Protein AF-0000000065914671 (afdb_homodimer)

Organism: Methanocella arvoryzae (strain DSM 22066 / NBRC 105507 / MRE50) (NCBI:txid351160)

Structure (mmCIF, N/CA/C/O backbone):
data_AF-0000000065914671-model_v1
#
loop_
_entity.id
_entity.type
_entity.pdbx_description
1 polymer 'Glucose 1-dehydrogenase'
#
loop_
_atom_site.group_PDB
_atom_site.id
_atom_site.type_symbol
_atom_site.label_atom_id
_atom_site.label_alt_id
_atom_site.label_comp_id
_atom_site.label_asym_id
_atom_site.label_entity_id
_atom_site.label_seq_id
_atom_site.pdbx_PDB_ins_code
_atom_site.Cartn_x
_atom_site.Cartn_y
_atom_site.Cartn_z
_atom_site.occupancy
_atom_site.B_iso_or_equiv
_atom_site.auth_seq_id
_atom_site.auth_comp_id
_atom_site.auth_asym_id
_atom_site.auth_atom_id
_atom_site.pdbx_PDB_model_num
ATOM 1 N N . MET A 1 1 ? -9.383 -41.375 -19.797 1 96.44 1 MET A N 1
ATOM 2 C CA . MET A 1 1 ? -8.07 -40.75 -19.641 1 96.44 1 MET A CA 1
ATOM 3 C C . MET A 1 1 ? -7.676 -40.688 -18.172 1 96.44 1 MET A C 1
ATOM 5 O O . MET A 1 1 ? -8.539 -40.719 -17.281 1 96.44 1 MET A O 1
ATOM 9 N N . LYS A 1 2 ? -6.445 -40.656 -17.938 1 97.75 2 LYS A N 1
ATOM 10 C CA . LYS A 1 2 ? -5.953 -40.594 -16.562 1 97.75 2 LYS A CA 1
ATOM 11 C C . LYS A 1 2 ? -5.965 -39.125 -16.062 1 97.75 2 LYS A C 1
ATOM 13 O O . LYS A 1 2 ? -5.68 -38.219 -16.812 1 97.75 2 LYS A O 1
ATOM 18 N N . ALA A 1 3 ? -6.328 -38.969 -14.789 1 98.5 3 ALA A N 1
ATOM 19 C CA . ALA A 1 3 ? -6.328 -37.656 -14.148 1 98.5 3 ALA A CA 1
ATOM 20 C C . ALA A 1 3 ? -6.023 -37.781 -12.664 1 98.5 3 ALA A C 1
ATOM 22 O O . ALA A 1 3 ? -6.391 -38.781 -12.016 1 98.5 3 ALA A O 1
ATOM 23 N N . ALA A 1 4 ? -5.289 -36.844 -12.117 1 98.69 4 ALA A N 1
ATOM 24 C CA . ALA A 1 4 ? -5.062 -36.781 -10.68 1 98.69 4 ALA A CA 1
ATOM 25 C C . ALA A 1 4 ? -6.215 -36.062 -9.984 1 98.69 4 ALA A C 1
ATOM 27 O O . ALA A 1 4 ? -6.5 -34.906 -10.289 1 98.69 4 ALA A O 1
ATOM 28 N N . ALA A 1 5 ? -6.871 -36.688 -9.047 1 98.69 5 ALA A N 1
ATOM 29 C CA . ALA A 1 5 ? -8.078 -36.125 -8.445 1 98.69 5 ALA A CA 1
ATOM 30 C C . ALA A 1 5 ? -8.047 -36.25 -6.926 1 98.69 5 ALA A C 1
ATOM 32 O O . ALA A 1 5 ? -7.426 -37.188 -6.391 1 98.69 5 ALA A O 1
ATOM 33 N N . ILE A 1 6 ? -8.672 -35.312 -6.238 1 98.62 6 ILE A N 1
ATOM 34 C CA . ILE A 1 6 ? -8.883 -35.406 -4.797 1 98.62 6 ILE A CA 1
ATOM 35 C C . ILE A 1 6 ? -10.383 -35.344 -4.496 1 98.62 6 ILE A C 1
ATOM 37 O O . ILE A 1 6 ? -11.18 -35 -5.371 1 98.62 6 ILE A O 1
ATOM 41 N N . THR A 1 7 ? -10.719 -35.781 -3.33 1 98.44 7 THR A N 1
ATOM 42 C CA . THR A 1 7 ? -12.031 -35.5 -2.746 1 98.44 7 THR A CA 1
ATOM 43 C C . THR A 1 7 ? -11.969 -34.312 -1.824 1 98.44 7 THR A C 1
ATOM 45 O O . THR A 1 7 ? -11.375 -34.375 -0.746 1 98.44 7 THR A O 1
ATOM 48 N N . PRO A 1 8 ? -12.617 -33.219 -2.252 1 97.81 8 PRO A N 1
ATOM 49 C CA . PRO A 1 8 ? -12.516 -32 -1.431 1 97.81 8 PRO A CA 1
ATOM 50 C C . PRO A 1 8 ? -12.875 -32.25 0.031 1 97.81 8 PRO A C 1
ATOM 52 O O . PRO A 1 8 ? -13.844 -32.969 0.319 1 97.81 8 PRO A O 1
ATOM 55 N N . GLY A 1 9 ? -12.016 -31.672 0.963 1 97.06 9 GLY A N 1
ATOM 56 C CA . GLY A 1 9 ? -12.25 -31.797 2.393 1 97.06 9 GLY A CA 1
ATOM 57 C C . GLY A 1 9 ? -11.688 -33.094 2.984 1 97.06 9 GLY A C 1
ATOM 58 O O . GLY A 1 9 ? -11.633 -33.219 4.207 1 97.06 9 GLY A O 1
ATOM 59 N N . LYS A 1 10 ? -11.328 -34.031 2.141 1 97.69 10 LYS A N 1
ATOM 60 C CA . LYS A 1 10 ? -10.805 -35.281 2.633 1 97.69 10 LYS A CA 1
ATOM 61 C C . LYS A 1 10 ? -9.281 -35.312 2.561 1 97.69 10 LYS A C 1
ATOM 63 O O . LYS A 1 10 ? -8.703 -35.188 1.482 1 97.69 10 LYS A O 1
ATOM 68 N N . LYS A 1 11 ? -8.664 -35.5 3.711 1 97.31 11 LYS A N 1
ATOM 69 C CA . LYS A 1 11 ? -7.207 -35.531 3.812 1 97.31 11 LYS A CA 1
ATOM 70 C C . LYS A 1 11 ? -6.629 -36.75 3.076 1 97.31 11 LYS A C 1
ATOM 72 O O . LYS A 1 11 ? -7.16 -37.844 3.172 1 97.31 11 LYS A O 1
ATOM 77 N N . ASP A 1 12 ? -5.559 -36.5 2.318 1 97.06 12 ASP A N 1
ATOM 78 C CA . ASP A 1 12 ? -4.766 -37.531 1.641 1 97.06 12 ASP A CA 1
ATOM 79 C C . ASP A 1 12 ? -5.633 -38.344 0.681 1 97.06 12 ASP A C 1
ATOM 81 O O . ASP A 1 12 ? -5.586 -39.562 0.689 1 97.06 12 ASP A O 1
ATOM 85 N N . SER A 1 13 ? -6.465 -37.688 -0.039 1 97.69 13 SER A N 1
ATOM 86 C CA . SER A 1 13 ? -7.418 -38.344 -0.919 1 97.69 13 SER A CA 1
ATOM 87 C C . SER A 1 13 ? -6.918 -38.375 -2.359 1 97.69 13 SER A C 1
ATOM 89 O O . SER A 1 13 ? -7.59 -38.906 -3.246 1 97.69 13 SER A O 1
ATOM 91 N N . LEU A 1 14 ? -5.758 -37.812 -2.623 1 98.25 14 LEU A N 1
ATOM 92 C CA . LEU A 1 14 ? -5.23 -37.719 -3.98 1 98.25 14 LEU A CA 1
ATOM 93 C C . LEU A 1 14 ? -5.074 -39.125 -4.574 1 98.25 14 LEU A C 1
ATOM 95 O O . LEU A 1 14 ? -4.523 -40.031 -3.932 1 98.25 14 LEU A O 1
ATOM 99 N N . ARG A 1 15 ? -5.559 -39.281 -5.695 1 97.88 15 ARG A N 1
ATOM 100 C CA . ARG A 1 15 ? -5.473 -40.531 -6.441 1 97.88 15 ARG A CA 1
ATOM 101 C C . ARG A 1 15 ? -5.551 -40.281 -7.941 1 97.88 15 ARG A C 1
ATOM 103 O O . ARG A 1 15 ? -6.066 -39.25 -8.375 1 97.88 15 ARG A O 1
ATOM 110 N N . VAL A 1 16 ? -4.965 -41.219 -8.711 1 98.12 16 VAL A N 1
ATOM 111 C CA . VAL A 1 16 ? -5.129 -41.188 -10.164 1 98.12 16 VAL A CA 1
ATOM 112 C C . VAL A 1 16 ? -6.352 -42 -10.562 1 98.12 16 VAL A C 1
ATOM 114 O O . VAL A 1 16 ? -6.477 -43.156 -10.18 1 98.12 16 VAL A O 1
ATOM 117 N N . ILE A 1 17 ? -7.211 -41.375 -11.297 1 98.19 17 ILE A N 1
ATOM 118 C CA . ILE A 1 17 ? -8.445 -42.031 -11.672 1 98.19 17 ILE A CA 1
ATOM 119 C C . ILE A 1 17 ? -8.586 -42.062 -13.195 1 98.19 17 ILE A C 1
ATOM 121 O O . ILE A 1 17 ? -7.875 -41.312 -13.891 1 98.19 17 ILE A O 1
ATOM 125 N N . ASP A 1 18 ? -9.477 -42.906 -13.648 1 97.94 18 ASP A N 1
ATOM 126 C CA . ASP A 1 18 ? -9.891 -42.906 -15.055 1 97.94 18 ASP A CA 1
ATOM 127 C C . ASP A 1 18 ? -11.172 -42.094 -15.242 1 97.94 18 ASP A C 1
ATOM 129 O O . ASP A 1 18 ? -12.172 -42.344 -14.562 1 97.94 18 ASP A O 1
ATOM 133 N N . VAL A 1 19 ? -11.078 -41.125 -16.094 1 97.31 19 VAL A N 1
ATOM 134 C CA . VAL A 1 19 ? -12.258 -40.344 -16.422 1 97.31 19 VAL A CA 1
ATOM 135 C C . VAL A 1 19 ? -12.43 -40.281 -17.938 1 97.31 19 VAL A C 1
ATOM 137 O O . VAL A 1 19 ? -11.531 -40.656 -18.688 1 97.31 19 VAL A O 1
ATOM 140 N N . ASP A 1 20 ? -13.562 -39.812 -18.375 1 96.62 20 ASP A N 1
ATOM 141 C CA . ASP A 1 20 ? -13.812 -39.688 -19.812 1 96.62 20 ASP A CA 1
ATOM 142 C C . ASP A 1 20 ? -12.938 -38.625 -20.438 1 96.62 20 ASP A C 1
ATOM 144 O O . ASP A 1 20 ? -12.734 -37.562 -19.828 1 96.62 20 ASP A O 1
ATOM 148 N N . ARG A 1 21 ? -12.367 -38.906 -21.531 1 96.62 21 ARG A N 1
ATOM 149 C CA . ARG A 1 21 ? -11.688 -37.875 -22.297 1 96.62 21 ARG A CA 1
ATOM 150 C C . ARG A 1 21 ? -12.664 -36.781 -22.734 1 96.62 21 ARG A C 1
ATOM 152 O O . ARG A 1 21 ? -13.695 -37.094 -23.344 1 96.62 21 ARG A O 1
ATOM 159 N N . PRO A 1 22 ? -12.352 -35.562 -22.469 1 95.69 22 PRO A N 1
ATOM 160 C CA . PRO A 1 22 ? -13.289 -34.531 -22.875 1 95.69 22 PRO A CA 1
ATOM 161 C C . PRO A 1 22 ? -13.297 -34.312 -24.391 1 95.69 22 PRO A C 1
ATOM 163 O O . PRO A 1 22 ? -12.297 -34.562 -25.062 1 95.69 22 PRO A O 1
ATOM 166 N N . ARG A 1 23 ? -14.391 -33.906 -24.875 1 93 23 ARG A N 1
ATOM 167 C CA . ARG A 1 23 ? -14.562 -33.5 -26.266 1 93 23 ARG A CA 1
ATOM 168 C C . ARG A 1 23 ? -14.805 -32 -26.359 1 93 23 ARG A C 1
ATOM 170 O O . ARG A 1 23 ? -15.609 -31.438 -25.609 1 93 23 ARG A O 1
ATOM 177 N N . PRO A 1 24 ? -14.039 -31.406 -27.266 1 92.44 24 PRO A N 1
ATOM 178 C CA . PRO A 1 24 ? -14.25 -29.969 -27.359 1 92.44 24 PRO A CA 1
ATOM 179 C C . PRO A 1 24 ? -15.609 -29.609 -27.953 1 92.44 24 PRO A C 1
ATOM 181 O O . PRO A 1 24 ? -16.031 -30.172 -28.969 1 92.44 24 PRO A O 1
ATOM 184 N N . GLY A 1 25 ? -16.359 -28.781 -27.203 1 88.56 25 GLY A N 1
ATOM 185 C CA . GLY A 1 25 ? -17.562 -28.219 -27.797 1 88.56 25 GLY A CA 1
ATOM 186 C C . GLY A 1 25 ? -17.281 -27.109 -28.797 1 88.56 25 GLY A C 1
ATOM 187 O O . GLY A 1 25 ? -16.125 -26.875 -29.156 1 88.56 25 GLY A O 1
ATOM 188 N N . ALA A 1 26 ? -18.422 -26.484 -29.219 1 89.44 26 ALA A N 1
ATOM 189 C CA . ALA A 1 26 ? -18.281 -25.328 -30.109 1 89.44 26 ALA A CA 1
ATOM 190 C C . ALA A 1 26 ? -17.516 -24.203 -29.422 1 89.44 26 ALA A C 1
ATOM 192 O O . ALA A 1 26 ? -17.812 -23.859 -28.281 1 89.44 26 ALA A O 1
ATOM 193 N N . GLY A 1 27 ? -16.406 -23.75 -30.062 1 93.25 27 GLY A N 1
ATOM 194 C CA . GLY A 1 27 ? -15.633 -22.641 -29.531 1 93.25 27 GLY A CA 1
ATOM 195 C C . GLY A 1 27 ? -14.594 -23.078 -28.516 1 93.25 27 GLY A C 1
ATOM 196 O O . GLY A 1 27 ? -14.031 -22.234 -27.812 1 93.25 27 GLY A O 1
ATOM 197 N N . GLU A 1 28 ? -14.414 -24.375 -28.375 1 96.19 28 GLU A N 1
ATOM 198 C CA . GLU A 1 28 ? -13.438 -24.875 -27.422 1 96.19 28 GLU A CA 1
ATOM 199 C C . GLU A 1 28 ? -12.266 -25.547 -28.125 1 96.19 28 GLU A C 1
ATOM 201 O O . GLU A 1 28 ? -12.359 -25.922 -29.297 1 96.19 28 GLU A O 1
ATOM 206 N N . VAL A 1 29 ? -11.242 -25.672 -27.453 1 97.75 29 VAL A N 1
ATOM 207 C CA . VAL A 1 29 ? -10.016 -26.312 -27.906 1 97.75 29 VAL A CA 1
ATOM 208 C C . VAL A 1 29 ? -9.672 -27.484 -27 1 97.75 29 VAL A C 1
ATOM 210 O O . VAL A 1 29 ? -9.727 -27.359 -25.766 1 97.75 29 VAL A O 1
ATOM 213 N N . LEU A 1 30 ? -9.445 -28.625 -27.594 1 98 30 LEU A N 1
ATOM 214 C CA . LEU A 1 30 ? -8.906 -29.75 -26.828 1 98 30 LEU A CA 1
ATOM 215 C C . LEU A 1 30 ? -7.387 -29.672 -26.734 1 98 30 LEU A C 1
ATOM 217 O O . LEU A 1 30 ? -6.707 -29.547 -27.766 1 98 30 LEU A O 1
ATOM 221 N N . VAL A 1 31 ? -6.895 -29.719 -25.578 1 98.62 31 VAL A N 1
ATOM 222 C CA . VAL A 1 31 ? -5.461 -29.594 -25.344 1 98.62 31 VAL A CA 1
ATOM 223 C C . VAL A 1 31 ? -4.93 -30.906 -24.75 1 98.62 31 VAL A C 1
ATOM 225 O O . VAL A 1 31 ? -5.508 -31.453 -23.797 1 98.62 31 VAL A O 1
ATOM 228 N N . ARG A 1 32 ? -3.924 -31.453 -25.328 1 98.69 32 ARG A N 1
ATOM 229 C CA . ARG A 1 32 ? -3.184 -32.562 -24.75 1 98.69 32 ARG A CA 1
ATOM 230 C C . ARG A 1 32 ? -2.104 -32.062 -23.797 1 98.69 32 ARG A C 1
ATOM 232 O O . ARG A 1 32 ? -1.225 -31.297 -24.188 1 98.69 32 ARG A O 1
ATOM 239 N N . MET A 1 33 ? -2.15 -32.562 -22.609 1 98.75 33 MET A N 1
ATOM 240 C CA . MET A 1 33 ? -1.232 -32.094 -21.562 1 98.75 33 MET A CA 1
ATOM 241 C C . MET A 1 33 ? 0.16 -32.688 -21.766 1 98.75 33 MET A C 1
ATOM 243 O O . MET A 1 33 ? 0.297 -33.844 -22.109 1 98.75 33 MET A O 1
ATOM 247 N N . LEU A 1 34 ? 1.139 -31.859 -21.594 1 98.44 34 LEU A N 1
ATOM 248 C CA . LEU A 1 34 ? 2.527 -32.312 -21.625 1 98.44 34 LEU A CA 1
ATOM 249 C C . LEU A 1 34 ? 3.096 -32.406 -20.203 1 98.44 34 LEU A C 1
ATOM 251 O O . LEU A 1 34 ? 3.59 -33.469 -19.812 1 98.44 34 LEU A O 1
ATOM 255 N N . GLU A 1 35 ? 3.014 -31.406 -19.438 1 98.06 35 GLU A N 1
ATOM 256 C CA . GLU A 1 35 ? 3.527 -31.375 -18.062 1 98.06 35 GLU A CA 1
ATOM 257 C C . GLU A 1 35 ? 2.762 -30.375 -17.203 1 98.06 35 GLU A C 1
ATOM 259 O O . GLU A 1 35 ? 2.156 -29.438 -17.719 1 98.06 35 GLU A O 1
ATOM 264 N N . ALA A 1 36 ? 2.723 -30.578 -15.969 1 98.5 36 ALA A N 1
ATOM 265 C CA . ALA A 1 36 ? 2.166 -29.703 -14.945 1 98.5 36 ALA A CA 1
ATOM 266 C C . ALA A 1 36 ? 3.193 -29.422 -13.852 1 98.5 36 ALA A C 1
ATOM 268 O O . ALA A 1 36 ? 4.047 -30.266 -13.562 1 98.5 36 ALA A O 1
ATOM 269 N N . GLY A 1 37 ? 3.156 -28.219 -13.344 1 98.19 37 GLY A N 1
ATOM 270 C CA . GLY A 1 37 ? 3.953 -27.922 -12.164 1 98.19 37 GLY A CA 1
ATOM 271 C C . GLY A 1 37 ? 3.207 -28.172 -10.867 1 98.19 37 GLY A C 1
ATOM 272 O O . GLY A 1 37 ? 1.999 -27.938 -10.789 1 98.19 37 GLY A O 1
ATOM 273 N N . VAL A 1 38 ? 3.98 -28.609 -9.875 1 97.56 38 VAL A N 1
ATOM 274 C CA . VAL A 1 38 ? 3.404 -28.797 -8.547 1 97.56 38 VAL A CA 1
ATOM 275 C C . VAL A 1 38 ? 3.535 -27.5 -7.742 1 97.56 38 VAL A C 1
ATOM 277 O O . VAL A 1 38 ? 4.586 -26.859 -7.758 1 97.56 38 VAL A O 1
ATOM 280 N N . CYS A 1 39 ? 2.52 -27.094 -7.07 1 95.69 39 CYS A N 1
ATOM 281 C CA . CYS A 1 39 ? 2.479 -25.891 -6.238 1 95.69 39 CYS A CA 1
ATOM 282 C C . CYS A 1 39 ? 2.094 -26.234 -4.805 1 95.69 39 CYS A C 1
ATOM 284 O O . CYS A 1 39 ? 1.486 -27.281 -4.555 1 95.69 39 CYS A O 1
ATOM 286 N N . GLY A 1 40 ? 2.52 -25.375 -3.848 1 92.38 40 GLY A N 1
ATOM 287 C CA . GLY A 1 40 ? 2.09 -25.562 -2.471 1 92.38 40 GLY A CA 1
ATOM 288 C C . GLY A 1 40 ? 0.586 -25.703 -2.328 1 92.38 40 GLY A C 1
ATOM 289 O O . GLY A 1 40 ? 0.104 -26.438 -1.455 1 92.38 40 GLY A O 1
ATOM 290 N N . THR A 1 41 ? -0.164 -25.094 -3.16 1 94.12 41 THR A N 1
ATOM 291 C CA . THR A 1 41 ? -1.621 -25.156 -3.164 1 94.12 41 THR A CA 1
ATOM 292 C C . THR A 1 41 ? -2.094 -26.594 -3.408 1 94.12 41 THR A C 1
ATOM 294 O O . THR A 1 41 ? -3.113 -27.016 -2.863 1 94.12 41 THR A O 1
ATOM 297 N N . ASP A 1 42 ? -1.375 -27.344 -4.176 1 96.5 42 ASP A N 1
ATOM 298 C CA . ASP A 1 42 ? -1.739 -28.734 -4.441 1 96.5 42 ASP A CA 1
ATOM 299 C C . ASP A 1 42 ? -1.651 -29.578 -3.17 1 96.5 42 ASP A C 1
ATOM 301 O O . ASP A 1 42 ? -2.477 -30.469 -2.949 1 96.5 42 ASP A O 1
ATOM 305 N N . GLU A 1 43 ? -0.618 -29.297 -2.414 1 93.31 43 GLU A N 1
ATOM 306 C CA . GLU A 1 43 ? -0.5 -30 -1.136 1 93.31 43 GLU A CA 1
ATOM 307 C C . GLU A 1 43 ? -1.658 -29.641 -0.207 1 93.31 43 GLU A C 1
ATOM 309 O O . GLU A 1 43 ? -2.191 -30.516 0.488 1 93.31 43 GLU A O 1
ATOM 314 N N . GLU A 1 44 ? -1.998 -28.359 -0.164 1 93.44 44 GLU A N 1
ATOM 315 C CA . GLU A 1 44 ? -3.115 -27.922 0.665 1 93.44 44 GLU A CA 1
ATOM 316 C C . GLU A 1 44 ? -4.418 -28.578 0.24 1 93.44 44 GLU A C 1
ATOM 318 O O . GLU A 1 44 ? -5.266 -28.891 1.08 1 93.44 44 GLU A O 1
ATOM 323 N N . LEU A 1 45 ? -4.574 -28.734 -1.033 1 96.69 45 LEU A N 1
ATOM 324 C CA . LEU A 1 45 ? -5.723 -29.453 -1.569 1 96.69 45 LEU A CA 1
ATOM 325 C C . LEU A 1 45 ? -5.738 -30.891 -1.077 1 96.69 45 LEU A C 1
ATOM 327 O O . LEU A 1 45 ? -6.77 -31.375 -0.604 1 96.69 45 LEU A O 1
ATOM 331 N N . ASN A 1 46 ? -4.605 -31.531 -1.149 1 96.81 46 ASN A N 1
ATOM 332 C CA . ASN A 1 46 ? -4.504 -32.906 -0.737 1 96.81 46 ASN A CA 1
ATOM 333 C C . ASN A 1 46 ? -4.699 -33.062 0.768 1 96.81 46 ASN A C 1
ATOM 335 O O . ASN A 1 46 ? -5.117 -34.125 1.238 1 96.81 46 ASN A O 1
ATOM 339 N N . LEU A 1 47 ? -4.434 -32.031 1.515 1 94.5 47 LEU A N 1
ATOM 340 C CA . LEU A 1 47 ? -4.617 -32.062 2.961 1 94.5 47 LEU A CA 1
ATOM 341 C C . LEU A 1 47 ? -6.062 -31.734 3.328 1 94.5 47 LEU A C 1
ATOM 343 O O . LEU A 1 47 ? -6.434 -31.781 4.504 1 94.5 47 LEU A O 1
ATOM 347 N N . GLY A 1 48 ? -6.883 -31.438 2.352 1 94.75 48 GLY A N 1
ATOM 348 C CA . GLY A 1 48 ? -8.297 -31.188 2.566 1 94.75 48 GLY A CA 1
ATOM 349 C C . GLY A 1 48 ? -8.586 -29.812 3.145 1 94.75 48 GLY A C 1
ATOM 350 O O . GLY A 1 48 ? -9.664 -29.578 3.688 1 94.75 48 GLY A O 1
ATOM 351 N N . ILE A 1 49 ? -7.598 -28.938 3.086 1 91.31 49 ILE A N 1
ATOM 352 C CA . ILE A 1 49 ? -7.711 -27.609 3.691 1 91.31 49 ILE A CA 1
ATOM 353 C C . ILE A 1 49 ? -8.539 -26.703 2.789 1 91.31 49 ILE A C 1
ATOM 355 O O . ILE A 1 49 ? -9.328 -25.891 3.275 1 91.31 49 ILE A O 1
ATOM 359 N N . ILE A 1 50 ? -8.305 -26.828 1.516 1 92.81 50 ILE A N 1
ATOM 360 C CA . ILE A 1 50 ? -9.031 -26.047 0.522 1 92.81 50 ILE A CA 1
ATOM 361 C C . ILE A 1 50 ? -9.531 -26.953 -0.593 1 92.81 50 ILE A C 1
ATOM 363 O O . ILE A 1 50 ? -9.344 -28.172 -0.537 1 92.81 50 ILE A O 1
ATOM 367 N N . GLY A 1 51 ? -10.25 -26.328 -1.547 1 96.06 51 GLY A N 1
ATOM 368 C CA . GLY A 1 51 ? -10.68 -27.078 -2.715 1 96.06 51 GLY A CA 1
ATOM 369 C C . GLY A 1 51 ? -12.188 -27.188 -2.83 1 96.06 51 GLY A C 1
ATOM 370 O O . GLY A 1 51 ? -12.883 -27.359 -1.825 1 96.06 51 GLY A O 1
ATOM 371 N N . GLU A 1 52 ? -12.648 -27.016 -3.971 1 97.62 52 GLU A N 1
ATOM 372 C CA . GLU A 1 52 ? -14.062 -27.156 -4.305 1 97.62 52 GLU A CA 1
ATOM 373 C C . GLU A 1 52 ? -14.242 -27.844 -5.656 1 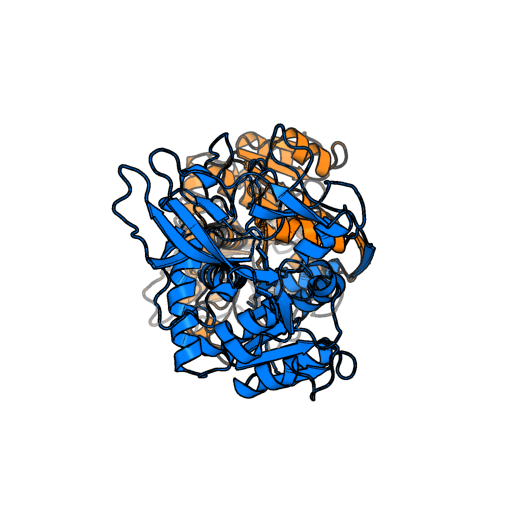97.62 52 GLU A C 1
ATOM 375 O O . GLU A 1 52 ? -13.68 -27.406 -6.66 1 97.62 52 GLU A O 1
ATOM 380 N N . ALA A 1 53 ? -14.938 -28.938 -5.68 1 98.19 53 ALA A N 1
ATOM 381 C CA . ALA A 1 53 ? -15.211 -29.641 -6.934 1 98.19 53 ALA A CA 1
ATOM 382 C C . ALA A 1 53 ? -16.234 -28.875 -7.77 1 98.19 53 ALA A C 1
ATOM 384 O O . ALA A 1 53 ? -17.016 -28.078 -7.234 1 98.19 53 ALA A O 1
ATOM 385 N N . PRO A 1 54 ? -16.156 -29.094 -9.109 1 97.69 54 PRO A N 1
ATOM 386 C CA . PRO A 1 54 ? -17.25 -28.531 -9.914 1 97.69 54 PRO A CA 1
ATOM 387 C C . PRO A 1 54 ? -18.625 -29.047 -9.492 1 97.69 54 PRO A C 1
ATOM 389 O O . PRO A 1 54 ? -18.734 -30.141 -8.93 1 97.69 54 PRO A O 1
ATOM 392 N N . ALA A 1 55 ? -19.641 -28.188 -9.789 1 95.69 55 ALA A N 1
ATOM 393 C CA . ALA A 1 55 ? -21.016 -28.609 -9.477 1 95.69 55 ALA A CA 1
ATOM 394 C C . ALA A 1 55 ? -21.328 -29.953 -10.109 1 95.69 55 ALA A C 1
ATOM 396 O O . ALA A 1 55 ? -21.078 -30.172 -11.297 1 95.69 55 ALA A O 1
ATOM 397 N N . GLY A 1 56 ? -21.859 -30.906 -9.32 1 96.06 56 GLY A N 1
ATOM 398 C CA . GLY A 1 56 ? -22.266 -32.219 -9.82 1 96.06 56 GLY A CA 1
ATOM 399 C C . GLY A 1 56 ? -21.156 -33.25 -9.766 1 96.06 56 GLY A C 1
ATOM 400 O O . GLY A 1 56 ? -21.359 -34.406 -10.094 1 96.06 56 GLY A O 1
ATOM 401 N N . SER A 1 57 ? -19.969 -32.844 -9.406 1 97.44 57 SER A N 1
ATOM 402 C CA . SER A 1 57 ? -18.844 -33.75 -9.305 1 97.44 57 SER A CA 1
ATOM 403 C C . SER A 1 57 ? -18.469 -34.031 -7.852 1 97.44 57 SER A C 1
ATOM 405 O O . SER A 1 57 ? -18.5 -33.125 -7.016 1 97.44 57 SER A O 1
ATOM 407 N N . ASP A 1 58 ? -18.047 -35.219 -7.531 1 97.06 58 ASP A N 1
ATOM 408 C CA . ASP A 1 58 ? -17.625 -35.562 -6.176 1 97.06 58 ASP A CA 1
ATOM 409 C C . ASP A 1 58 ? -16.109 -35.531 -6.039 1 97.06 58 ASP A C 1
ATOM 411 O O . ASP A 1 58 ? -15.555 -35.812 -4.977 1 97.06 58 ASP A O 1
ATOM 415 N N . TYR A 1 59 ? -15.461 -35.188 -7.125 1 98.44 59 TYR A N 1
ATOM 416 C CA . TYR A 1 59 ? -14 -35.062 -7.094 1 98.44 59 TYR A CA 1
ATOM 417 C C . TYR A 1 59 ? -13.539 -33.812 -7.816 1 98.44 59 TYR A C 1
ATOM 419 O O . TYR A 1 59 ? -14.305 -33.188 -8.562 1 98.44 59 TYR A O 1
ATOM 427 N N . LEU A 1 60 ? -12.367 -33.375 -7.527 1 98.81 60 LEU A N 1
ATOM 428 C CA . LEU A 1 60 ? -11.68 -32.25 -8.18 1 98.81 60 LEU A CA 1
ATOM 429 C C . LEU A 1 60 ? -10.375 -32.719 -8.812 1 98.81 60 LEU A C 1
ATOM 431 O O . LEU A 1 60 ? -9.5 -33.25 -8.133 1 98.81 60 LEU A O 1
ATOM 435 N N . ILE A 1 61 ? -10.312 -32.656 -10.164 1 98.81 61 ILE A N 1
ATOM 436 C CA . ILE A 1 61 ? -9 -32.812 -10.781 1 98.81 61 ILE A CA 1
ATOM 437 C C . ILE A 1 61 ? -8.125 -31.625 -10.414 1 98.81 61 ILE A C 1
ATOM 439 O O . ILE A 1 61 ? -8.516 -30.469 -10.609 1 98.81 61 ILE A O 1
ATOM 443 N N . ILE A 1 62 ? -6.922 -31.859 -9.852 1 98.56 62 ILE A N 1
ATOM 444 C CA . ILE A 1 62 ? -6.094 -30.781 -9.336 1 98.56 62 ILE A CA 1
ATOM 445 C C . ILE A 1 62 ? -5.125 -30.312 -10.422 1 98.56 62 ILE A C 1
ATOM 447 O O . ILE A 1 62 ? -5.199 -30.766 -11.562 1 98.56 62 ILE A O 1
ATOM 451 N N . GLY A 1 63 ? -4.258 -29.359 -10.07 1 98.31 63 GLY A N 1
ATOM 452 C CA . GLY A 1 63 ? -3.248 -28.812 -10.969 1 98.31 63 GLY A CA 1
ATOM 453 C C . GLY A 1 63 ? -3.672 -27.516 -11.633 1 98.31 63 GLY A C 1
ATOM 454 O O . GLY A 1 63 ? -4.684 -27.469 -12.336 1 98.31 63 GLY A O 1
ATOM 455 N N . HIS A 1 64 ? -2.887 -26.469 -11.406 1 98.5 64 HIS A N 1
ATOM 456 C CA . HIS A 1 64 ? -3.211 -25.188 -12.039 1 98.5 64 HIS A CA 1
ATOM 457 C C . HIS A 1 64 ? -2.014 -24.625 -12.797 1 98.5 64 HIS A C 1
ATOM 459 O O . HIS A 1 64 ? -2.133 -23.625 -13.5 1 98.5 64 HIS A O 1
ATOM 465 N N . GLU A 1 65 ? -0.835 -25.203 -12.68 1 98.75 65 GLU A N 1
ATOM 466 C CA . GLU A 1 65 ? 0.316 -24.938 -13.539 1 98.75 65 GLU A CA 1
ATOM 467 C C . GLU A 1 65 ? 0.401 -25.938 -14.688 1 98.75 65 GLU A C 1
ATOM 469 O O . GLU A 1 65 ? 0.461 -27.141 -14.453 1 98.75 65 GLU A O 1
ATOM 474 N N . ASN A 1 66 ? 0.447 -25.406 -15.938 1 98.69 66 ASN A N 1
ATOM 475 C CA . ASN A 1 66 ? 0.238 -26.359 -17.031 1 98.69 66 ASN A CA 1
ATOM 476 C C . ASN A 1 66 ? 1.005 -25.953 -18.281 1 98.69 66 ASN A C 1
ATOM 478 O O . ASN A 1 66 ? 1.306 -24.781 -18.469 1 98.69 66 ASN A O 1
ATOM 482 N N . LEU A 1 67 ? 1.345 -26.859 -19.094 1 98.81 67 LEU A N 1
ATOM 483 C CA . LEU A 1 67 ? 1.804 -26.734 -20.484 1 98.81 67 LEU A CA 1
ATOM 484 C C . LEU A 1 67 ? 1.237 -27.859 -21.344 1 98.81 67 LEU A C 1
ATOM 486 O O . LEU A 1 67 ? 1.354 -29.031 -20.984 1 98.81 67 LEU A O 1
ATOM 490 N N . GLY A 1 68 ? 0.587 -27.5 -22.375 1 98.69 68 GLY A N 1
ATOM 491 C CA . GLY A 1 68 ? 0.018 -28.5 -23.266 1 98.69 68 GLY A CA 1
ATOM 492 C C . GLY A 1 68 ? 0.148 -28.141 -24.734 1 98.69 68 GLY A C 1
ATOM 493 O O . GLY A 1 68 ? 0.765 -27.125 -25.078 1 98.69 68 GLY A O 1
ATOM 494 N N . VAL A 1 69 ? -0.355 -29.016 -25.547 1 98.38 69 VAL A N 1
ATOM 495 C CA . VAL A 1 69 ? -0.39 -28.844 -26.984 1 98.38 69 VAL A CA 1
ATOM 496 C C . VAL A 1 69 ? -1.823 -28.984 -27.5 1 98.38 69 VAL A C 1
ATOM 498 O O . VAL A 1 69 ? -2.559 -29.875 -27.047 1 98.38 69 VAL A O 1
ATOM 501 N N . VAL A 1 70 ? -2.164 -28.094 -28.406 1 98.31 70 VAL A N 1
ATOM 502 C CA . VAL A 1 70 ? -3.496 -28.188 -29 1 98.31 70 VAL A CA 1
ATOM 503 C C . VAL A 1 70 ? -3.625 -29.516 -29.766 1 98.31 70 VAL A C 1
ATOM 505 O O . VAL A 1 70 ? -2.818 -29.812 -30.641 1 98.31 70 VAL A O 1
ATOM 508 N N . GLU A 1 71 ? -4.543 -30.266 -29.359 1 97.56 71 GLU A N 1
ATOM 509 C CA . GLU A 1 71 ? -4.828 -31.531 -30.016 1 97.56 71 GLU A CA 1
ATOM 510 C C . GLU A 1 71 ? -5.887 -31.375 -31.109 1 97.56 71 GLU A C 1
ATOM 512 O O . GLU A 1 71 ? -5.793 -32 -32.156 1 97.56 71 GLU A O 1
ATOM 517 N N . GLU A 1 72 ? -6.91 -30.625 -30.781 1 95.5 72 GLU A N 1
ATOM 518 C CA . GLU A 1 72 ? -8.039 -30.375 -31.672 1 95.5 72 GLU A CA 1
ATOM 519 C C . GLU A 1 72 ? -8.672 -29.016 -31.406 1 95.5 72 GLU A C 1
ATOM 521 O O . GLU A 1 72 ? -8.938 -28.672 -30.25 1 95.5 72 GLU A O 1
ATOM 526 N N . ALA A 1 73 ? -8.883 -28.266 -32.5 1 92.69 73 ALA A N 1
ATOM 527 C CA . ALA A 1 73 ? -9.625 -27.016 -32.375 1 92.69 73 ALA A CA 1
ATOM 528 C C . ALA A 1 73 ? -11.078 -27.203 -32.844 1 92.69 73 ALA A C 1
ATOM 530 O O . ALA A 1 73 ? -11.328 -27.734 -33.906 1 92.69 73 ALA A O 1
ATOM 531 N N . GLY A 1 74 ? -11.938 -26.859 -31.875 1 88 74 GLY A N 1
ATOM 532 C CA . GLY A 1 74 ? -13.336 -26.969 -32.219 1 88 74 GLY A CA 1
ATOM 533 C C . GLY A 1 74 ? -13.727 -26.094 -33.406 1 88 74 GLY A C 1
ATOM 534 O O . GLY A 1 74 ? -12.922 -25.297 -33.875 1 88 74 GLY A O 1
ATOM 535 N N . LYS A 1 75 ? -15.047 -26.266 -33.719 1 85.88 75 LYS A N 1
ATOM 536 C CA . LYS A 1 75 ? -15.57 -25.5 -34.844 1 85.88 75 LYS A CA 1
ATOM 537 C C . LYS A 1 75 ? -15.539 -24 -34.531 1 85.88 75 LYS A C 1
ATOM 539 O O . LYS A 1 75 ? -15.727 -23.594 -33.375 1 85.88 75 LYS A O 1
ATOM 544 N N . ASP A 1 76 ? -15.07 -23.156 -35.312 1 87 76 ASP A N 1
ATOM 545 C CA . ASP A 1 76 ? -15.148 -21.703 -35.25 1 87 76 ASP A CA 1
ATOM 546 C C . ASP A 1 76 ? -13.922 -21.125 -34.531 1 87 76 ASP A C 1
ATOM 548 O O . ASP A 1 76 ? -13.867 -19.922 -34.25 1 87 76 ASP A O 1
ATOM 552 N N . VAL A 1 77 ? -13.086 -22.109 -34.031 1 92.12 77 VAL A N 1
ATOM 553 C CA . VAL A 1 77 ? -11.852 -21.594 -33.438 1 92.12 77 VAL A CA 1
ATOM 554 C C . VAL A 1 77 ? -10.805 -21.375 -34.531 1 92.12 77 VAL A C 1
ATOM 556 O O . VAL A 1 77 ? -10.406 -22.312 -35.219 1 92.12 77 VAL A O 1
ATOM 559 N N . ARG A 1 78 ? -10.398 -20.141 -34.719 1 89.19 78 ARG A N 1
ATOM 560 C CA . ARG A 1 78 ? -9.43 -19.812 -35.781 1 89.19 78 ARG A CA 1
ATOM 561 C C . ARG A 1 78 ? -8.078 -19.438 -35.188 1 89.19 78 ARG A C 1
ATOM 563 O O . ARG A 1 78 ? -7.047 -19.516 -35.844 1 89.19 78 ARG A O 1
ATOM 570 N N . ALA A 1 79 ? -8.008 -19.125 -33.938 1 93.75 79 ALA A N 1
ATOM 571 C CA . ALA A 1 79 ? -6.816 -18.562 -33.281 1 93.75 79 ALA A CA 1
ATOM 572 C C . ALA A 1 79 ? -5.801 -19.656 -32.969 1 93.75 79 ALA A C 1
ATOM 574 O O . ALA A 1 79 ? -4.629 -19.375 -32.719 1 93.75 79 ALA A O 1
ATOM 575 N N . PHE A 1 80 ? -6.207 -20.953 -32.938 1 97.12 80 PHE A N 1
ATOM 576 C CA . PHE A 1 80 ? -5.344 -22.062 -32.531 1 97.12 80 PHE A CA 1
ATOM 577 C C . PHE A 1 80 ? -5.461 -23.203 -33.531 1 97.12 80 PHE A C 1
ATOM 579 O O . PHE A 1 80 ? -6.516 -23.406 -34.156 1 97.12 80 PHE A O 1
ATOM 586 N N . ARG A 1 81 ? -4.402 -23.938 -33.688 1 96.06 81 ARG A N 1
ATOM 587 C CA . ARG A 1 81 ? -4.379 -25.141 -34.531 1 96.06 81 ARG A CA 1
ATOM 588 C C . ARG A 1 81 ? -3.633 -26.281 -33.844 1 96.06 81 ARG A C 1
ATOM 590 O O . ARG A 1 81 ? -2.867 -26.047 -32.906 1 96.06 81 ARG A O 1
ATOM 597 N N . LYS A 1 82 ? -3.906 -27.453 -34.375 1 96.81 82 LYS A N 1
ATOM 598 C CA . LYS A 1 82 ? -3.225 -28.625 -33.844 1 96.81 82 LYS A CA 1
ATOM 599 C C . LYS A 1 82 ? -1.712 -28.422 -33.812 1 96.81 82 LYS A C 1
ATOM 601 O O . LYS A 1 82 ? -1.128 -27.953 -34.812 1 96.81 82 LYS A O 1
ATOM 606 N N . GLY A 1 83 ? -1.079 -28.672 -32.625 1 97.5 83 GLY A N 1
ATOM 607 C CA . GLY A 1 83 ? 0.367 -28.562 -32.531 1 97.5 83 GLY A CA 1
ATOM 608 C C . GLY A 1 83 ? 0.822 -27.312 -31.797 1 97.5 83 GLY A C 1
ATOM 609 O O . GLY A 1 83 ? 1.97 -27.234 -31.344 1 97.5 83 GLY A O 1
ATOM 610 N N . ASP A 1 84 ? -0.045 -26.312 -31.703 1 98.12 84 ASP A N 1
ATOM 611 C CA . ASP A 1 84 ? 0.307 -25.078 -30.984 1 98.12 84 ASP A CA 1
ATOM 612 C C . ASP A 1 84 ? 0.582 -25.375 -29.516 1 98.12 84 ASP A C 1
ATOM 614 O O . ASP A 1 84 ? -0.168 -26.109 -28.875 1 98.12 84 ASP A O 1
ATOM 618 N N . LEU A 1 85 ? 1.722 -24.859 -28.953 1 98.62 85 LEU A N 1
ATOM 619 C CA . LEU A 1 85 ? 2.004 -24.906 -27.516 1 98.62 85 LEU A CA 1
ATOM 620 C C . LEU A 1 85 ? 1.183 -23.859 -26.766 1 98.62 85 LEU A C 1
ATOM 622 O O . LEU A 1 85 ? 1.111 -22.703 -27.188 1 98.62 85 LEU A O 1
ATOM 626 N N . VAL A 1 86 ? 0.529 -24.266 -25.672 1 98.81 86 VAL A N 1
ATOM 627 C CA . VAL A 1 86 ? -0.351 -23.328 -24.984 1 98.81 86 VAL A CA 1
ATOM 628 C C . VAL A 1 86 ? -0.244 -23.516 -23.484 1 98.81 86 VAL A C 1
ATOM 630 O O . VAL A 1 86 ? 0.072 -24.609 -23 1 98.81 86 VAL A O 1
ATOM 633 N N . VAL A 1 87 ? -0.404 -22.516 -22.75 1 98.88 87 VAL A N 1
ATOM 634 C CA . VAL A 1 87 ? -0.65 -22.484 -21.312 1 98.88 87 VAL A CA 1
ATOM 635 C C . VAL A 1 87 ? -2.018 -21.875 -21.031 1 98.88 87 VAL A C 1
ATOM 637 O O . VAL A 1 87 ? -2.389 -20.859 -21.641 1 98.88 87 VAL A O 1
ATOM 640 N N . ALA A 1 88 ? -2.805 -22.5 -20.219 1 98.81 88 ALA A N 1
ATOM 641 C CA . ALA A 1 88 ? -4.125 -21.969 -19.891 1 98.81 88 ALA A CA 1
ATOM 642 C C . ALA A 1 88 ? -4.07 -21.125 -18.609 1 98.81 88 ALA A C 1
ATOM 644 O O . ALA A 1 88 ? -3.359 -21.453 -17.672 1 98.81 88 ALA A O 1
ATOM 645 N N . THR A 1 89 ? -4.844 -20 -18.578 1 98.69 89 THR A N 1
ATOM 646 C CA . THR A 1 89 ? -4.992 -19.203 -17.375 1 98.69 89 THR A CA 1
ATOM 647 C C . THR A 1 89 ? -5.797 -19.969 -16.328 1 98.69 89 THR A C 1
ATOM 649 O O . THR A 1 89 ? -6.406 -21 -16.625 1 98.69 89 THR A O 1
ATOM 652 N N . VAL A 1 90 ? -5.844 -19.484 -15.117 1 98.38 90 VAL A N 1
ATOM 653 C CA . VAL A 1 90 ? -6.348 -20.281 -14.008 1 98.38 90 VAL A CA 1
ATOM 654 C C . VAL A 1 90 ? -7.691 -19.734 -13.539 1 98.38 90 VAL A C 1
ATOM 656 O O . VAL A 1 90 ? -8.656 -20.484 -13.391 1 98.38 90 VAL A O 1
ATOM 659 N N . ARG A 1 91 ? -7.75 -18.438 -13.281 1 97.31 91 ARG A N 1
ATOM 660 C CA . ARG A 1 91 ? -8.938 -17.812 -12.711 1 97.31 91 ARG A CA 1
ATOM 661 C C . ARG A 1 91 ? -9.977 -17.516 -13.781 1 97.31 91 ARG A C 1
ATOM 663 O O . ARG A 1 91 ? -9.633 -17.125 -14.898 1 97.31 91 ARG A O 1
ATOM 670 N N . ARG A 1 92 ? -11.219 -17.828 -13.43 1 97.12 92 ARG A N 1
ATOM 671 C CA . ARG A 1 92 ? -12.352 -17.484 -14.281 1 97.12 92 ARG A CA 1
ATOM 672 C C . ARG A 1 92 ? -13.234 -16.438 -13.609 1 97.12 92 ARG A C 1
ATOM 674 O O . ARG A 1 92 ? -13.336 -16.391 -12.383 1 97.12 92 ARG A O 1
ATOM 681 N N . SER A 1 93 ? -13.852 -15.641 -14.445 1 96.75 93 SER A N 1
ATOM 682 C CA . SER A 1 93 ? -14.734 -14.594 -13.953 1 96.75 93 SER A CA 1
ATOM 683 C C . SER A 1 93 ? -15.875 -15.172 -13.117 1 96.75 93 SER A C 1
ATOM 685 O O . SER A 1 93 ? -16.281 -16.312 -13.328 1 96.75 93 SER A O 1
ATOM 687 N N . CYS A 1 94 ? -16.328 -14.406 -12.195 1 96.75 94 CYS A N 1
ATOM 688 C CA . CYS A 1 94 ? -17.484 -14.82 -11.406 1 96.75 94 CYS A CA 1
ATOM 689 C C . CYS A 1 94 ? -18.75 -14.828 -12.25 1 96.75 94 CYS A C 1
ATOM 691 O O . CYS A 1 94 ? -18.844 -14.109 -13.25 1 96.75 94 CYS A O 1
ATOM 693 N N . PRO A 1 95 ? -19.703 -15.688 -11.883 1 94.06 95 PRO A N 1
ATOM 694 C CA . PRO A 1 95 ? -20.938 -15.75 -12.664 1 94.06 95 PRO A CA 1
ATOM 695 C C . PRO A 1 95 ? -21.672 -14.414 -12.727 1 94.06 95 PRO A C 1
ATOM 697 O O . PRO A 1 95 ? -22.312 -14.102 -13.734 1 94.06 95 PRO A O 1
ATOM 700 N N . GLY A 1 96 ? -21.562 -13.641 -11.695 1 95.31 96 GLY A N 1
ATOM 701 C CA . GLY 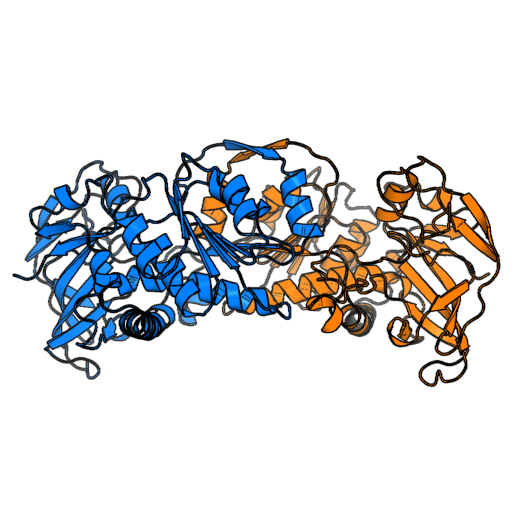A 1 96 ? -22.234 -12.359 -11.633 1 95.31 96 GLY A CA 1
ATOM 702 C C . GLY A 1 96 ? -21.531 -11.273 -12.43 1 95.31 96 GLY A C 1
ATOM 703 O O . GLY A 1 96 ? -22.047 -10.164 -12.562 1 95.31 96 GLY A O 1
ATOM 704 N N . MET A 1 97 ? -20.391 -11.602 -12.945 1 96.38 97 MET A N 1
ATOM 705 C CA . MET A 1 97 ? -19.609 -10.672 -13.758 1 96.38 97 MET A CA 1
ATOM 706 C C . MET A 1 97 ? -19.484 -9.32 -13.055 1 96.38 97 MET A C 1
ATOM 708 O O . MET A 1 97 ? -19.812 -8.281 -13.633 1 96.38 97 MET A O 1
ATOM 712 N N . CYS A 1 98 ? -18.906 -9.344 -11.898 1 95.69 98 CYS A N 1
ATOM 713 C CA . CYS A 1 98 ? -18.656 -8.109 -11.172 1 95.69 98 CYS A CA 1
ATOM 714 C C . CYS A 1 98 ? -17.844 -7.137 -12.016 1 95.69 98 CYS A C 1
ATOM 716 O O . CYS A 1 98 ? -17.406 -7.477 -13.117 1 95.69 98 CYS A O 1
ATOM 718 N N . PHE A 1 99 ? -17.625 -5.902 -11.562 1 95.69 99 PHE A N 1
ATOM 719 C CA . PHE A 1 99 ? -16.969 -4.848 -12.32 1 95.69 99 PHE A CA 1
ATOM 720 C C . PHE A 1 99 ? -15.586 -5.293 -12.781 1 95.69 99 PHE A C 1
ATOM 722 O O . PHE A 1 99 ? -15.234 -5.129 -13.945 1 95.69 99 PHE A O 1
ATOM 729 N N . ALA A 1 100 ? -14.781 -5.906 -11.906 1 96.06 100 ALA A N 1
ATOM 730 C CA . ALA A 1 100 ? -13.438 -6.379 -12.234 1 96.06 100 ALA A CA 1
ATOM 731 C C . ALA A 1 100 ? -13.477 -7.473 -13.289 1 96.06 100 ALA A C 1
ATOM 733 O O . ALA A 1 100 ? -12.695 -7.449 -14.25 1 96.06 100 ALA A O 1
ATOM 734 N N . CYS A 1 101 ? -14.375 -8.398 -13.172 1 96.38 101 CYS A N 1
ATOM 735 C CA . CYS A 1 101 ? -14.492 -9.516 -14.102 1 96.38 101 CYS A CA 1
ATOM 736 C C . CYS A 1 101 ? -14.922 -9.031 -15.484 1 96.38 101 CYS A C 1
ATOM 738 O O . CYS A 1 101 ? -14.359 -9.461 -16.5 1 96.38 101 CYS A O 1
ATOM 740 N N . ARG A 1 102 ? -15.836 -8.133 -15.477 1 95.38 102 ARG A N 1
ATOM 741 C CA . ARG A 1 102 ? -16.344 -7.691 -16.766 1 95.38 102 ARG A CA 1
ATOM 742 C C . ARG A 1 102 ? -15.336 -6.805 -17.484 1 95.38 102 ARG A C 1
ATOM 744 O O . ARG A 1 102 ? -15.406 -6.625 -18.703 1 95.38 102 ARG A O 1
ATOM 751 N N . THR A 1 103 ? -14.398 -6.215 -16.734 1 94.31 103 THR A N 1
ATOM 752 C CA . THR A 1 103 ? -13.383 -5.363 -17.344 1 94.31 103 THR A CA 1
ATOM 753 C C . THR A 1 103 ? -12.086 -6.141 -17.562 1 94.31 103 THR A C 1
ATOM 755 O O . THR A 1 103 ? -11.016 -5.547 -17.703 1 94.31 103 THR A O 1
ATOM 758 N N . GLY A 1 104 ? -12.141 -7.465 -17.484 1 94.12 104 GLY A N 1
ATOM 759 C CA . GLY A 1 104 ? -11.039 -8.328 -17.875 1 94.12 104 GLY A CA 1
ATOM 760 C C . GLY A 1 104 ? -10.031 -8.555 -16.766 1 94.12 104 GLY A C 1
ATOM 761 O O . GLY A 1 104 ? -8.859 -8.852 -17.016 1 94.12 104 GLY A O 1
ATOM 762 N N . GLN A 1 105 ? -10.461 -8.383 -15.492 1 96.38 105 GLN A N 1
ATOM 763 C CA . GLN A 1 105 ? -9.555 -8.562 -14.359 1 96.38 105 GLN A CA 1
ATOM 764 C C . GLN A 1 105 ? -10.133 -9.531 -13.336 1 96.38 105 GLN A C 1
ATOM 766 O O . GLN A 1 105 ? -10.312 -9.18 -12.172 1 96.38 105 GLN A O 1
ATOM 771 N N . PRO A 1 106 ? -10.297 -10.781 -13.758 1 96.75 106 PRO A N 1
ATOM 772 C CA . PRO A 1 106 ? -10.898 -11.727 -12.812 1 96.75 106 PRO A CA 1
ATOM 773 C C . PRO A 1 106 ? -10.039 -11.953 -11.578 1 96.75 106 PRO A C 1
ATOM 775 O O . PRO A 1 106 ? -10.539 -12.398 -10.539 1 96.75 106 PRO A O 1
ATOM 778 N N . ASP A 1 107 ? -8.672 -11.695 -11.695 1 96.94 107 ASP A N 1
ATOM 779 C CA . ASP A 1 107 ? -7.773 -11.812 -10.547 1 96.94 107 ASP A CA 1
ATOM 780 C C . ASP A 1 107 ? -8.117 -10.781 -9.477 1 96.94 107 ASP A C 1
ATOM 782 O O . ASP A 1 107 ? -7.695 -10.914 -8.32 1 96.94 107 ASP A O 1
ATOM 786 N N . MET A 1 108 ? -8.898 -9.766 -9.805 1 97.5 108 MET A N 1
ATOM 787 C CA . MET A 1 108 ? -9.312 -8.711 -8.891 1 97.5 108 MET A CA 1
ATOM 788 C C . MET A 1 108 ? -10.805 -8.812 -8.578 1 97.5 108 MET A C 1
ATOM 790 O O . MET A 1 108 ? -11.43 -7.828 -8.18 1 97.5 108 MET A O 1
ATOM 794 N N . CYS A 1 109 ? -11.414 -9.977 -8.82 1 97.12 109 CYS A N 1
ATOM 795 C CA . CYS A 1 109 ? -12.836 -10.188 -8.578 1 97.12 109 CYS A CA 1
ATOM 796 C C . CYS A 1 109 ? -13.219 -9.766 -7.16 1 97.12 109 CYS A C 1
ATOM 798 O O . CYS A 1 109 ? -12.516 -10.086 -6.203 1 97.12 109 CYS A O 1
ATOM 800 N N . ASP A 1 110 ? -14.336 -9.094 -6.98 1 93.81 110 ASP A N 1
ATOM 801 C CA . ASP A 1 110 ? -14.727 -8.609 -5.656 1 93.81 110 ASP A CA 1
ATOM 802 C C . ASP A 1 110 ? -15.922 -9.383 -5.117 1 93.81 110 ASP A C 1
ATOM 804 O O . ASP A 1 110 ? -16.375 -9.133 -4 1 93.81 110 ASP A O 1
ATOM 808 N N . SER A 1 111 ? -16.5 -10.344 -5.883 1 93.06 111 SER A N 1
ATOM 809 C CA . SER A 1 111 ? -17.625 -11.156 -5.406 1 93.06 111 SER A CA 1
ATOM 810 C C . SER A 1 111 ? -17.125 -12.398 -4.668 1 93.06 111 SER A C 1
ATOM 812 O O . SER A 1 111 ? -17.891 -13.047 -3.949 1 93.06 111 SER A O 1
ATOM 814 N N . ASP A 1 112 ? -15.906 -12.805 -4.883 1 89.12 112 ASP A N 1
ATOM 815 C CA . ASP A 1 112 ? -15.273 -14 -4.328 1 89.12 112 ASP A CA 1
ATOM 816 C C . ASP A 1 112 ? -15.961 -15.266 -4.828 1 89.12 112 ASP A C 1
ATOM 818 O O . ASP A 1 112 ? -15.734 -16.359 -4.289 1 89.12 112 ASP A O 1
ATOM 822 N N . ASP A 1 113 ? -16.844 -15.117 -5.781 1 94.62 113 ASP A N 1
ATOM 823 C CA . ASP A 1 113 ? -17.516 -16.266 -6.379 1 94.62 113 ASP A CA 1
ATOM 824 C C . ASP A 1 113 ? -16.844 -16.672 -7.695 1 94.62 113 ASP A C 1
ATOM 826 O O . ASP A 1 113 ? -17.516 -17.172 -8.602 1 94.62 113 ASP A O 1
ATOM 830 N N . TYR A 1 114 ? -15.602 -16.359 -7.77 1 95.44 114 TYR A N 1
ATOM 831 C CA . TYR A 1 114 ? -14.836 -16.734 -8.953 1 95.44 114 TYR A CA 1
ATOM 832 C C . TYR A 1 114 ? -14.555 -18.234 -8.977 1 95.44 114 TYR A C 1
ATOM 834 O O . TYR A 1 114 ? -14.805 -18.922 -7.984 1 95.44 114 TYR A O 1
ATOM 842 N N . LEU A 1 115 ? -14.188 -18.75 -10.078 1 96.38 115 LEU A N 1
ATOM 843 C CA . LEU A 1 115 ? -13.742 -20.141 -10.234 1 96.38 115 LEU A CA 1
ATOM 844 C C . LEU A 1 115 ? -12.25 -20.203 -10.516 1 96.38 115 LEU A C 1
ATOM 846 O O . LEU A 1 115 ? -11.68 -19.266 -11.078 1 96.38 115 LEU A O 1
ATOM 850 N N . GLU A 1 116 ? -11.617 -21.219 -10.094 1 97.69 116 GLU A N 1
ATOM 851 C CA . GLU A 1 116 ? -10.203 -21.453 -10.367 1 97.69 116 GLU A CA 1
ATOM 852 C C . GLU A 1 116 ? -9.953 -22.891 -10.805 1 97.69 116 GLU A C 1
ATOM 854 O O . GLU A 1 116 ? -10.32 -23.844 -10.102 1 97.69 116 GLU A O 1
ATOM 859 N N . ARG A 1 117 ? -9.367 -23.031 -11.938 1 98.19 117 ARG A N 1
ATOM 860 C CA . ARG A 1 117 ? -9.023 -24.359 -12.453 1 98.19 117 ARG A CA 1
ATOM 861 C C . ARG A 1 117 ? -8.141 -25.125 -11.477 1 98.19 117 ARG A C 1
ATOM 863 O O . ARG A 1 117 ? -7.055 -24.656 -11.117 1 98.19 117 ARG A O 1
ATOM 870 N N . GLY A 1 118 ? -8.633 -26.266 -11.031 1 98.44 118 GLY A N 1
ATOM 871 C CA . GLY A 1 118 ? -7.832 -27.141 -10.188 1 98.44 118 GLY A CA 1
ATOM 872 C C . GLY A 1 118 ? -7.875 -26.766 -8.719 1 98.44 118 GLY A C 1
ATOM 873 O O . GLY A 1 118 ? -7.203 -27.391 -7.895 1 98.44 118 GLY A O 1
ATOM 874 N N . ILE A 1 119 ? -8.648 -25.734 -8.367 1 98.06 119 ILE A N 1
ATOM 875 C CA . ILE A 1 119 ? -8.648 -25.266 -6.992 1 98.06 119 ILE A CA 1
ATOM 876 C C . ILE A 1 119 ? -10.078 -25.031 -6.52 1 98.06 119 ILE A C 1
ATOM 878 O O . ILE A 1 119 ? -10.508 -25.594 -5.508 1 98.06 119 ILE A O 1
ATOM 882 N N . LYS A 1 120 ? -10.828 -24.266 -7.297 1 97.69 120 LYS A N 1
ATOM 883 C CA . LYS A 1 120 ? -12.148 -23.828 -6.836 1 97.69 120 LYS A CA 1
ATOM 884 C C . LYS A 1 120 ? -13.188 -23.969 -7.941 1 97.69 120 LYS A C 1
ATOM 886 O O . LYS A 1 120 ? -13.305 -23.078 -8.797 1 97.69 120 LYS A O 1
ATOM 891 N N . GLY A 1 121 ? -14.008 -25.031 -7.926 1 97.69 121 GLY A N 1
ATOM 892 C CA . GLY A 1 121 ? -15.227 -25.141 -8.703 1 97.69 121 GLY A CA 1
ATOM 893 C C . GLY A 1 121 ? -14.984 -25.578 -10.141 1 97.69 121 GLY A C 1
ATOM 894 O O . GLY A 1 121 ? -15.922 -25.656 -10.93 1 97.69 121 GLY A O 1
ATOM 895 N N . MET A 1 122 ? -13.766 -25.781 -10.531 1 97.88 122 MET A N 1
ATOM 896 C CA . MET A 1 122 ? -13.445 -26.219 -11.891 1 97.88 122 MET A CA 1
ATOM 897 C C . MET A 1 122 ? -12.281 -27.203 -11.883 1 97.88 122 MET A C 1
ATOM 899 O O . MET A 1 122 ? -11.297 -27 -11.172 1 97.88 122 MET A O 1
ATOM 903 N N . HIS A 1 123 ? -12.391 -28.234 -12.664 1 98.5 123 HIS A N 1
ATOM 904 C CA . HIS A 1 123 ? -11.328 -29.219 -12.75 1 98.5 123 HIS A CA 1
ATOM 905 C C . HIS A 1 123 ? -10.039 -28.609 -13.289 1 98.5 123 HIS A C 1
ATOM 907 O O . HIS A 1 123 ? -10.078 -27.734 -14.164 1 98.5 123 HIS A O 1
ATOM 913 N N . GLY A 1 124 ? -8.93 -29.141 -12.797 1 98.56 124 GLY A N 1
ATOM 914 C CA . GLY A 1 124 ? -7.629 -28.594 -13.141 1 98.56 124 GLY A CA 1
ATOM 915 C C . GLY A 1 124 ? -6.992 -29.297 -14.336 1 98.56 124 GLY A C 1
ATOM 916 O O . GLY A 1 124 ? -7.695 -29.812 -15.203 1 98.56 124 GLY A O 1
ATOM 917 N N . TYR A 1 125 ? -5.691 -29.203 -14.336 1 98.31 125 TYR A N 1
ATOM 918 C CA . TYR A 1 125 ? -5 -29.516 -15.578 1 98.31 125 TYR A CA 1
ATOM 919 C C . TYR A 1 125 ? -4.172 -30.797 -15.422 1 98.31 125 TYR A C 1
ATOM 921 O O . TYR A 1 125 ? -3.572 -31.266 -16.391 1 98.31 125 TYR A O 1
ATOM 929 N N . MET A 1 126 ? -4.059 -31.359 -14.258 1 98.56 126 MET A N 1
ATOM 930 C CA . MET A 1 126 ? -3.293 -32.594 -14.102 1 98.56 126 MET A CA 1
ATOM 931 C C . MET A 1 126 ? -4.086 -33.812 -14.609 1 98.56 126 MET A C 1
ATOM 933 O O . MET A 1 126 ? -4.43 -34.688 -13.828 1 98.56 126 MET A O 1
ATOM 937 N N . ALA A 1 127 ? -4.332 -33.844 -15.828 1 98.5 127 ALA A N 1
ATOM 938 C CA . ALA A 1 127 ? -5.02 -34.844 -16.625 1 98.5 127 ALA A CA 1
ATOM 939 C C . ALA A 1 127 ? -4.414 -34.969 -18.016 1 98.5 127 ALA A C 1
ATOM 941 O O . ALA A 1 127 ? -3.701 -34.062 -18.469 1 98.5 127 ALA A O 1
ATOM 942 N N . GLU A 1 128 ? -4.703 -36 -18.688 1 98.62 128 GLU A N 1
ATOM 943 C CA . GLU A 1 128 ? -4.098 -36.219 -20 1 98.62 128 GLU A CA 1
ATOM 944 C C . GLU A 1 128 ? -4.602 -35.188 -21 1 98.62 128 GLU A C 1
ATOM 946 O O . GLU A 1 128 ? -3.875 -34.781 -21.922 1 98.62 128 GLU A O 1
ATOM 951 N N . TYR A 1 129 ? -5.895 -34.812 -20.859 1 98.38 129 TYR A N 1
ATOM 952 C CA . TYR A 1 129 ? -6.492 -33.812 -21.75 1 98.38 129 TYR A CA 1
ATOM 953 C C . TYR A 1 129 ? -7.387 -32.844 -20.969 1 98.38 129 TYR A C 1
ATOM 955 O O . TYR A 1 129 ? -7.898 -33.219 -19.906 1 98.38 129 TYR A O 1
ATOM 963 N N . TYR A 1 130 ? -7.57 -31.672 -21.484 1 98.12 130 TYR A N 1
ATOM 964 C CA . TYR A 1 130 ? -8.586 -30.734 -21 1 98.12 130 TYR A CA 1
ATOM 965 C C . TYR A 1 130 ? -9.125 -29.891 -22.156 1 98.12 130 TYR A C 1
ATOM 967 O O . TYR A 1 130 ? -8.523 -29.844 -23.234 1 98.12 130 TYR A O 1
ATOM 975 N N . THR A 1 131 ? -10.25 -29.344 -21.984 1 97.56 131 THR A N 1
ATOM 976 C CA . THR A 1 131 ? -10.812 -28.406 -22.938 1 97.56 131 THR A CA 1
ATOM 977 C C . THR A 1 131 ? -10.812 -26.984 -22.375 1 97.56 131 THR A C 1
ATOM 979 O O . THR A 1 131 ? -10.906 -26.812 -21.156 1 97.56 131 THR A O 1
ATOM 982 N N . GLU A 1 132 ? -10.633 -26.062 -23.234 1 97.25 132 GLU A N 1
ATOM 983 C CA . GLU A 1 132 ? -10.625 -24.656 -22.844 1 97.25 132 GLU A CA 1
ATOM 984 C C . GLU A 1 132 ? -11.125 -23.766 -23.969 1 97.25 132 GLU A C 1
ATOM 986 O O . GLU A 1 132 ? -11.031 -24.125 -25.141 1 97.25 132 GLU A O 1
ATOM 991 N N . ARG A 1 133 ? -11.664 -22.625 -23.609 1 96.12 133 ARG A N 1
ATOM 992 C CA . ARG A 1 133 ? -11.977 -21.609 -24.609 1 96.12 133 ARG A CA 1
ATOM 993 C C . ARG A 1 133 ? -10.727 -20.844 -25.016 1 96.12 133 ARG A C 1
ATOM 995 O O . ARG A 1 133 ? -9.836 -20.609 -24.188 1 96.12 133 ARG A O 1
ATOM 1002 N N . PRO A 1 134 ? -10.688 -20.344 -26.25 1 96.81 134 PRO A N 1
ATOM 1003 C CA . PRO A 1 134 ? -9.492 -19.672 -26.781 1 96.81 134 PRO A CA 1
ATOM 1004 C C . PRO A 1 134 ? -9.078 -18.469 -25.922 1 96.81 134 PRO A C 1
ATOM 1006 O O . PRO A 1 134 ? -7.887 -18.203 -25.766 1 96.81 134 PRO A O 1
ATOM 1009 N N . GLU A 1 135 ? -9.977 -17.719 -25.328 1 95.5 135 GLU A N 1
ATOM 1010 C CA . GLU A 1 135 ? -9.664 -16.5 -24.594 1 95.5 135 GLU A CA 1
ATOM 1011 C C . GLU A 1 135 ? -8.875 -16.812 -23.328 1 95.5 135 GLU A C 1
ATOM 1013 O O . GLU A 1 135 ? -8.266 -15.922 -22.734 1 95.5 135 GLU A O 1
ATOM 1018 N N . ASN A 1 136 ? -8.867 -18.078 -22.922 1 97.44 136 ASN A N 1
ATOM 1019 C CA . ASN A 1 136 ? -8.164 -18.484 -21.703 1 97.44 136 ASN A CA 1
ATOM 1020 C C . ASN A 1 136 ? -6.852 -19.188 -22.016 1 97.44 136 ASN A C 1
ATOM 1022 O O . ASN A 1 136 ? -6.16 -19.656 -21.109 1 97.44 136 ASN A O 1
ATOM 1026 N N . LEU A 1 137 ? -6.512 -19.312 -23.281 1 98.38 137 LEU A N 1
ATOM 1027 C CA . LEU A 1 137 ? -5.289 -19.984 -23.719 1 98.38 137 LEU A CA 1
ATOM 1028 C C . LEU A 1 137 ? -4.246 -18.969 -24.156 1 98.38 137 LEU A C 1
ATOM 1030 O O . LEU A 1 137 ? -4.547 -18.062 -24.953 1 98.38 137 LEU A O 1
ATOM 1034 N N . ILE A 1 138 ? -3.045 -19.094 -23.656 1 98.81 138 ILE A N 1
ATOM 1035 C CA . ILE A 1 138 ? -1.905 -18.281 -24.047 1 98.81 138 ILE A CA 1
ATOM 1036 C C . ILE A 1 138 ? -1.008 -19.047 -25.016 1 98.81 138 ILE A C 1
ATOM 1038 O O . ILE A 1 138 ? -0.462 -20.094 -24.656 1 98.81 138 ILE A O 1
ATOM 1042 N N . PRO A 1 139 ? -0.92 -18.594 -26.203 1 98.56 139 PRO A N 1
ATOM 1043 C CA . PRO A 1 139 ? 0.035 -19.25 -27.094 1 98.56 139 PRO A CA 1
ATOM 1044 C C . PRO A 1 139 ? 1.479 -19.109 -26.625 1 98.56 139 PRO A C 1
ATOM 1046 O O . PRO A 1 139 ? 1.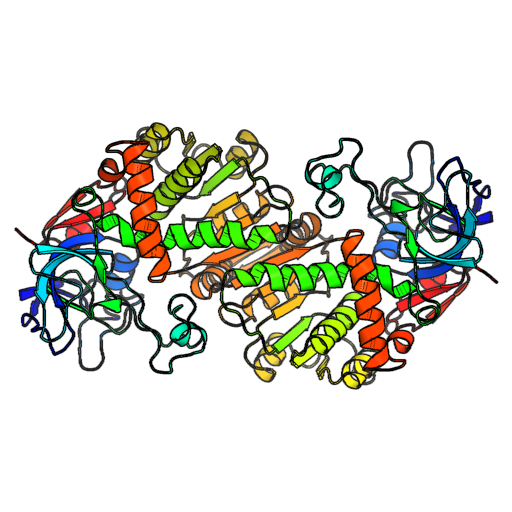89 -18.031 -26.188 1 98.56 139 PRO A O 1
ATOM 1049 N N . VAL A 1 140 ? 2.268 -20.172 -26.703 1 98.62 140 VAL A N 1
ATOM 1050 C CA . VAL A 1 140 ? 3.652 -20.203 -26.234 1 98.62 140 VAL A CA 1
ATOM 1051 C C . VAL A 1 140 ? 4.578 -20.484 -27.422 1 98.62 140 VAL A C 1
ATOM 1053 O O . VAL A 1 140 ? 4.379 -21.453 -28.172 1 98.62 140 VAL A O 1
ATOM 1056 N N . PRO A 1 141 ? 5.586 -19.609 -27.656 1 98.31 141 PRO A N 1
ATOM 1057 C CA . PRO A 1 141 ? 6.566 -19.922 -28.688 1 98.31 141 PRO A CA 1
ATOM 1058 C C . PRO A 1 141 ? 7.332 -21.219 -28.406 1 98.31 141 PRO A C 1
ATOM 1060 O O . PRO A 1 141 ? 7.629 -21.516 -27.25 1 98.31 141 PRO A O 1
ATOM 1063 N N . GLN A 1 142 ? 7.707 -21.875 -29.438 1 97.81 142 GLN A N 1
ATOM 1064 C CA . GLN A 1 142 ? 8.414 -23.156 -29.312 1 97.81 142 GLN A CA 1
ATOM 1065 C C . GLN A 1 142 ? 9.727 -22.984 -28.547 1 97.81 142 GLN A C 1
ATOM 1067 O O . GLN A 1 142 ? 10.148 -23.875 -27.812 1 97.81 142 GLN A O 1
ATOM 1072 N N . SER A 1 143 ? 10.312 -21.781 -28.641 1 98 143 SER A N 1
ATOM 1073 C CA . SER A 1 143 ? 11.594 -21.516 -28 1 98 143 SER A CA 1
ATOM 1074 C C . SER A 1 143 ? 11.469 -21.578 -26.484 1 98 143 SER A C 1
ATOM 1076 O O . SER A 1 143 ? 12.477 -21.703 -25.781 1 98 143 SER A O 1
ATOM 1078 N N . LEU A 1 144 ? 10.234 -21.547 -25.938 1 98.56 144 LEU A N 1
ATOM 1079 C CA . LEU A 1 144 ? 10.031 -21.531 -24.5 1 98.56 144 LEU A CA 1
ATOM 1080 C C . LEU A 1 144 ? 9.492 -22.859 -24 1 98.56 144 LEU A C 1
ATOM 1082 O O . LEU A 1 144 ? 9.125 -23 -22.844 1 98.56 144 LEU A O 1
ATOM 1086 N N . ARG A 1 145 ? 9.461 -23.859 -24.844 1 98.25 145 ARG A N 1
ATOM 1087 C CA . ARG A 1 145 ? 8.859 -25.156 -24.547 1 98.25 145 ARG A CA 1
ATOM 1088 C C . ARG A 1 145 ? 9.414 -25.734 -23.25 1 98.25 145 ARG A C 1
ATOM 1090 O O . ARG A 1 145 ? 8.664 -26.281 -22.438 1 98.25 145 ARG A O 1
ATOM 1097 N N . LYS A 1 146 ? 10.68 -25.562 -23.031 1 98.12 146 LYS A N 1
ATOM 1098 C CA . LYS A 1 146 ? 11.359 -26.234 -21.922 1 98.12 146 LYS A CA 1
ATOM 1099 C C . LYS A 1 146 ? 10.992 -25.594 -20.594 1 98.12 146 LYS A C 1
ATOM 1101 O O . LYS A 1 146 ? 11.195 -26.188 -19.531 1 98.12 146 LYS A O 1
ATOM 1106 N N . VAL A 1 147 ? 10.422 -24.297 -20.594 1 98.75 147 VAL A N 1
ATOM 1107 C CA . VAL A 1 147 ? 10.289 -23.609 -19.328 1 98.75 147 VAL A CA 1
ATOM 1108 C C . VAL A 1 147 ? 8.875 -23.031 -19.188 1 98.75 147 VAL A C 1
ATOM 1110 O O . VAL A 1 147 ? 8.523 -22.484 -18.141 1 98.75 147 VAL A O 1
ATOM 1113 N N . ALA A 1 148 ? 7.992 -23.266 -20.156 1 98.69 148 ALA A N 1
ATOM 1114 C CA . ALA A 1 148 ? 6.715 -22.562 -20.25 1 98.69 148 ALA A CA 1
ATOM 1115 C C . ALA A 1 148 ? 5.773 -22.984 -19.125 1 98.69 148 ALA A C 1
ATOM 1117 O O . ALA A 1 148 ? 4.816 -22.266 -18.812 1 98.69 148 ALA A O 1
ATOM 1118 N N . VAL A 1 149 ? 6.043 -24.141 -18.516 1 98.62 149 VAL A N 1
ATOM 1119 C CA . VAL A 1 149 ? 5.219 -24.594 -17.406 1 98.62 149 VAL A CA 1
ATOM 1120 C C . VAL A 1 149 ? 5.344 -23.609 -16.234 1 98.62 149 VAL A C 1
ATOM 1122 O O . VAL A 1 149 ? 4.477 -23.547 -15.367 1 98.62 149 VAL A O 1
ATOM 1125 N N . LEU A 1 150 ? 6.402 -22.75 -16.203 1 98.81 150 LEU A N 1
ATOM 1126 C CA . LEU A 1 150 ? 6.625 -21.75 -15.164 1 98.81 150 LEU A CA 1
ATOM 1127 C C . LEU A 1 150 ? 5.777 -20.5 -15.414 1 98.81 150 LEU A C 1
ATOM 1129 O O . LEU A 1 150 ? 5.75 -19.594 -14.586 1 98.81 150 LEU A O 1
ATOM 1133 N N . LEU A 1 151 ? 5.043 -20.5 -16.547 1 98.88 151 LEU A N 1
ATOM 1134 C CA . LEU A 1 151 ? 4.344 -19.281 -16.938 1 98.88 151 LEU A CA 1
ATOM 1135 C C . LEU A 1 151 ? 3.279 -18.922 -15.906 1 98.88 151 LEU A C 1
ATOM 1137 O O . LEU A 1 151 ? 3.08 -17.734 -15.602 1 98.88 151 LEU A O 1
ATOM 1141 N N . GLU A 1 152 ? 2.596 -19.891 -15.391 1 98.81 152 GLU A N 1
ATOM 1142 C CA . GLU A 1 152 ? 1.552 -19.594 -14.414 1 98.81 152 GLU A CA 1
ATOM 1143 C C . GLU A 1 152 ? 2.137 -18.953 -13.156 1 98.81 152 GLU A C 1
ATOM 1145 O O . GLU A 1 152 ? 1.764 -17.844 -12.797 1 98.81 152 GLU A O 1
ATOM 1150 N N . PRO A 1 153 ? 3.125 -19.562 -12.43 1 98.62 153 PRO A N 1
ATOM 1151 C CA . PRO A 1 153 ? 3.689 -18.891 -11.258 1 98.62 153 PRO A CA 1
ATOM 1152 C C . PRO A 1 153 ? 4.402 -17.594 -11.617 1 98.62 153 PRO A C 1
ATOM 1154 O O . PRO A 1 153 ? 4.418 -16.656 -10.812 1 98.62 153 PRO A O 1
ATOM 1157 N N . LEU A 1 154 ? 5 -17.531 -12.789 1 98.81 154 LEU A N 1
ATOM 1158 C CA . LEU A 1 154 ? 5.641 -16.281 -13.203 1 98.81 154 LEU A CA 1
ATOM 1159 C C . LEU A 1 154 ? 4.613 -15.172 -13.383 1 98.81 154 LEU A C 1
ATOM 1161 O O . LEU A 1 154 ? 4.887 -14.016 -13.07 1 98.81 154 LEU A O 1
ATOM 1165 N N . SER A 1 155 ? 3.395 -15.547 -13.906 1 98.81 155 SER A N 1
ATOM 1166 C CA . SER A 1 155 ? 2.355 -14.539 -14.094 1 98.81 155 SER A CA 1
ATOM 1167 C C . SER A 1 155 ? 1.944 -13.914 -12.766 1 98.81 155 SER A C 1
ATOM 1169 O O . SER A 1 155 ? 1.632 -12.719 -12.711 1 98.81 155 SER A O 1
ATOM 1171 N N . ILE A 1 156 ? 1.949 -14.656 -11.688 1 98.31 156 ILE A N 1
ATOM 1172 C CA . ILE A 1 156 ? 1.62 -14.172 -10.352 1 98.31 156 ILE A CA 1
ATOM 1173 C C . ILE A 1 156 ? 2.66 -13.148 -9.906 1 98.31 156 ILE A C 1
ATOM 1175 O O . ILE A 1 156 ? 2.309 -12.062 -9.43 1 98.31 156 ILE A O 1
ATOM 1179 N N . VAL A 1 157 ? 3.895 -13.469 -10.102 1 98.56 157 VAL A N 1
ATOM 1180 C CA . VAL A 1 157 ? 5 -12.609 -9.703 1 98.56 157 VAL A CA 1
ATOM 1181 C C . VAL A 1 157 ? 5.02 -11.359 -10.578 1 98.56 157 VAL A C 1
ATOM 1183 O O . VAL A 1 157 ? 5.277 -10.25 -10.094 1 98.56 157 VAL A O 1
ATOM 1186 N N . GLU A 1 158 ? 4.77 -11.586 -11.891 1 98.56 158 GLU A N 1
ATOM 1187 C CA . GLU A 1 158 ? 4.699 -10.461 -12.82 1 98.56 158 GLU A CA 1
ATOM 1188 C C . GLU A 1 158 ? 3.662 -9.438 -12.383 1 98.56 158 GLU A C 1
ATOM 1190 O O . GLU A 1 158 ? 3.92 -8.234 -12.414 1 98.56 158 GLU A O 1
ATOM 1195 N N . LYS A 1 159 ? 2.508 -9.922 -11.977 1 98.69 159 LYS A N 1
ATOM 1196 C CA . LYS A 1 159 ? 1.476 -9.023 -11.461 1 98.69 159 LYS A CA 1
ATOM 1197 C C . LYS A 1 159 ? 1.978 -8.242 -10.258 1 98.69 159 LYS A C 1
ATOM 1199 O O . LYS A 1 159 ? 1.832 -7.023 -10.195 1 98.69 159 LYS A O 1
ATOM 1204 N N . GLY A 1 160 ? 2.545 -8.953 -9.266 1 98.81 160 GLY A N 1
ATOM 1205 C CA . GLY A 1 160 ? 3.023 -8.312 -8.055 1 98.81 160 GLY A CA 1
ATOM 1206 C C . GLY A 1 160 ? 4.043 -7.219 -8.312 1 98.81 160 GLY A C 1
ATOM 1207 O O . GLY A 1 160 ? 3.926 -6.113 -7.777 1 98.81 160 GLY A O 1
ATOM 1208 N N . ILE A 1 161 ? 5.012 -7.527 -9.148 1 98.75 161 ILE A N 1
ATOM 1209 C CA . ILE A 1 161 ? 6.086 -6.578 -9.43 1 98.75 161 ILE A CA 1
ATOM 1210 C C . ILE A 1 161 ? 5.535 -5.406 -10.25 1 98.75 161 ILE A C 1
ATOM 1212 O O . ILE A 1 161 ? 5.855 -4.25 -9.969 1 98.75 161 ILE A O 1
ATOM 1216 N N . GLU A 1 162 ? 4.699 -5.699 -11.219 1 98.38 162 GLU A N 1
ATOM 1217 C CA . GLU A 1 162 ? 4.055 -4.641 -11.992 1 98.38 162 GLU A CA 1
ATOM 1218 C C . GLU A 1 162 ? 3.268 -3.695 -11.086 1 98.38 162 GLU A C 1
ATOM 1220 O O . GLU A 1 162 ? 3.369 -2.475 -11.219 1 98.38 162 GLU A O 1
ATOM 1225 N N . GLN A 1 163 ? 2.48 -4.266 -10.227 1 98.69 163 GLN A N 1
ATOM 1226 C CA . GLN A 1 163 ? 1.662 -3.455 -9.328 1 98.69 163 GLN A CA 1
ATOM 1227 C C . GLN A 1 163 ? 2.531 -2.633 -8.383 1 98.69 163 GLN A C 1
ATOM 1229 O O . GLN A 1 163 ? 2.209 -1.482 -8.078 1 98.69 163 GLN A O 1
ATOM 1234 N N . ALA A 1 164 ? 3.627 -3.211 -7.887 1 98.88 164 ALA A N 1
ATOM 1235 C CA . ALA A 1 164 ? 4.543 -2.453 -7.035 1 98.88 164 ALA A CA 1
ATOM 1236 C C . ALA A 1 164 ? 5.047 -1.204 -7.75 1 98.88 164 ALA A C 1
ATOM 1238 O O . ALA A 1 164 ? 5.043 -0.11 -7.18 1 98.88 164 ALA A O 1
ATOM 1239 N N . PHE A 1 165 ? 5.453 -1.378 -8.992 1 98.56 165 PHE A N 1
ATOM 1240 C CA . PHE A 1 165 ? 5.969 -0.255 -9.766 1 98.56 165 PHE A CA 1
ATOM 1241 C C . PHE A 1 165 ? 4.867 0.759 -10.047 1 98.56 165 PHE A C 1
ATOM 1243 O O . PHE A 1 165 ? 5.102 1.969 -10 1 98.56 165 PHE A O 1
ATOM 1250 N N . LYS A 1 166 ? 3.674 0.291 -10.352 1 98.56 166 LYS A N 1
ATOM 1251 C CA . LYS A 1 166 ? 2.549 1.19 -10.594 1 98.56 166 LYS A CA 1
ATOM 1252 C C . LYS A 1 166 ? 2.193 1.976 -9.336 1 98.56 166 LYS A C 1
ATOM 1254 O O . LYS A 1 166 ? 1.959 3.184 -9.398 1 98.56 166 LYS A O 1
ATOM 1259 N N . ILE A 1 167 ? 2.143 1.321 -8.211 1 98.88 167 ILE A N 1
ATOM 1260 C CA . ILE A 1 167 ? 1.836 1.948 -6.934 1 98.88 167 ILE A CA 1
ATOM 1261 C C . ILE A 1 167 ? 2.84 3.062 -6.648 1 98.88 167 ILE A C 1
ATOM 1263 O O . ILE A 1 167 ? 2.463 4.148 -6.203 1 98.88 167 ILE A O 1
ATOM 1267 N N . GLN A 1 168 ? 4.066 2.811 -6.953 1 98.69 168 GLN A N 1
ATOM 1268 C CA . GLN A 1 168 ? 5.125 3.748 -6.602 1 98.69 168 GLN A CA 1
ATOM 1269 C C . GLN A 1 168 ? 5.137 4.945 -7.547 1 98.69 168 GLN A C 1
ATOM 1271 O O . GLN A 1 168 ? 5.785 5.957 -7.27 1 98.69 168 GLN A O 1
ATOM 1276 N N . GLU A 1 169 ? 4.316 4.941 -8.555 1 98.19 169 GLU A N 1
ATOM 1277 C CA . GLU A 1 169 ? 4.152 6.129 -9.391 1 98.19 169 GLU A CA 1
ATOM 1278 C C . GLU A 1 169 ? 3.502 7.266 -8.609 1 98.19 169 GLU A C 1
ATOM 1280 O O . GLU A 1 169 ? 3.41 8.391 -9.102 1 98.19 169 GLU A O 1
ATOM 1285 N N . ARG A 1 170 ? 3.117 7.02 -7.391 1 97.69 170 ARG A N 1
ATOM 1286 C CA . ARG A 1 170 ? 2.605 8.07 -6.516 1 97.69 170 ARG A CA 1
ATOM 1287 C C . ARG A 1 170 ? 3.686 9.102 -6.207 1 97.69 170 ARG A C 1
ATOM 1289 O O . ARG A 1 170 ? 3.393 10.172 -5.68 1 97.69 170 ARG A O 1
ATOM 1296 N N . MET A 1 171 ? 4.949 8.773 -6.52 1 96.88 171 MET A N 1
ATOM 1297 C CA . MET A 1 171 ? 6.102 9.656 -6.395 1 96.88 171 MET A CA 1
ATOM 1298 C C . MET A 1 171 ? 7.082 9.438 -7.539 1 96.88 171 MET A C 1
ATOM 1300 O O . MET A 1 171 ? 6.918 8.516 -8.336 1 96.88 171 MET A O 1
ATOM 1304 N N . ILE A 1 172 ? 8.047 10.32 -7.691 1 96.12 172 ILE A N 1
ATOM 1305 C CA . ILE A 1 172 ? 9.188 10.023 -8.555 1 96.12 172 ILE A CA 1
ATOM 1306 C C . ILE A 1 172 ? 10.109 9.016 -7.871 1 96.12 172 ILE A C 1
ATOM 1308 O O . ILE A 1 172 ? 10.75 9.336 -6.867 1 96.12 172 ILE A O 1
ATOM 1312 N N . TRP A 1 173 ? 10.086 7.84 -8.336 1 94.88 173 TRP A N 1
ATOM 1313 C CA . TRP A 1 173 ? 10.719 6.707 -7.672 1 94.88 173 TRP A CA 1
ATOM 1314 C C . TRP A 1 173 ? 11.859 6.145 -8.523 1 94.88 173 TRP A C 1
ATOM 1316 O O . TRP A 1 173 ? 11.711 5.973 -9.734 1 94.88 173 TRP A O 1
ATOM 1326 N N . ARG A 1 174 ? 13.031 5.973 -7.988 1 94.81 174 ARG A N 1
ATOM 1327 C CA . ARG A 1 174 ? 14.195 5.352 -8.617 1 94.81 174 ARG A CA 1
ATOM 1328 C C . ARG A 1 174 ? 14.758 4.234 -7.738 1 94.81 174 ARG A C 1
ATOM 1330 O O . ARG A 1 174 ? 15.797 4.41 -7.094 1 94.81 174 ARG A O 1
ATOM 1337 N N . PRO A 1 175 ? 14.078 3.066 -7.77 1 97 175 PRO A N 1
ATOM 1338 C CA . PRO A 1 175 ? 14.539 1.985 -6.891 1 97 175 PRO A CA 1
ATOM 1339 C C . PRO A 1 175 ? 15.883 1.404 -7.324 1 97 175 PRO A C 1
ATOM 1341 O O . PRO A 1 175 ? 16.188 1.353 -8.523 1 97 175 PRO A O 1
ATOM 1344 N N . ARG A 1 176 ? 16.703 0.952 -6.348 1 97.94 176 ARG A N 1
ATOM 1345 C CA . ARG A 1 176 ? 18.016 0.383 -6.621 1 97.94 176 ARG A CA 1
ATOM 1346 C C . ARG A 1 176 ? 18.125 -1.029 -6.059 1 97.94 176 ARG A C 1
ATOM 1348 O O . ARG A 1 176 ? 18.688 -1.917 -6.699 1 97.94 176 ARG A O 1
ATOM 1355 N N . ARG A 1 177 ? 17.578 -1.333 -4.871 1 98.75 177 ARG A N 1
ATOM 1356 C CA . ARG A 1 177 ? 17.828 -2.59 -4.172 1 98.75 177 ARG A CA 1
ATOM 1357 C C . ARG A 1 177 ? 16.516 -3.254 -3.756 1 98.75 177 ARG A C 1
ATOM 1359 O O . ARG A 1 177 ? 15.594 -2.58 -3.299 1 98.75 177 ARG A O 1
ATOM 1366 N N . ALA A 1 178 ? 16.469 -4.488 -3.945 1 98.88 178 ALA A N 1
ATOM 1367 C CA . ALA A 1 178 ? 15.32 -5.281 -3.527 1 98.88 178 ALA A CA 1
ATOM 1368 C C . ALA A 1 178 ? 15.758 -6.52 -2.752 1 98.88 178 ALA A C 1
ATOM 1370 O O . ALA A 1 178 ? 16.828 -7.078 -3.018 1 98.88 178 ALA A O 1
ATOM 1371 N N . LEU A 1 179 ? 15 -6.895 -1.781 1 98.94 179 LEU A N 1
ATOM 1372 C CA . LEU A 1 179 ? 15.141 -8.156 -1.06 1 98.94 179 LEU A CA 1
ATOM 1373 C C . LEU A 1 179 ? 13.93 -9.055 -1.306 1 98.94 179 LEU A C 1
ATOM 1375 O O . LEU A 1 179 ? 12.789 -8.617 -1.171 1 98.94 179 LEU A O 1
ATOM 1379 N N . VAL A 1 180 ? 14.172 -10.227 -1.741 1 98.94 180 VAL A N 1
ATOM 1380 C CA . VAL A 1 180 ? 13.117 -11.234 -1.886 1 98.94 180 VAL A CA 1
ATOM 1381 C C . VAL A 1 180 ? 13.188 -12.219 -0.723 1 98.94 180 VAL A C 1
ATOM 1383 O O . VAL A 1 180 ? 14.188 -12.922 -0.554 1 98.94 180 VAL A O 1
ATOM 1386 N N . ALA A 1 181 ? 12.133 -12.219 0.083 1 98.62 181 ALA A N 1
ATOM 1387 C CA . ALA A 1 181 ? 12.055 -13.133 1.221 1 98.62 181 ALA A CA 1
ATOM 1388 C C . ALA A 1 181 ? 11.539 -14.5 0.79 1 98.62 181 ALA A C 1
ATOM 1390 O O . ALA A 1 181 ? 10.344 -14.68 0.565 1 98.62 181 ALA A O 1
ATOM 1391 N N . GLY A 1 182 ? 12.375 -15.469 0.825 1 97.5 182 GLY A N 1
ATOM 1392 C CA . GLY A 1 182 ? 12.055 -16.797 0.336 1 97.5 182 GLY A CA 1
ATOM 1393 C C . GLY A 1 182 ? 12.648 -17.094 -1.028 1 97.5 182 GLY A C 1
ATOM 1394 O O . GLY A 1 182 ? 12.586 -16.266 -1.931 1 97.5 182 GLY A O 1
ATOM 1395 N N . ALA A 1 183 ? 13.219 -18.297 -1.152 1 97.5 183 ALA A N 1
ATOM 1396 C CA . ALA A 1 183 ? 13.836 -18.703 -2.414 1 97.5 183 ALA A CA 1
ATOM 1397 C C . ALA A 1 183 ? 13.18 -19.953 -2.975 1 97.5 183 ALA A C 1
ATOM 1399 O O . ALA A 1 183 ? 13.852 -20.828 -3.514 1 97.5 183 ALA A O 1
ATOM 1400 N N . GLY A 1 184 ? 11.906 -20.062 -2.73 1 96.62 184 GLY A N 1
ATOM 1401 C CA . GLY A 1 184 ? 11.117 -21.031 -3.473 1 96.62 184 GLY A CA 1
ATOM 1402 C C . GLY A 1 184 ? 10.828 -20.594 -4.898 1 96.62 184 GLY A C 1
ATOM 1403 O O . GLY A 1 184 ? 11.445 -19.656 -5.406 1 96.62 184 GLY A O 1
ATOM 1404 N N . PRO A 1 185 ? 9.906 -21.281 -5.566 1 97.19 185 PRO A N 1
ATOM 1405 C CA . PRO A 1 185 ? 9.625 -20.938 -6.965 1 97.19 185 PRO A CA 1
ATOM 1406 C C . PRO A 1 185 ? 9.18 -19.484 -7.145 1 97.19 185 PRO A C 1
ATOM 1408 O O . PRO A 1 185 ? 9.711 -18.781 -8.008 1 97.19 185 PRO A O 1
ATOM 1411 N N . ILE A 1 186 ? 8.219 -19.047 -6.297 1 98.19 186 ILE A N 1
ATOM 1412 C CA . ILE A 1 186 ? 7.715 -17.672 -6.391 1 98.19 186 ILE A CA 1
ATOM 1413 C C . ILE A 1 186 ? 8.844 -16.688 -6.098 1 98.19 186 ILE A C 1
ATOM 1415 O O . ILE A 1 186 ? 9.039 -15.719 -6.836 1 98.19 186 ILE A O 1
ATOM 1419 N N . GLY A 1 187 ? 9.57 -16.969 -5.055 1 98.62 187 GLY A N 1
ATOM 1420 C CA . GLY A 1 187 ? 10.664 -16.078 -4.668 1 98.62 187 GLY A CA 1
ATOM 1421 C C . GLY A 1 187 ? 11.758 -16 -5.711 1 98.62 187 GLY A C 1
ATOM 1422 O O . GLY A 1 187 ? 12.219 -14.906 -6.051 1 98.62 187 GLY A O 1
ATOM 1423 N N . LEU A 1 188 ? 12.219 -17.125 -6.211 1 98.81 188 LEU A N 1
ATOM 1424 C CA . LEU A 1 188 ? 13.281 -17.141 -7.211 1 98.81 188 LEU A CA 1
ATOM 1425 C C . LEU A 1 188 ? 12.828 -16.438 -8.484 1 98.81 188 LEU A C 1
ATOM 1427 O O . LEU A 1 188 ? 13.594 -15.68 -9.086 1 98.81 188 LEU A O 1
ATOM 1431 N N . LEU A 1 189 ? 11.594 -16.703 -8.922 1 98.88 189 LEU A N 1
ATOM 1432 C CA . LEU A 1 189 ? 11.078 -16 -10.102 1 98.88 189 LEU A CA 1
ATOM 1433 C C . LEU A 1 189 ? 11.016 -14.5 -9.867 1 98.88 189 LEU A C 1
ATOM 1435 O O . LEU A 1 189 ? 11.359 -13.719 -10.75 1 98.88 189 LEU A O 1
ATOM 1439 N N . ALA A 1 190 ? 10.586 -14.086 -8.688 1 98.94 190 ALA A N 1
ATOM 1440 C CA . ALA A 1 190 ? 10.562 -12.664 -8.352 1 98.94 190 ALA A CA 1
ATOM 1441 C C . ALA A 1 190 ? 11.969 -12.07 -8.406 1 98.94 190 ALA A C 1
ATOM 1443 O O . ALA A 1 190 ? 12.164 -10.992 -8.977 1 98.94 190 ALA A O 1
ATOM 1444 N N . ALA A 1 191 ? 12.914 -12.805 -7.801 1 98.94 191 ALA A N 1
ATOM 1445 C CA . ALA A 1 191 ? 14.297 -12.328 -7.781 1 98.94 191 ALA A CA 1
ATOM 1446 C C . ALA A 1 191 ? 14.844 -12.18 -9.195 1 98.94 191 ALA A C 1
ATOM 1448 O O . ALA A 1 191 ? 15.508 -11.18 -9.508 1 98.94 191 ALA A O 1
ATOM 1449 N N . LEU A 1 192 ? 14.555 -13.109 -10.039 1 98.88 192 LEU A N 1
ATOM 1450 C CA . LEU A 1 192 ? 15.047 -13.07 -11.414 1 98.88 192 LEU A CA 1
ATOM 1451 C C . LEU A 1 192 ? 14.414 -11.914 -12.188 1 98.88 192 LEU A C 1
ATOM 1453 O O . LEU A 1 192 ? 15.102 -11.227 -12.945 1 98.88 192 LEU A O 1
ATOM 1457 N N . ILE A 1 193 ? 13.078 -11.703 -12.039 1 98.88 193 ILE A N 1
ATOM 1458 C CA . ILE A 1 193 ? 12.414 -10.602 -12.727 1 98.88 193 ILE A CA 1
ATOM 1459 C C . ILE A 1 193 ? 12.992 -9.273 -12.25 1 98.88 193 ILE A C 1
ATOM 1461 O O . ILE A 1 193 ? 13.289 -8.391 -13.062 1 98.88 193 ILE A O 1
ATOM 1465 N N . LEU A 1 194 ? 13.18 -9.125 -10.938 1 98.88 194 LEU A N 1
ATOM 1466 C CA . LEU A 1 194 ? 13.711 -7.883 -10.391 1 98.88 194 LEU A CA 1
ATOM 1467 C C . LEU A 1 194 ? 15.141 -7.645 -10.867 1 98.88 194 LEU A C 1
ATOM 1469 O O . LEU A 1 194 ? 15.523 -6.508 -11.148 1 98.88 194 LEU A O 1
ATOM 1473 N N . ARG A 1 195 ? 15.938 -8.742 -10.945 1 98.75 195 ARG A N 1
ATOM 1474 C CA . ARG A 1 195 ? 17.266 -8.633 -11.531 1 98.75 195 ARG A CA 1
ATOM 1475 C C . ARG A 1 195 ? 17.188 -8.219 -13 1 98.75 195 ARG A C 1
ATOM 1477 O O . ARG A 1 195 ? 17.969 -7.387 -13.461 1 98.75 195 ARG A O 1
ATOM 1484 N N . ASP A 1 196 ? 16.25 -8.789 -13.68 1 98.12 196 ASP A N 1
ATOM 1485 C CA . ASP A 1 196 ? 16.078 -8.547 -15.109 1 98.12 196 ASP A CA 1
ATOM 1486 C C . ASP A 1 196 ? 15.703 -7.086 -15.367 1 98.12 196 ASP A C 1
ATOM 1488 O O . ASP A 1 196 ? 16.047 -6.527 -16.406 1 98.12 196 ASP A O 1
ATOM 1492 N N . VAL A 1 197 ? 15.023 -6.441 -14.445 1 96.88 197 VAL A N 1
ATOM 1493 C CA . VAL A 1 197 ? 14.602 -5.062 -14.664 1 96.88 197 VAL A CA 1
ATOM 1494 C C . VAL A 1 197 ? 15.672 -4.109 -14.125 1 96.88 197 VAL A C 1
ATOM 1496 O O . VAL A 1 197 ? 15.484 -2.891 -14.125 1 96.88 197 VAL A O 1
ATOM 1499 N N . GLY A 1 198 ? 16.75 -4.641 -13.523 1 97.81 198 GLY A N 1
ATOM 1500 C CA . GLY A 1 198 ? 17.922 -3.818 -13.328 1 97.81 198 GLY A CA 1
ATOM 1501 C C . GLY A 1 198 ? 18.219 -3.527 -11.875 1 97.81 198 GLY A C 1
ATOM 1502 O O . GLY A 1 198 ? 19.125 -2.74 -11.562 1 97.81 198 GLY A O 1
ATOM 1503 N N . LEU A 1 199 ? 17.547 -4.145 -10.922 1 98.62 199 LEU A N 1
ATOM 1504 C CA . LEU A 1 199 ? 17.781 -3.879 -9.508 1 98.62 199 LEU A CA 1
ATOM 1505 C C . LEU A 1 199 ? 18.891 -4.77 -8.969 1 98.62 199 LEU A C 1
ATOM 1507 O O . LEU A 1 199 ? 19.156 -5.84 -9.516 1 98.62 199 LEU A O 1
ATOM 1511 N N . GLU A 1 200 ? 19.562 -4.297 -7.949 1 98.75 200 GLU A N 1
ATOM 1512 C CA . GLU A 1 200 ? 20.375 -5.164 -7.102 1 98.75 200 GLU A CA 1
ATOM 1513 C C . GLU A 1 200 ? 19.5 -6 -6.172 1 98.75 200 GLU A C 1
ATOM 1515 O O . GLU A 1 200 ? 18.688 -5.457 -5.418 1 98.75 200 GLU A O 1
ATOM 1520 N N . VAL A 1 201 ? 19.656 -7.332 -6.258 1 98.81 201 VAL A N 1
ATOM 1521 C CA . VAL A 1 201 ? 18.688 -8.195 -5.582 1 98.81 201 VAL A CA 1
ATOM 1522 C C . VAL A 1 201 ? 19.422 -9.148 -4.645 1 98.81 201 VAL A C 1
ATOM 1524 O O . VAL A 1 201 ? 20.484 -9.68 -4.988 1 98.81 201 VAL A O 1
ATOM 1527 N N . SER A 1 202 ? 18.922 -9.328 -3.48 1 98.81 202 SER A N 1
ATOM 1528 C CA . SER A 1 202 ? 19.297 -10.406 -2.564 1 98.81 202 SER A CA 1
ATOM 1529 C C . SER A 1 202 ? 18.078 -11.25 -2.203 1 98.81 202 SER A C 1
ATOM 1531 O O . SER A 1 202 ? 16.938 -10.812 -2.344 1 98.81 202 SER A O 1
ATOM 1533 N N . THR A 1 203 ? 18.312 -12.445 -1.88 1 98.81 203 THR A N 1
ATOM 1534 C CA . THR A 1 203 ? 17.281 -13.352 -1.418 1 98.81 203 THR A CA 1
ATOM 1535 C C . THR A 1 203 ? 17.781 -14.211 -0.261 1 98.81 203 THR A C 1
ATOM 1537 O O . THR A 1 203 ? 18.969 -14.211 0.045 1 98.81 203 THR A O 1
ATOM 1540 N N . PHE A 1 204 ? 16.828 -14.812 0.468 1 98.12 204 PHE A N 1
ATOM 1541 C CA . PHE A 1 204 ? 17.234 -15.734 1.521 1 98.12 204 PHE A CA 1
ATOM 1542 C C . PHE A 1 204 ? 16.281 -16.906 1.624 1 98.12 204 PHE A C 1
ATOM 1544 O O . PHE A 1 204 ? 15.141 -16.828 1.157 1 98.12 204 PHE A O 1
ATOM 1551 N N . ALA A 1 205 ? 16.688 -17.953 2.111 1 97.06 205 ALA A N 1
ATOM 1552 C CA . ALA A 1 205 ? 15.922 -19.125 2.529 1 97.06 205 ALA A CA 1
ATOM 1553 C C . ALA A 1 205 ? 16.594 -19.828 3.705 1 97.06 205 ALA A C 1
ATOM 1555 O O . ALA A 1 205 ? 17.531 -19.297 4.301 1 97.06 205 ALA A O 1
ATOM 1556 N N . THR A 1 206 ? 16.031 -20.922 4.133 1 95.56 206 THR A N 1
ATOM 1557 C CA . THR A 1 206 ? 16.547 -21.625 5.297 1 95.56 206 THR A CA 1
ATOM 1558 C C . THR A 1 206 ? 17.609 -22.641 4.883 1 95.56 206 THR A C 1
ATOM 1560 O O . THR A 1 206 ? 18.219 -23.297 5.73 1 95.56 206 THR A O 1
ATOM 1563 N N . ARG A 1 207 ? 17.859 -22.781 3.584 1 94.88 207 ARG A N 1
ATOM 1564 C CA . ARG A 1 207 ? 18.781 -23.797 3.086 1 94.88 207 ARG A CA 1
ATOM 1565 C C . ARG A 1 207 ? 20.203 -23.25 3.004 1 94.88 207 ARG A C 1
ATOM 1567 O O . ARG A 1 207 ? 20.406 -22.031 2.926 1 94.88 207 ARG A O 1
ATOM 1574 N N . SER A 1 208 ? 21.125 -24.188 2.924 1 95.31 208 SER A N 1
ATOM 1575 C CA . SER A 1 208 ? 22.547 -23.812 2.9 1 95.31 208 SER A CA 1
ATOM 1576 C C . SER A 1 208 ? 22.906 -23.141 1.583 1 95.31 208 SER A C 1
ATOM 1578 O O . SER A 1 208 ? 22.156 -23.188 0.614 1 95.31 208 SER A O 1
ATOM 1580 N N . ARG A 1 209 ? 24.031 -22.516 1.562 1 94.25 209 ARG A N 1
ATOM 1581 C CA . ARG A 1 209 ? 24.516 -21.812 0.384 1 94.25 209 ARG A CA 1
ATOM 1582 C C . ARG A 1 209 ? 24.875 -22.781 -0.731 1 94.25 209 ARG A C 1
ATOM 1584 O O . ARG A 1 209 ? 25.094 -22.375 -1.875 1 94.25 209 ARG A O 1
ATOM 1591 N N . GLU A 1 210 ? 24.906 -24.047 -0.407 1 95.56 210 GLU A N 1
ATOM 1592 C CA . GLU A 1 210 ? 25.234 -25.062 -1.405 1 95.56 210 GLU A CA 1
ATOM 1593 C C . GLU A 1 210 ? 23.969 -25.625 -2.045 1 95.56 210 GLU A C 1
ATOM 1595 O O . GLU A 1 210 ? 24.047 -26.406 -2.99 1 95.56 210 GLU A O 1
ATOM 1600 N N . SER A 1 211 ? 22.906 -25.188 -1.569 1 96.69 211 SER A N 1
ATOM 1601 C CA . SER A 1 211 ? 21.625 -25.719 -2.043 1 96.69 211 SER A CA 1
ATOM 1602 C C . SER A 1 211 ? 21.375 -25.312 -3.49 1 96.69 211 SER A C 1
ATOM 1604 O O . SER A 1 211 ? 22 -24.391 -4.012 1 96.69 211 SER A O 1
ATOM 1606 N N . LEU A 1 212 ? 20.453 -26.031 -4.117 1 97.12 212 LEU A N 1
ATOM 1607 C CA . LEU A 1 212 ? 20.031 -25.719 -5.477 1 97.12 212 LEU A CA 1
ATOM 1608 C C . LEU A 1 212 ? 19.469 -24.312 -5.562 1 97.12 212 LEU A C 1
ATOM 1610 O O . LEU A 1 212 ? 19.75 -23.594 -6.523 1 97.12 212 LEU A O 1
ATOM 1614 N N . LYS A 1 213 ? 18.734 -23.891 -4.617 1 97.31 213 LYS A N 1
ATOM 1615 C CA . LYS A 1 213 ? 18.156 -22.547 -4.57 1 97.31 213 LYS A CA 1
ATOM 1616 C C . LYS A 1 213 ? 19.25 -21.484 -4.617 1 97.31 213 LYS A C 1
ATOM 1618 O O . LYS A 1 213 ? 19.141 -20.516 -5.371 1 97.31 213 LYS A O 1
ATOM 1623 N N . ALA A 1 214 ? 20.234 -21.688 -3.799 1 98.06 214 ALA A N 1
ATOM 1624 C CA . ALA A 1 214 ? 21.344 -20.75 -3.734 1 98.06 214 ALA A CA 1
ATOM 1625 C C . ALA A 1 214 ? 22.094 -20.688 -5.062 1 98.06 214 ALA A C 1
ATOM 1627 O O . ALA A 1 214 ? 22.422 -19.609 -5.543 1 98.06 214 ALA A O 1
ATOM 1628 N N . ARG A 1 215 ? 22.328 -21.828 -5.648 1 98.12 215 ARG A N 1
ATOM 1629 C CA . ARG A 1 215 ? 23.062 -21.891 -6.91 1 98.12 215 ARG A CA 1
ATOM 1630 C C . ARG A 1 215 ? 22.312 -21.156 -8.016 1 98.12 215 ARG A C 1
ATOM 1632 O O . ARG A 1 215 ? 22.922 -20.453 -8.82 1 98.12 215 ARG A O 1
ATOM 1639 N N . ILE A 1 216 ? 21.031 -21.297 -8.023 1 98.31 216 ILE A N 1
ATOM 1640 C CA . ILE A 1 216 ? 20.203 -20.641 -9.031 1 98.31 216 ILE A CA 1
ATOM 1641 C C . ILE A 1 216 ? 20.266 -19.125 -8.836 1 98.31 216 ILE A C 1
ATOM 1643 O O . ILE A 1 216 ? 20.516 -18.375 -9.789 1 98.31 216 ILE A O 1
ATOM 1647 N N . ALA A 1 217 ? 20.062 -18.703 -7.613 1 98.62 217 ALA A N 1
ATOM 1648 C CA . ALA A 1 217 ? 20.094 -17.266 -7.309 1 98.62 217 ALA A CA 1
ATOM 1649 C C . ALA A 1 217 ? 21.453 -16.672 -7.676 1 98.62 217 ALA A C 1
ATOM 1651 O O . ALA A 1 217 ? 21.516 -15.664 -8.398 1 98.62 217 ALA A O 1
ATOM 1652 N N . GLU A 1 218 ? 22.484 -17.281 -7.262 1 98.62 218 GLU A N 1
ATOM 1653 C CA . GLU A 1 218 ? 23.828 -16.734 -7.426 1 98.62 218 GLU A CA 1
ATOM 1654 C C . GLU A 1 218 ? 24.234 -16.734 -8.898 1 98.62 218 GLU A C 1
ATOM 1656 O O . GLU A 1 218 ? 25 -15.867 -9.328 1 98.62 218 GLU A O 1
ATOM 1661 N N . ALA A 1 219 ? 23.719 -17.688 -9.656 1 98.56 219 ALA A N 1
ATOM 1662 C CA . ALA A 1 219 ? 24 -17.734 -11.086 1 98.56 219 ALA A CA 1
ATOM 1663 C C . ALA A 1 219 ? 23.5 -16.469 -11.781 1 98.56 219 ALA A C 1
ATOM 1665 O O . ALA A 1 219 ? 24.031 -16.078 -12.828 1 98.56 219 ALA A O 1
ATOM 1666 N N . ALA A 1 220 ? 22.5 -15.82 -11.219 1 98.62 220 ALA A N 1
ATOM 1667 C CA . ALA A 1 220 ? 21.953 -14.602 -11.805 1 98.62 220 ALA A CA 1
ATOM 1668 C C . ALA A 1 220 ? 22.516 -13.359 -11.117 1 98.62 220 ALA A C 1
ATOM 1670 O O . ALA A 1 220 ? 21.984 -12.258 -11.289 1 98.62 220 ALA A O 1
ATOM 1671 N N . GLY A 1 221 ? 23.484 -13.523 -10.289 1 98.44 221 GLY A N 1
ATOM 1672 C CA . GLY A 1 221 ? 24.094 -12.406 -9.578 1 98.44 221 GLY A CA 1
ATOM 1673 C C . GLY A 1 221 ? 23.281 -11.953 -8.383 1 98.44 221 GLY A C 1
ATOM 1674 O O . GLY A 1 221 ? 23.453 -10.828 -7.902 1 98.44 221 GLY A O 1
ATOM 1675 N N . ILE A 1 222 ? 22.391 -12.75 -7.891 1 98.75 222 ILE A N 1
ATOM 1676 C CA . ILE A 1 222 ? 21.562 -12.469 -6.715 1 98.75 222 ILE A CA 1
ATOM 1677 C C . ILE A 1 222 ? 22.281 -12.984 -5.465 1 98.75 222 ILE A C 1
ATOM 1679 O O . ILE A 1 222 ? 22.656 -14.156 -5.395 1 98.75 222 ILE A O 1
ATOM 1683 N N . GLU A 1 223 ? 22.484 -12.125 -4.566 1 98.56 223 GLU A N 1
ATOM 1684 C CA . GLU A 1 223 ? 23.109 -12.555 -3.322 1 98.56 223 GLU A CA 1
ATOM 1685 C C . GLU A 1 223 ? 22.172 -13.43 -2.498 1 98.56 223 GLU A C 1
ATOM 1687 O O . GLU A 1 223 ? 21.016 -13.047 -2.254 1 98.56 223 GLU A O 1
ATOM 1692 N N . TYR A 1 224 ? 22.672 -14.586 -2.115 1 98.69 224 TYR A N 1
ATOM 1693 C CA . TYR A 1 224 ? 21.859 -15.539 -1.358 1 98.69 224 TYR A CA 1
ATOM 1694 C C . TYR A 1 224 ? 22.344 -15.625 0.088 1 98.69 224 TYR A C 1
ATOM 1696 O O . TYR A 1 224 ? 23.547 -15.633 0.354 1 98.69 224 TYR A O 1
ATOM 1704 N N . PHE A 1 225 ? 21.375 -15.68 1.058 1 98.62 225 PHE A N 1
ATOM 1705 C CA . PHE A 1 225 ? 21.672 -15.844 2.477 1 98.62 225 PHE A CA 1
ATOM 1706 C C . PHE A 1 225 ? 20.906 -17.031 3.049 1 98.62 225 PHE A C 1
ATOM 1708 O O . PHE A 1 225 ? 19.766 -17.297 2.652 1 98.62 225 PHE A O 1
ATOM 1715 N N . ASN A 1 226 ? 21.562 -17.766 3.945 1 98.12 226 ASN A N 1
ATOM 1716 C CA . ASN A 1 226 ? 20.859 -18.672 4.848 1 98.12 226 ASN A CA 1
ATOM 1717 C C . ASN A 1 226 ? 20.328 -17.938 6.07 1 98.12 226 ASN A C 1
ATOM 1719 O O . ASN A 1 226 ? 21.094 -17.562 6.961 1 98.12 226 ASN A O 1
ATOM 1723 N N . VAL A 1 227 ? 19.016 -17.812 6.129 1 96.44 227 VAL A N 1
ATOM 1724 C CA . VAL A 1 227 ? 18.406 -16.938 7.129 1 96.44 227 VAL A CA 1
ATOM 1725 C C . VAL A 1 227 ? 18.547 -17.562 8.516 1 96.44 227 VAL A C 1
ATOM 1727 O O . VAL A 1 227 ? 18.406 -16.875 9.531 1 96.44 227 VAL A O 1
ATOM 1730 N N . LYS A 1 228 ? 18.828 -18.859 8.625 1 96.19 228 LYS A N 1
ATOM 1731 C CA . LYS A 1 228 ? 19.109 -19.516 9.906 1 96.19 228 LYS A CA 1
ATOM 1732 C C . LYS A 1 228 ? 20.453 -19.047 10.469 1 96.19 228 LYS A C 1
ATOM 1734 O O . LYS A 1 228 ? 20.672 -19.109 11.68 1 96.19 228 LYS A O 1
ATOM 1739 N N . GLU A 1 229 ? 21.281 -18.656 9.586 1 97.31 229 GLU A N 1
ATOM 1740 C CA . GLU A 1 229 ? 22.625 -18.203 9.977 1 97.31 229 GLU A CA 1
ATOM 1741 C C . GLU A 1 229 ? 22.672 -16.688 10.094 1 97.31 229 GLU A C 1
ATOM 1743 O O . GLU A 1 229 ? 23.359 -16.141 10.953 1 97.31 229 GLU A O 1
ATOM 1748 N N . THR A 1 230 ? 22.016 -16.047 9.203 1 97.44 230 THR A N 1
ATOM 1749 C CA . THR A 1 230 ? 21.953 -14.586 9.172 1 97.44 230 THR A CA 1
ATOM 1750 C C . THR A 1 230 ? 20.5 -14.109 9.242 1 97.44 230 THR A C 1
ATOM 1752 O O . THR A 1 230 ? 19.766 -14.172 8.242 1 97.44 230 THR A O 1
ATOM 1755 N N . PRO A 1 231 ? 20.125 -13.57 10.406 1 96.88 231 PRO A N 1
ATOM 1756 C CA . PRO A 1 231 ? 18.75 -13.125 10.539 1 96.88 231 PRO A CA 1
ATOM 1757 C C . PRO A 1 231 ? 18.375 -12.047 9.531 1 96.88 231 PRO A C 1
ATOM 1759 O O . PRO A 1 231 ? 19.234 -11.289 9.078 1 96.88 231 PRO A O 1
ATOM 1762 N N . ILE A 1 232 ? 17.125 -11.953 9.234 1 97.06 232 ILE A N 1
ATOM 1763 C CA . ILE A 1 232 ? 16.609 -11.102 8.156 1 97.06 232 ILE A CA 1
ATOM 1764 C C . ILE A 1 232 ? 17 -9.648 8.43 1 97.06 232 ILE A C 1
ATOM 1766 O O . ILE A 1 232 ? 17.297 -8.898 7.5 1 97.06 232 ILE A O 1
ATOM 1770 N N . GLU A 1 233 ? 16.953 -9.188 9.695 1 97 233 GLU A N 1
ATOM 1771 C CA . GLU A 1 233 ? 17.328 -7.82 10.039 1 97 233 GLU A CA 1
ATOM 1772 C C . GLU A 1 233 ? 18.781 -7.535 9.68 1 97 233 GLU A C 1
ATOM 1774 O O . GLU A 1 233 ? 19.109 -6.457 9.18 1 97 233 GLU A O 1
ATOM 1779 N N . GLN A 1 234 ? 19.625 -8.5 9.961 1 97.88 234 GLN A N 1
ATOM 1780 C CA . GLN A 1 234 ? 21.047 -8.367 9.633 1 97.88 234 GLN A CA 1
ATOM 1781 C C . GLN A 1 234 ? 21.25 -8.359 8.117 1 97.88 234 GLN A C 1
ATOM 1783 O O . GLN A 1 234 ? 22.109 -7.633 7.613 1 97.88 234 GLN A O 1
ATOM 1788 N N . ILE A 1 235 ? 20.547 -9.172 7.367 1 97.5 235 ILE A N 1
ATOM 1789 C CA . ILE A 1 235 ? 20.609 -9.18 5.91 1 97.5 235 ILE A CA 1
ATOM 1790 C C . ILE A 1 235 ? 20.297 -7.789 5.371 1 97.5 235 ILE A C 1
ATOM 1792 O O . ILE A 1 235 ? 21.016 -7.262 4.523 1 97.5 235 ILE A O 1
ATOM 1796 N N . ALA A 1 236 ? 19.219 -7.223 5.867 1 97 236 ALA A N 1
ATOM 1797 C CA . ALA A 1 236 ? 18.812 -5.891 5.434 1 97 236 ALA A CA 1
ATOM 1798 C C . ALA A 1 236 ? 19.906 -4.863 5.695 1 97 236 ALA A C 1
ATOM 1800 O O . ALA A 1 236 ? 20.172 -4 4.855 1 97 236 ALA A O 1
ATOM 1801 N N . GLU A 1 237 ? 20.469 -4.957 6.883 1 96.5 237 GLU A N 1
ATOM 1802 C CA . GLU A 1 237 ? 21.547 -4.043 7.234 1 96.5 237 GLU A CA 1
ATOM 1803 C C . GLU A 1 237 ? 22.734 -4.184 6.277 1 96.5 237 GLU A C 1
ATOM 1805 O O . GLU A 1 237 ? 23.312 -3.188 5.852 1 96.5 237 GLU A O 1
ATOM 1810 N N . LEU A 1 238 ? 23.094 -5.391 5.918 1 96.56 238 LEU A N 1
ATOM 1811 C CA . LEU A 1 238 ? 24.219 -5.676 5.047 1 96.56 238 LEU A CA 1
ATOM 1812 C C . LEU A 1 238 ? 23.969 -5.145 3.639 1 96.56 238 LEU A C 1
ATOM 1814 O O . LEU A 1 238 ? 24.906 -4.715 2.959 1 96.56 238 LEU A O 1
ATOM 1818 N N . GLN A 1 239 ? 22.781 -5.207 3.166 1 95.69 239 GLN A N 1
ATOM 1819 C CA . GLN A 1 239 ? 22.453 -4.84 1.795 1 95.69 239 GLN A CA 1
ATOM 1820 C C . GLN A 1 239 ? 22.359 -3.322 1.641 1 95.69 239 GLN A C 1
ATOM 1822 O O . GLN A 1 239 ? 22.547 -2.791 0.545 1 95.69 239 GLN A O 1
ATOM 1827 N N . GLY A 1 240 ? 22.078 -2.596 2.814 1 95.19 240 GLY A N 1
ATOM 1828 C CA . GLY A 1 240 ? 21.797 -1.174 2.729 1 95.19 240 GLY A CA 1
ATOM 1829 C C . GLY A 1 240 ? 20.328 -0.879 2.5 1 95.19 240 GLY A C 1
ATOM 1830 O O . GLY A 1 240 ? 19.469 -1.759 2.67 1 95.19 240 GLY A O 1
ATOM 1831 N N . PRO A 1 241 ? 19.969 0.342 2.145 1 96.12 241 PRO A N 1
ATOM 1832 C CA . PRO A 1 241 ? 18.562 0.745 2.018 1 96.12 241 PRO A CA 1
ATOM 1833 C C . PRO A 1 241 ? 17.797 -0.092 0.996 1 96.12 241 PRO A C 1
ATOM 1835 O O . PRO A 1 241 ? 18.219 -0.199 -0.159 1 96.12 241 PRO A O 1
ATOM 1838 N N . LEU A 1 242 ? 16.75 -0.677 1.443 1 98.44 242 LEU A N 1
ATOM 1839 C CA . LEU A 1 242 ? 15.914 -1.511 0.583 1 98.44 242 LEU A CA 1
ATOM 1840 C C . LEU A 1 242 ? 14.719 -0.724 0.055 1 98.44 242 LEU A C 1
ATOM 1842 O O . LEU A 1 242 ? 13.906 -0.225 0.835 1 98.44 242 LEU A O 1
ATOM 1846 N N . ASP A 1 243 ? 14.562 -0.673 -1.276 1 98.5 243 ASP A N 1
ATOM 1847 C CA . ASP A 1 243 ? 13.461 0.038 -1.917 1 98.5 243 ASP A CA 1
ATOM 1848 C C . ASP A 1 243 ? 12.219 -0.847 -2.018 1 98.5 243 ASP A C 1
ATOM 1850 O O . ASP A 1 243 ? 11.094 -0.345 -2.055 1 98.5 243 ASP A O 1
ATOM 1854 N N . MET A 1 244 ? 12.484 -2.113 -2.049 1 98.75 244 MET A N 1
ATOM 1855 C CA . MET A 1 244 ? 11.375 -3.043 -2.252 1 98.75 244 MET A CA 1
ATOM 1856 C C . MET A 1 244 ? 11.664 -4.387 -1.595 1 98.75 244 MET A C 1
ATOM 1858 O O . MET A 1 244 ? 12.805 -4.863 -1.616 1 98.75 244 MET A O 1
ATOM 1862 N N . ILE A 1 245 ? 10.68 -4.961 -1.023 1 98.94 245 ILE A N 1
ATOM 1863 C CA . ILE A 1 245 ? 10.75 -6.336 -0.543 1 98.94 245 ILE A CA 1
ATOM 1864 C C . ILE A 1 245 ? 9.586 -7.141 -1.102 1 98.94 245 ILE A C 1
ATOM 1866 O O . ILE A 1 245 ? 8.438 -6.68 -1.085 1 98.94 245 ILE A O 1
ATOM 1870 N N . VAL A 1 246 ? 9.836 -8.234 -1.711 1 98.94 246 VAL A N 1
ATOM 1871 C CA . VAL A 1 246 ? 8.812 -9.219 -2.061 1 98.94 246 VAL A CA 1
ATOM 1872 C C . VAL A 1 246 ? 8.82 -10.352 -1.036 1 98.94 246 VAL A C 1
ATOM 1874 O O . VAL A 1 246 ? 9.836 -11.031 -0.857 1 98.94 246 VAL A O 1
ATOM 1877 N N . GLU A 1 247 ? 7.762 -10.516 -0.348 1 98.81 247 GLU A N 1
ATOM 1878 C CA . GLU A 1 247 ? 7.621 -11.57 0.649 1 98.81 247 GLU A CA 1
ATOM 1879 C C . GLU A 1 247 ? 6.996 -12.828 0.041 1 98.81 247 GLU A C 1
ATOM 1881 O O . GLU A 1 247 ? 5.852 -12.797 -0.415 1 98.81 247 GLU A O 1
ATOM 1886 N N . ALA A 1 248 ? 7.746 -13.891 -0.022 1 98.06 248 ALA A N 1
ATOM 1887 C CA . ALA A 1 248 ? 7.293 -15.117 -0.683 1 98.06 248 ALA A CA 1
ATOM 1888 C C . ALA A 1 248 ? 7.516 -16.328 0.208 1 98.06 248 ALA A C 1
ATOM 1890 O O . ALA A 1 248 ? 7.695 -17.453 -0.288 1 98.06 248 ALA A O 1
ATOM 1891 N N . THR A 1 249 ? 7.586 -16.172 1.529 1 96.25 249 THR A N 1
ATOM 1892 C CA . THR A 1 249 ? 7.801 -17.297 2.441 1 96.25 249 THR A CA 1
ATOM 1893 C C . THR A 1 249 ? 6.469 -17.859 2.922 1 96.25 249 THR A C 1
ATOM 1895 O O . THR A 1 249 ? 6.395 -19.031 3.328 1 96.25 249 THR A O 1
ATOM 1898 N N . GLY A 1 250 ? 5.461 -16.984 3.051 1 93.88 250 GLY A N 1
ATOM 1899 C CA . GLY A 1 250 ? 4.191 -17.359 3.652 1 93.88 250 GLY A CA 1
ATOM 1900 C C . GLY A 1 250 ? 4.191 -17.25 5.164 1 93.88 250 GLY A C 1
ATOM 1901 O O . GLY A 1 250 ? 3.189 -17.547 5.816 1 93.88 250 GLY A O 1
ATOM 1902 N N . SER A 1 251 ? 5.273 -16.812 5.727 1 95.62 251 SER A N 1
ATOM 1903 C CA . SER A 1 251 ? 5.352 -16.562 7.16 1 95.62 251 SER A CA 1
ATOM 1904 C C . SER A 1 251 ? 4.891 -15.148 7.496 1 95.62 251 SER A C 1
ATOM 1906 O O . SER A 1 251 ? 5.527 -14.172 7.098 1 95.62 251 SER A O 1
ATOM 1908 N N . SER A 1 252 ? 3.824 -15.094 8.32 1 96.56 252 SER A N 1
ATOM 1909 C CA . SER A 1 252 ? 3.33 -13.773 8.688 1 96.56 252 SER A CA 1
ATOM 1910 C C . SER A 1 252 ? 4.348 -13.016 9.539 1 96.56 252 SER A C 1
ATOM 1912 O O . SER A 1 252 ? 4.426 -11.789 9.477 1 96.56 252 SER A O 1
ATOM 1914 N N . GLU A 1 253 ? 5.145 -13.711 10.305 1 95.44 253 GLU A N 1
ATOM 1915 C CA . GLU A 1 253 ? 6.195 -13.062 11.086 1 95.44 253 GLU A CA 1
ATOM 1916 C C . GLU A 1 253 ? 7.207 -12.367 10.18 1 95.44 253 GLU A C 1
ATOM 1918 O O . GLU A 1 253 ? 7.613 -11.234 10.445 1 95.44 253 GLU A O 1
ATOM 1923 N N . ILE A 1 254 ? 7.598 -13.07 9.102 1 96.62 254 ILE A N 1
ATOM 1924 C CA . ILE A 1 254 ? 8.539 -12.492 8.148 1 96.62 254 ILE A CA 1
ATOM 1925 C C . ILE A 1 254 ? 7.895 -11.312 7.43 1 96.62 254 ILE A C 1
ATOM 1927 O O . ILE A 1 254 ? 8.539 -10.289 7.191 1 96.62 254 ILE A O 1
ATOM 1931 N N . ALA A 1 255 ? 6.637 -11.484 7.125 1 97.25 255 ALA A N 1
ATOM 1932 C CA . ALA A 1 255 ? 5.91 -10.406 6.461 1 97.25 255 ALA A CA 1
ATOM 1933 C C . ALA A 1 255 ? 5.93 -9.125 7.297 1 97.25 255 ALA A C 1
ATOM 1935 O O . ALA A 1 255 ? 6.207 -8.047 6.777 1 97.25 255 ALA A O 1
ATOM 1936 N N . PHE A 1 256 ? 5.652 -9.195 8.586 1 96.25 256 PHE A N 1
ATOM 1937 C CA . PHE A 1 256 ? 5.594 -8.031 9.461 1 96.25 256 PHE A CA 1
ATOM 1938 C C . PHE A 1 256 ? 6.988 -7.457 9.68 1 96.25 256 PHE A C 1
ATOM 1940 O O . PHE A 1 256 ? 7.156 -6.238 9.766 1 96.25 256 PHE A O 1
ATOM 1947 N N . LYS A 1 257 ? 7.988 -8.32 9.773 1 96.25 257 LYS A N 1
ATOM 1948 C CA . LYS A 1 257 ? 9.359 -7.832 9.844 1 96.25 257 LYS A CA 1
ATOM 1949 C C . LYS A 1 257 ? 9.742 -7.074 8.57 1 96.25 257 LYS A C 1
ATOM 1951 O O . LYS A 1 257 ? 10.406 -6.035 8.641 1 96.25 257 LYS A O 1
ATOM 1956 N N . ALA A 1 258 ? 9.336 -7.625 7.418 1 97.56 258 ALA A N 1
ATOM 1957 C CA . ALA A 1 258 ? 9.648 -7.023 6.125 1 97.56 258 ALA A CA 1
ATOM 1958 C C . ALA A 1 258 ? 9.133 -5.59 6.047 1 97.56 258 ALA A C 1
ATOM 1960 O O . ALA A 1 258 ? 9.797 -4.711 5.496 1 97.56 258 ALA A O 1
ATOM 1961 N N . ILE A 1 259 ? 7.992 -5.32 6.605 1 96.06 259 ILE A N 1
ATOM 1962 C CA . ILE A 1 259 ? 7.375 -4 6.594 1 96.06 259 ILE A CA 1
ATOM 1963 C C . ILE A 1 259 ? 8.312 -2.988 7.246 1 96.06 259 ILE A C 1
ATOM 1965 O O . ILE A 1 259 ? 8.438 -1.854 6.777 1 96.06 259 ILE A O 1
ATOM 1969 N N . GLY A 1 260 ? 8.992 -3.416 8.273 1 96.31 260 GLY A N 1
ATOM 1970 C CA . GLY A 1 260 ? 9.875 -2.533 9.016 1 96.31 260 GLY A CA 1
ATOM 1971 C C . GLY A 1 260 ? 11.25 -2.408 8.398 1 96.31 260 GLY A C 1
ATOM 1972 O O . GLY A 1 260 ? 12.055 -1.574 8.812 1 96.31 260 GLY A O 1
ATOM 1973 N N . LEU A 1 261 ? 11.523 -3.16 7.363 1 97.88 261 LEU A N 1
ATOM 1974 C CA . LEU A 1 261 ? 12.906 -3.27 6.898 1 97.88 261 LEU A CA 1
ATOM 1975 C C . LEU A 1 261 ? 13.125 -2.432 5.645 1 97.88 261 LEU A C 1
ATOM 1977 O O . LEU A 1 261 ? 14.266 -2.176 5.254 1 97.88 261 LEU A O 1
ATOM 1981 N N . THR A 1 262 ? 12.062 -2.057 4.891 1 97.69 262 THR A N 1
ATOM 1982 C CA . THR A 1 262 ? 12.25 -1.157 3.758 1 97.69 262 THR A CA 1
ATOM 1983 C C . THR A 1 262 ? 12.672 0.23 4.234 1 97.69 262 THR A C 1
ATOM 1985 O O . THR A 1 262 ? 12.383 0.619 5.367 1 97.69 262 THR A O 1
ATOM 1988 N N . ASP A 1 263 ? 13.391 0.892 3.4 1 96.94 263 ASP A N 1
ATOM 1989 C CA . ASP A 1 263 ? 13.758 2.279 3.672 1 96.94 263 ASP A CA 1
ATOM 1990 C C . ASP A 1 263 ? 12.586 3.219 3.402 1 96.94 263 ASP A C 1
ATOM 1992 O O . ASP A 1 263 ? 11.516 2.777 2.988 1 96.94 263 ASP A O 1
ATOM 1996 N N . SER A 1 264 ? 12.781 4.531 3.727 1 97.31 264 SER A N 1
ATOM 1997 C CA . SER A 1 264 ? 11.758 5.535 3.43 1 97.31 264 SER A CA 1
ATOM 1998 C C . SER A 1 264 ? 11.273 5.422 1.989 1 97.31 264 SER A C 1
ATOM 2000 O O . SER A 1 264 ? 12.078 5.207 1.074 1 97.31 264 SER A O 1
ATOM 2002 N N . ASN A 1 265 ? 9.977 5.523 1.843 1 98.12 265 ASN A N 1
ATOM 2003 C CA . ASN A 1 265 ? 9.328 5.48 0.538 1 98.12 265 ASN A CA 1
ATOM 2004 C C . ASN A 1 265 ? 9.359 4.078 -0.06 1 98.12 265 ASN A C 1
ATOM 2006 O O . ASN A 1 265 ? 9.125 3.902 -1.257 1 98.12 265 ASN A O 1
ATOM 2010 N N . GLY A 1 266 ? 9.75 3.086 0.732 1 98.44 266 GLY A N 1
ATOM 2011 C CA . GLY A 1 266 ? 9.852 1.71 0.269 1 98.44 266 GLY A CA 1
ATOM 2012 C C . GLY A 1 266 ? 8.5 1.027 0.141 1 98.44 266 GLY A C 1
ATOM 2013 O O . GLY A 1 266 ? 7.484 1.556 0.601 1 98.44 266 GLY A O 1
ATOM 2014 N N . ILE A 1 267 ? 8.469 -0.158 -0.5 1 98.94 267 ILE A N 1
ATOM 2015 C CA . ILE A 1 267 ? 7.23 -0.89 -0.739 1 98.94 267 ILE A CA 1
ATOM 2016 C C . ILE A 1 267 ? 7.449 -2.377 -0.473 1 98.94 267 ILE A C 1
ATOM 2018 O O . ILE A 1 267 ? 8.508 -2.922 -0.797 1 98.94 267 ILE A O 1
ATOM 2022 N N . VAL A 1 268 ? 6.465 -2.975 0.154 1 98.94 268 VAL A N 1
ATOM 2023 C CA . VAL A 1 268 ? 6.48 -4.41 0.424 1 98.94 268 VAL A CA 1
ATOM 2024 C C . VAL A 1 268 ? 5.332 -5.086 -0.324 1 98.94 268 VAL A C 1
ATOM 2026 O O . VAL A 1 268 ? 4.176 -4.688 -0.187 1 98.94 268 VAL A O 1
ATOM 2029 N N . CYS A 1 269 ? 5.664 -6.027 -1.135 1 98.94 269 CYS A N 1
ATOM 2030 C CA . CYS A 1 269 ? 4.707 -6.871 -1.842 1 98.94 269 CYS A CA 1
ATOM 2031 C C . CYS A 1 269 ? 4.531 -8.211 -1.132 1 98.94 269 CYS A C 1
ATOM 2033 O O . CYS A 1 269 ? 5.473 -9 -1.052 1 98.94 269 CYS A O 1
ATOM 2035 N N . LEU A 1 270 ? 3.365 -8.453 -0.624 1 98.88 270 LEU A N 1
ATOM 2036 C CA . LEU A 1 270 ? 3.064 -9.695 0.073 1 98.88 270 LEU A CA 1
ATOM 2037 C C . LEU A 1 270 ? 2.443 -10.719 -0.876 1 98.88 270 LEU A C 1
ATOM 2039 O O . LEU A 1 270 ? 1.39 -10.461 -1.465 1 98.88 270 LEU A O 1
ATOM 2043 N N . THR A 1 271 ? 3.084 -11.859 -1.022 1 98.31 271 THR A N 1
ATOM 2044 C CA . THR A 1 271 ? 2.576 -12.883 -1.935 1 98.31 271 THR A CA 1
ATOM 2045 C C . THR A 1 271 ? 2.291 -14.18 -1.188 1 98.31 271 THR A C 1
ATOM 2047 O O . THR A 1 271 ? 1.593 -15.055 -1.703 1 98.31 271 THR A O 1
ATOM 2050 N N . GLY A 1 272 ? 2.871 -14.305 -0.03 1 95.94 272 GLY A N 1
ATOM 2051 C CA . GLY A 1 272 ? 2.746 -15.547 0.719 1 95.94 272 GLY A CA 1
ATOM 2052 C C . GLY A 1 272 ? 1.454 -15.633 1.509 1 95.94 272 GLY A C 1
ATOM 2053 O O . GLY A 1 272 ? 1.012 -14.648 2.102 1 95.94 272 GLY A O 1
ATOM 2054 N N . LEU A 1 273 ? 0.838 -16.781 1.528 1 92.44 273 LEU A N 1
ATOM 2055 C CA . LEU A 1 273 ? -0.384 -17.016 2.289 1 92.44 273 LEU A CA 1
ATOM 2056 C C . LEU A 1 273 ? -0.07 -17.656 3.639 1 92.44 273 LEU A C 1
ATOM 2058 O O . LEU A 1 273 ? 0.799 -18.516 3.734 1 92.44 273 LEU A O 1
ATOM 2062 N N . SER A 1 274 ? -0.681 -17.172 4.629 1 90.06 274 SER A N 1
ATOM 2063 C CA . SER A 1 274 ? -0.557 -17.688 5.992 1 90.06 274 SER A CA 1
ATOM 2064 C C . SER A 1 274 ? -1.884 -18.25 6.492 1 90.06 274 SER A C 1
ATOM 2066 O O . SER A 1 274 ? -2.564 -17.625 7.301 1 90.06 274 SER A O 1
ATOM 2068 N N . PRO A 1 275 ? -2.188 -19.516 6.152 1 83.38 275 PRO A N 1
ATOM 2069 C CA . PRO A 1 275 ? -3.543 -20.016 6.387 1 83.38 275 PRO A CA 1
ATOM 2070 C C . PRO A 1 275 ? -3.803 -20.344 7.855 1 83.38 275 PRO A C 1
ATOM 2072 O O . PRO A 1 275 ? -4.949 -20.562 8.25 1 83.38 275 PRO A O 1
ATOM 2075 N N . GL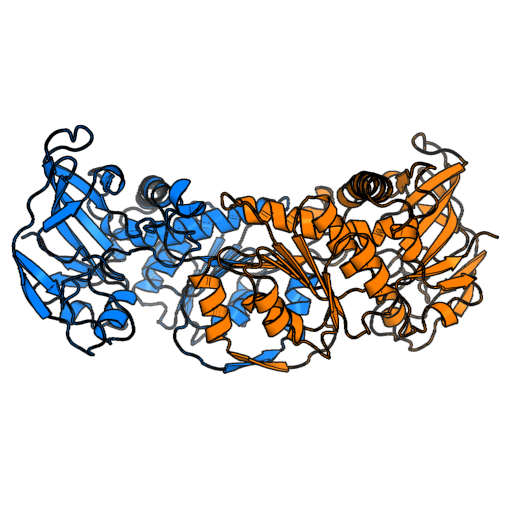U A 1 276 ? -2.719 -20.203 8.594 1 88.81 276 GLU A N 1
ATOM 2076 C CA . GLU A 1 276 ? -2.967 -20.469 10 1 88.81 276 GLU A CA 1
ATOM 2077 C C . GLU A 1 276 ? -3.582 -19.266 10.695 1 88.81 276 GLU A C 1
ATOM 2079 O O . GLU A 1 276 ? -3.947 -18.281 10.047 1 88.81 276 GLU A O 1
ATOM 2084 N N . GLN A 1 277 ? -3.951 -19.203 11.789 1 92.44 277 GLN A N 1
ATOM 2085 C CA . GLN A 1 277 ? -4.539 -18.125 12.57 1 92.44 277 GLN A CA 1
ATOM 2086 C C . GLN A 1 277 ? -3.686 -17.797 13.789 1 92.44 277 GLN A C 1
ATOM 2088 O O . GLN A 1 277 ? -4.215 -17.547 14.875 1 92.44 277 GLN A O 1
ATOM 2093 N N . ARG A 1 278 ? -2.379 -17.812 13.516 1 94.5 278 ARG A N 1
ATOM 2094 C CA . ARG A 1 278 ? -1.466 -17.562 14.625 1 94.5 278 ARG A CA 1
ATOM 2095 C C . ARG A 1 278 ? -1.456 -16.078 15.008 1 94.5 278 ARG A C 1
ATOM 2097 O O . ARG A 1 278 ? -1.543 -15.211 14.133 1 94.5 278 ARG A O 1
ATOM 2104 N N . THR A 1 279 ? -1.43 -15.852 16.281 1 96.25 279 THR A N 1
ATOM 2105 C CA . THR A 1 279 ? -1.287 -14.516 16.844 1 96.25 279 THR A CA 1
ATOM 2106 C C . THR A 1 279 ? 0.136 -14.289 17.344 1 96.25 279 THR A C 1
ATOM 2108 O O . THR A 1 279 ? 0.748 -15.188 17.922 1 96.25 279 THR A O 1
ATOM 2111 N N . HIS A 1 280 ? 0.624 -13.164 17.109 1 96.31 280 HIS A N 1
ATOM 2112 C CA . HIS A 1 280 ? 1.936 -12.773 17.609 1 96.31 280 HIS A CA 1
ATOM 2113 C C . HIS A 1 280 ? 1.875 -11.43 18.328 1 96.31 280 HIS A C 1
ATOM 2115 O O . HIS A 1 280 ? 0.954 -10.641 18.094 1 96.31 280 HIS A O 1
ATOM 2121 N N . SER A 1 281 ? 2.773 -11.227 19.266 1 96.44 281 SER A N 1
ATOM 2122 C CA . SER A 1 281 ? 2.965 -9.906 19.859 1 96.44 281 SER A CA 1
ATOM 2123 C C . SER A 1 281 ? 3.688 -8.969 18.891 1 96.44 281 SER A C 1
ATOM 2125 O O . SER A 1 281 ? 4.805 -9.258 18.469 1 96.44 281 SER A O 1
ATOM 2127 N N . VAL A 1 282 ? 3.023 -7.898 18.5 1 96.19 282 VAL A N 1
ATOM 2128 C CA . VAL A 1 282 ? 3.564 -6.949 17.531 1 96.19 282 VAL A CA 1
ATOM 2129 C C . VAL A 1 282 ? 3.594 -5.551 18.141 1 96.19 282 VAL A C 1
ATOM 2131 O O . VAL A 1 282 ? 2.629 -5.125 18.781 1 96.19 282 VAL A O 1
ATOM 2134 N N . CYS A 1 283 ? 4.734 -4.895 18.094 1 97 283 CYS A N 1
ATOM 2135 C CA . CYS A 1 283 ? 4.727 -3.467 18.406 1 97 283 CYS A CA 1
ATOM 2136 C C . CYS A 1 283 ? 3.947 -2.691 17.344 1 97 283 CYS A C 1
ATOM 2138 O O . CYS A 1 283 ? 4.535 -2.127 16.422 1 97 283 CYS A O 1
ATOM 2140 N N . THR A 1 284 ? 2.6 -2.637 17.516 1 96.88 284 THR A N 1
ATOM 2141 C CA . THR A 1 284 ? 1.705 -2.051 16.531 1 96.88 284 THR A CA 1
ATOM 2142 C C . THR A 1 284 ? 1.979 -0.559 16.359 1 96.88 284 THR A C 1
ATOM 2144 O O . THR A 1 284 ? 1.888 -0.022 15.258 1 96.88 284 THR A O 1
ATOM 2147 N N . ASP A 1 285 ? 2.326 0.136 17.469 1 97.44 285 ASP A N 1
ATOM 2148 C CA . ASP A 1 285 ? 2.686 1.549 17.391 1 97.44 285 ASP A CA 1
ATOM 2149 C C . ASP A 1 285 ? 3.908 1.754 16.5 1 97.44 285 ASP A C 1
ATOM 2151 O O . ASP A 1 285 ? 3.926 2.658 15.664 1 97.44 285 ASP A O 1
ATOM 2155 N N . CYS A 1 286 ? 4.938 0.861 16.641 1 96.69 286 CYS A N 1
ATOM 2156 C CA . CYS A 1 286 ? 6.168 0.986 15.867 1 96.69 286 CYS A CA 1
ATOM 2157 C C . CYS A 1 286 ? 5.898 0.78 14.383 1 96.69 286 CYS A C 1
ATOM 2159 O O . CYS A 1 286 ? 6.41 1.526 13.547 1 96.69 286 CYS A O 1
ATOM 2161 N N . VAL A 1 287 ? 5.066 -0.239 14.055 1 97.31 287 VAL A N 1
ATOM 2162 C CA . VAL A 1 287 ? 4.75 -0.54 12.656 1 97.31 287 VAL A CA 1
ATOM 2163 C C . VAL A 1 287 ? 3.986 0.627 12.039 1 97.31 287 VAL A C 1
ATOM 2165 O O . VAL A 1 287 ? 4.324 1.09 10.945 1 97.31 287 VAL A O 1
ATOM 2168 N N . ASN A 1 288 ? 2.975 1.15 12.75 1 97.44 288 ASN A N 1
ATOM 2169 C CA . ASN A 1 288 ? 2.182 2.268 12.242 1 97.44 288 ASN A CA 1
ATOM 2170 C C . ASN A 1 288 ? 3.031 3.521 12.062 1 97.44 288 ASN A C 1
ATOM 2172 O O . ASN A 1 288 ? 2.949 4.188 11.031 1 97.44 288 ASN A O 1
ATOM 2176 N N . GLN A 1 289 ? 3.834 3.826 13.086 1 96.5 289 GLN A N 1
ATOM 2177 C CA . GLN A 1 289 ? 4.699 5 13.031 1 96.5 289 GLN A CA 1
ATOM 2178 C C . GLN A 1 289 ? 5.664 4.914 11.852 1 96.5 289 GLN A C 1
ATOM 2180 O O . GLN A 1 289 ? 5.883 5.902 11.148 1 96.5 289 GLN A O 1
ATOM 2185 N N . ASP A 1 290 ? 6.227 3.764 11.68 1 96.62 290 ASP A N 1
ATOM 2186 C CA . ASP A 1 290 ? 7.191 3.543 10.602 1 96.62 290 ASP A CA 1
ATOM 2187 C C . ASP A 1 290 ? 6.539 3.732 9.234 1 96.62 290 ASP A C 1
ATOM 2189 O O . ASP A 1 290 ? 7.098 4.398 8.359 1 96.62 290 ASP A O 1
ATOM 2193 N N . LEU A 1 291 ? 5.316 3.168 9.016 1 98.25 291 LEU A N 1
ATOM 2194 C CA . LEU A 1 291 ? 4.586 3.305 7.758 1 98.25 291 LEU A CA 1
ATOM 2195 C C . LEU A 1 291 ? 4.285 4.77 7.461 1 98.25 291 LEU A C 1
ATOM 2197 O O . LEU A 1 291 ? 4.52 5.242 6.348 1 98.25 291 LEU A O 1
ATOM 2201 N N . VAL A 1 292 ? 3.838 5.496 8.438 1 98 292 VAL A N 1
ATOM 2202 C CA . VAL A 1 292 ? 3.377 6.863 8.234 1 98 292 VAL A CA 1
ATOM 2203 C C . VAL A 1 292 ? 4.574 7.797 8.078 1 98 292 VAL A C 1
ATOM 2205 O O . VAL A 1 292 ? 4.684 8.516 7.082 1 98 292 VAL A O 1
ATOM 2208 N N . MET A 1 293 ? 5.57 7.707 8.977 1 96.31 293 MET A N 1
ATOM 2209 C CA . MET A 1 293 ? 6.676 8.656 9.016 1 96.31 293 MET A CA 1
ATOM 2210 C C . MET A 1 293 ? 7.578 8.492 7.797 1 96.31 293 MET A C 1
ATOM 2212 O O . MET A 1 293 ? 8.273 9.422 7.398 1 96.31 293 MET A O 1
ATOM 2216 N N . HIS A 1 294 ? 7.516 7.293 7.207 1 97.44 294 HIS A N 1
ATOM 2217 C CA . HIS A 1 294 ? 8.469 7.02 6.141 1 97.44 294 HIS A CA 1
ATOM 2218 C C . HIS A 1 294 ? 7.762 6.766 4.812 1 97.44 294 HIS A C 1
ATOM 2220 O O . HIS A 1 294 ? 8.367 6.273 3.861 1 97.44 294 HIS A O 1
ATOM 2226 N N . ASN A 1 295 ? 6.512 7.082 4.738 1 98.25 295 ASN A N 1
ATOM 2227 C CA . ASN A 1 295 ? 5.734 7 3.504 1 98.25 295 ASN A CA 1
ATOM 2228 C C . ASN A 1 295 ? 5.848 5.621 2.863 1 98.25 295 ASN A C 1
ATOM 2230 O O . ASN A 1 295 ? 6.082 5.508 1.658 1 98.25 295 ASN A O 1
ATOM 2234 N N . LYS A 1 296 ? 5.746 4.574 3.648 1 98.69 296 LYS A N 1
ATOM 2235 C CA . LYS A 1 296 ? 5.895 3.217 3.127 1 98.69 296 LYS A CA 1
ATOM 2236 C C . LYS A 1 296 ? 4.555 2.658 2.66 1 98.69 296 LYS A C 1
ATOM 2238 O O . LYS A 1 296 ? 3.498 3.105 3.113 1 98.69 296 LYS A O 1
ATOM 2243 N N . ALA A 1 297 ? 4.613 1.715 1.748 1 98.94 297 ALA A N 1
ATOM 2244 C CA . ALA A 1 297 ? 3.418 1.047 1.236 1 98.94 297 ALA A CA 1
ATOM 2245 C C . ALA A 1 297 ? 3.543 -0.469 1.358 1 98.94 297 ALA A C 1
ATOM 2247 O O . ALA A 1 297 ? 4.641 -1.02 1.233 1 98.94 297 ALA A O 1
ATOM 2248 N N . VAL A 1 298 ? 2.492 -1.094 1.643 1 98.94 298 VAL A N 1
ATOM 2249 C CA . VAL A 1 298 ? 2.354 -2.545 1.7 1 98.94 298 VAL A CA 1
ATOM 2250 C C . VAL A 1 298 ? 1.119 -2.977 0.912 1 98.94 298 VAL A C 1
ATOM 2252 O O . VAL A 1 298 ? 0.071 -2.33 0.981 1 98.94 298 VAL A O 1
ATOM 2255 N N . PHE A 1 299 ? 1.232 -4.031 0.117 1 98.94 299 PHE A N 1
ATOM 2256 C CA . PHE A 1 299 ? 0.039 -4.551 -0.543 1 98.94 299 PHE A CA 1
ATOM 2257 C C . PHE A 1 299 ? 0.134 -6.059 -0.729 1 98.94 299 PHE A C 1
ATOM 2259 O O . PHE A 1 299 ? 1.231 -6.617 -0.753 1 98.94 299 PHE A O 1
ATOM 2266 N N . GLY A 1 300 ? -1.01 -6.633 -0.761 1 98.75 300 GLY A N 1
ATOM 2267 C CA . GLY A 1 300 ? -1.093 -8.047 -1.076 1 98.75 300 GLY A CA 1
ATOM 2268 C C . GLY A 1 300 ? -1.525 -8.32 -2.506 1 98.75 300 GLY A C 1
ATOM 2269 O O . GLY A 1 300 ? -2.236 -7.512 -3.107 1 98.75 300 GLY A O 1
ATOM 2270 N N . THR A 1 301 ? -1.111 -9.43 -2.979 1 98.19 301 THR A N 1
ATOM 2271 C CA . THR A 1 301 ? -1.529 -9.828 -4.316 1 98.19 301 THR A CA 1
ATOM 2272 C C . THR A 1 301 ? -1.655 -11.344 -4.414 1 98.19 301 THR A C 1
ATOM 2274 O O . THR A 1 301 ? -0.893 -12.078 -3.783 1 98.19 301 THR A O 1
ATOM 2277 N N . VAL A 1 302 ? -2.611 -11.742 -5.188 1 96.25 302 VAL A N 1
ATOM 2278 C CA . VAL A 1 302 ? -2.852 -13.164 -5.422 1 96.25 302 VAL A CA 1
ATOM 2279 C C . VAL A 1 302 ? -3.332 -13.375 -6.855 1 96.25 302 VAL A C 1
ATOM 2281 O O . VAL A 1 302 ? -3.934 -12.477 -7.457 1 96.25 302 VAL A O 1
ATOM 2284 N N . SER A 1 303 ? -3.053 -14.523 -7.387 1 96.5 303 SER A N 1
ATOM 2285 C CA . SER A 1 303 ? -3.502 -14.906 -8.719 1 96.5 303 SER A CA 1
ATOM 2286 C C . SER A 1 303 ? -3.07 -13.875 -9.758 1 96.5 303 SER A C 1
ATOM 2288 O O . SER A 1 303 ? -2.209 -13.039 -9.492 1 96.5 303 SER A O 1
ATOM 2290 N N . SER A 1 304 ? -3.404 -14.039 -10.961 1 97.94 304 SER A N 1
ATOM 2291 C CA . SER A 1 304 ? -3.119 -13.148 -12.078 1 97.94 304 SER A CA 1
ATOM 2292 C C . SER A 1 304 ? -4.188 -13.258 -13.156 1 97.94 304 SER A C 1
ATOM 2294 O O . SER A 1 304 ? -5.156 -14.008 -13.008 1 97.94 304 SER A O 1
ATOM 2296 N N . ASN A 1 305 ? -4.105 -12.422 -14.125 1 96.44 305 ASN A N 1
ATOM 2297 C CA . ASN A 1 305 ? -5.02 -12.484 -15.258 1 96.44 305 ASN A CA 1
ATOM 2298 C C . ASN A 1 305 ? -4.266 -12.547 -16.578 1 96.44 305 ASN A C 1
ATOM 2300 O O . ASN A 1 305 ? -3.045 -12.711 -16.594 1 96.44 305 ASN A O 1
ATOM 2304 N N . ARG A 1 306 ? -4.945 -12.609 -17.703 1 97.81 306 ARG A N 1
ATOM 2305 C CA . ARG A 1 306 ? -4.383 -12.922 -19.016 1 97.81 306 ARG A CA 1
ATOM 2306 C C . ARG A 1 306 ? -3.205 -12.008 -19.328 1 97.81 306 ARG A C 1
ATOM 2308 O O . ARG A 1 306 ? -2.184 -12.453 -19.859 1 97.81 306 ARG A O 1
ATOM 2315 N N . VAL A 1 307 ? -3.307 -10.719 -19.047 1 97.81 307 VAL A N 1
ATOM 2316 C CA . VAL A 1 307 ? -2.277 -9.75 -19.422 1 97.81 307 VAL A CA 1
ATOM 2317 C C . VAL A 1 307 ? -0.958 -10.125 -18.75 1 97.81 307 VAL A C 1
ATOM 2319 O O . VAL A 1 307 ? 0.115 -9.938 -19.328 1 97.81 307 VAL A O 1
ATOM 2322 N N . HIS A 1 308 ? -1.039 -10.68 -17.578 1 98.56 308 HIS A N 1
ATOM 2323 C CA . HIS A 1 308 ? 0.17 -11.039 -16.859 1 98.56 308 HIS A CA 1
ATOM 2324 C C . HIS A 1 308 ? 0.826 -12.281 -17.453 1 98.56 308 HIS A C 1
ATOM 2326 O O . HIS A 1 308 ? 2.053 -12.406 -17.438 1 98.56 308 HIS A O 1
ATOM 2332 N N . PHE A 1 309 ? 0.034 -13.219 -17.984 1 98.75 309 PHE A N 1
ATOM 2333 C CA . PHE A 1 309 ? 0.578 -14.352 -18.719 1 98.75 309 PHE A CA 1
ATOM 2334 C C . PHE A 1 309 ? 1.271 -13.891 -20 1 98.75 309 PHE A C 1
ATOM 2336 O O . PHE A 1 309 ? 2.371 -14.344 -20.312 1 98.75 309 PHE A O 1
ATOM 2343 N N . GLU A 1 310 ? 0.603 -12.984 -20.656 1 98.56 310 GLU A N 1
ATOM 2344 C CA . GLU A 1 310 ? 1.173 -12.477 -21.906 1 98.56 310 GLU A CA 1
ATOM 2345 C C . GLU A 1 310 ? 2.49 -11.75 -21.656 1 98.56 310 GLU A C 1
ATOM 2347 O O . GLU A 1 310 ? 3.475 -11.977 -22.359 1 98.56 310 GLU A O 1
ATOM 2352 N N . ARG A 1 311 ? 2.512 -10.961 -20.625 1 98.31 311 ARG A N 1
ATOM 2353 C CA . ARG A 1 311 ? 3.758 -10.312 -20.25 1 98.31 311 ARG A CA 1
ATOM 2354 C C . ARG A 1 311 ? 4.785 -11.328 -19.766 1 98.31 311 ARG A C 1
ATOM 2356 O O . ARG A 1 311 ? 5.992 -11.133 -19.953 1 98.31 311 ARG A O 1
ATOM 2363 N N . GLY A 1 312 ? 4.25 -12.367 -19.172 1 98.62 312 GLY A N 1
ATOM 2364 C CA . GLY A 1 312 ? 5.113 -13.445 -18.719 1 98.62 312 GLY A CA 1
ATOM 2365 C C . GLY A 1 312 ? 5.895 -14.102 -19.828 1 98.62 312 GLY A C 1
ATOM 2366 O O . GLY A 1 312 ? 7.027 -14.547 -19.625 1 98.62 312 GLY A O 1
ATOM 2367 N N . ILE A 1 313 ? 5.297 -14.18 -21.047 1 98.69 313 ILE A N 1
ATOM 2368 C CA . ILE A 1 313 ? 5.992 -14.727 -22.203 1 98.69 313 ILE A CA 1
ATOM 2369 C C . ILE A 1 313 ? 7.219 -13.875 -22.516 1 98.69 313 ILE A C 1
ATOM 2371 O O . ILE A 1 313 ? 8.32 -14.406 -22.703 1 98.69 313 ILE A O 1
ATOM 2375 N N . ASP A 1 314 ? 7.027 -12.523 -22.5 1 98.44 314 ASP A N 1
ATOM 2376 C CA . ASP A 1 314 ? 8.133 -11.602 -22.734 1 98.44 314 ASP A CA 1
ATOM 2377 C C . ASP A 1 314 ? 9.203 -11.734 -21.656 1 98.44 314 ASP A C 1
ATOM 2379 O O . ASP A 1 314 ? 10.398 -11.688 -21.938 1 98.44 314 ASP A O 1
ATOM 2383 N N . ARG A 1 315 ? 8.766 -11.945 -20.453 1 98.56 315 ARG A N 1
ATOM 2384 C CA . ARG A 1 315 ? 9.688 -12.031 -19.328 1 98.56 315 ARG A CA 1
ATOM 2385 C C . ARG A 1 315 ? 10.5 -13.32 -19.391 1 98.56 315 ARG A C 1
ATOM 2387 O O . ARG A 1 315 ? 11.719 -13.297 -19.203 1 98.56 315 ARG A O 1
ATOM 2394 N N . LEU A 1 316 ? 9.812 -14.453 -19.625 1 98.69 316 LEU A N 1
ATOM 2395 C CA . LEU A 1 316 ? 10.531 -15.711 -19.797 1 98.69 316 LEU A CA 1
ATOM 2396 C C . LEU A 1 316 ? 11.586 -15.594 -20.891 1 98.69 316 LEU A C 1
ATOM 2398 O O . LEU A 1 316 ? 12.719 -16.062 -20.719 1 98.69 316 LEU A O 1
ATOM 2402 N N . THR A 1 317 ? 11.188 -14.961 -22 1 98.69 317 THR A N 1
ATOM 2403 C CA . THR A 1 317 ? 12.102 -14.773 -23.125 1 98.69 317 THR A CA 1
ATOM 2404 C C . THR A 1 317 ? 13.312 -13.945 -22.703 1 98.69 317 THR A C 1
ATOM 2406 O O . THR A 1 317 ? 14.453 -14.305 -23 1 98.69 317 THR A O 1
ATOM 2409 N N . SER A 1 318 ? 13.07 -12.875 -22 1 98.75 318 SER A N 1
ATOM 2410 C CA . SER A 1 318 ? 14.148 -11.992 -21.547 1 98.75 318 SER A CA 1
ATOM 2411 C C . SER A 1 318 ? 15.086 -12.703 -20.594 1 98.75 318 SER A C 1
ATOM 2413 O O . SER A 1 318 ? 16.312 -12.617 -20.734 1 98.75 318 SER A O 1
ATOM 2415 N N . ILE A 1 319 ? 14.547 -13.461 -19.641 1 98.69 319 ILE A N 1
ATOM 2416 C CA . ILE A 1 319 ? 15.352 -14.156 -18.641 1 98.69 319 ILE A CA 1
ATOM 2417 C C . ILE A 1 319 ? 16.188 -15.242 -19.312 1 98.69 319 ILE A C 1
ATOM 2419 O O . ILE A 1 319 ? 17.375 -15.406 -19.016 1 98.69 319 ILE A O 1
ATOM 2423 N N . GLU A 1 320 ? 15.57 -15.977 -20.266 1 98.25 320 GLU A N 1
ATOM 2424 C CA . GLU A 1 320 ? 16.297 -17.016 -20.969 1 98.25 320 GLU A CA 1
ATOM 2425 C C . GLU A 1 320 ? 17.438 -16.438 -21.797 1 98.25 320 GLU A C 1
ATOM 2427 O O . GLU A 1 320 ? 18.484 -17.062 -21.953 1 98.25 320 GLU A O 1
ATOM 2432 N N . ARG A 1 321 ? 17.203 -15.242 -22.297 1 98.25 321 ARG A N 1
ATOM 2433 C CA . ARG A 1 321 ? 18.25 -14.578 -23.078 1 98.25 321 ARG A CA 1
ATOM 2434 C C . ARG A 1 321 ? 19.391 -14.125 -22.172 1 98.25 321 ARG A C 1
ATOM 2436 O O . ARG A 1 321 ? 20.562 -14.289 -22.516 1 98.25 321 ARG A O 1
ATOM 2443 N N . ARG A 1 322 ? 19.109 -13.602 -21.062 1 98.19 322 ARG A N 1
ATOM 2444 C CA . ARG A 1 322 ? 20.109 -13.016 -20.156 1 98.19 322 ARG A CA 1
ATOM 2445 C C . ARG A 1 322 ? 20.859 -14.102 -19.406 1 98.19 322 ARG A C 1
ATOM 2447 O O . ARG A 1 322 ? 22.062 -13.977 -19.172 1 98.19 322 ARG A O 1
ATOM 2454 N N . TRP A 1 323 ? 20.109 -15.133 -18.969 1 98.69 323 TRP A N 1
ATOM 2455 C CA . TRP A 1 323 ? 20.672 -16.25 -18.219 1 98.69 323 TRP A CA 1
ATOM 2456 C C . TRP A 1 323 ? 20.234 -17.578 -18.812 1 98.69 323 TRP A C 1
ATOM 2458 O O . TRP A 1 323 ? 19.422 -18.297 -18.219 1 98.69 323 TRP A O 1
ATOM 2468 N N . PRO A 1 324 ? 20.875 -18 -19.875 1 98.19 324 PRO A N 1
ATOM 2469 C CA . PRO A 1 324 ? 20.438 -19.188 -20.609 1 98.19 324 PRO A CA 1
ATOM 2470 C C . PRO A 1 324 ? 20.484 -20.453 -19.766 1 98.19 324 PRO A C 1
ATOM 2472 O O . PRO A 1 324 ? 21.5 -20.75 -19.141 1 98.19 324 PRO A O 1
ATOM 2475 N N . GLY A 1 325 ? 19.312 -21.109 -19.672 1 98.12 325 GLY A N 1
ATOM 2476 C CA . GLY A 1 325 ? 19.234 -22.406 -19.016 1 98.12 325 GLY A CA 1
ATOM 2477 C C . GLY A 1 325 ? 18.922 -22.312 -17.547 1 98.12 325 GLY A C 1
ATOM 2478 O O . GLY A 1 325 ? 18.688 -23.328 -16.891 1 98.12 325 GLY A O 1
ATOM 2479 N N . LEU A 1 326 ? 18.953 -21.141 -17.016 1 98.56 326 LEU A N 1
ATOM 2480 C CA . LEU A 1 326 ? 18.797 -20.969 -15.57 1 98.56 326 LEU A CA 1
ATOM 2481 C C . LEU A 1 326 ? 17.406 -21.359 -15.117 1 98.56 326 LEU A C 1
ATOM 2483 O O . LEU A 1 326 ? 17.234 -22 -14.078 1 98.56 326 LEU A O 1
ATOM 2487 N N . LEU A 1 327 ? 16.375 -21 -15.875 1 98.75 327 LEU A N 1
ATOM 2488 C CA . LEU A 1 327 ? 15 -21.328 -15.516 1 98.75 327 LEU A CA 1
ATOM 2489 C C . LEU A 1 327 ? 14.805 -22.844 -15.477 1 98.75 327 LEU A C 1
ATOM 2491 O O . LEU A 1 327 ? 14.125 -23.359 -14.594 1 98.75 327 LEU A O 1
ATOM 2495 N N . GLU A 1 328 ? 15.398 -23.516 -16.359 1 98.44 328 GLU A N 1
ATOM 2496 C CA . GLU A 1 328 ? 15.289 -24.969 -16.406 1 98.44 328 GLU A CA 1
ATOM 2497 C C . GLU A 1 328 ? 15.883 -25.609 -15.148 1 98.44 328 GLU A C 1
ATOM 2499 O O . GLU A 1 328 ? 15.43 -26.672 -14.703 1 98.44 328 GLU A O 1
ATOM 2504 N N . ARG A 1 329 ? 16.891 -24.984 -14.602 1 98.06 329 ARG A N 1
ATOM 2505 C CA . ARG A 1 329 ? 17.547 -25.484 -13.398 1 98.06 329 ARG A CA 1
ATOM 2506 C C . ARG A 1 329 ? 16.594 -25.484 -12.211 1 98.06 329 ARG A C 1
ATOM 2508 O O . ARG A 1 329 ? 16.859 -26.109 -11.188 1 98.06 329 ARG A O 1
ATOM 2515 N N . MET A 1 330 ? 15.516 -24.766 -12.32 1 98.31 330 MET A N 1
ATOM 2516 C CA . MET A 1 330 ? 14.547 -24.703 -11.227 1 98.31 330 MET A CA 1
ATOM 2517 C C . MET A 1 330 ? 13.805 -26.031 -11.094 1 98.31 330 MET A C 1
ATOM 2519 O O . MET A 1 330 ? 13.188 -26.297 -10.062 1 98.31 330 MET A O 1
ATOM 2523 N N . PHE A 1 331 ? 13.758 -26.812 -12.195 1 98.25 331 PHE A N 1
ATOM 2524 C CA . PHE A 1 331 ? 13.055 -28.094 -12.164 1 98.25 331 PHE A CA 1
ATOM 2525 C C . PHE A 1 331 ? 13.891 -29.141 -11.43 1 98.25 331 PHE A C 1
ATOM 2527 O O . PHE A 1 331 ? 14.75 -29.781 -12.031 1 98.25 331 PHE A O 1
ATOM 2534 N N . SER A 1 332 ? 13.562 -29.328 -10.18 1 97.19 332 SER A N 1
ATOM 2535 C CA . SER A 1 332 ? 14.383 -30.156 -9.289 1 97.19 332 SER A CA 1
ATOM 2536 C C . SER A 1 332 ? 14.07 -31.641 -9.453 1 97.19 332 SER A C 1
ATOM 2538 O O . SER A 1 332 ? 14.93 -32.469 -9.227 1 97.19 332 SER A O 1
ATOM 2540 N N . ARG A 1 333 ? 12.828 -31.859 -9.734 1 95.81 333 ARG A N 1
ATOM 2541 C CA . ARG A 1 333 ? 12.367 -33.25 -9.836 1 95.81 333 ARG A CA 1
ATOM 2542 C C . ARG A 1 333 ? 11.242 -33.375 -10.852 1 95.81 333 ARG A C 1
ATOM 2544 O O . ARG A 1 333 ? 10.484 -32.438 -11.07 1 95.81 333 ARG A O 1
ATOM 2551 N N . ARG A 1 334 ? 11.203 -34.562 -11.539 1 96.75 334 ARG A N 1
ATOM 2552 C CA . ARG A 1 334 ? 10.109 -34.906 -12.438 1 96.75 334 ARG A CA 1
ATOM 2553 C C . ARG A 1 334 ? 9.492 -36.25 -12.047 1 96.75 334 ARG A C 1
ATOM 2555 O O . ARG A 1 334 ? 10.195 -37.188 -11.672 1 96.75 334 ARG A O 1
ATOM 2562 N N . VAL A 1 335 ? 8.227 -36.281 -12.062 1 97.31 335 VAL A N 1
ATOM 2563 C CA . VAL A 1 335 ? 7.516 -37.531 -11.797 1 97.31 335 VAL A CA 1
ATOM 2564 C C . VAL A 1 335 ? 6.445 -37.75 -12.867 1 97.31 335 VAL A C 1
ATOM 2566 O O . VAL A 1 335 ? 6.023 -36.812 -13.531 1 97.31 335 VAL A O 1
ATOM 2569 N N . ARG A 1 336 ? 5.984 -38.938 -13.047 1 97.69 336 ARG A N 1
ATOM 2570 C CA . ARG A 1 336 ? 4.879 -39.25 -13.953 1 97.69 336 ARG A CA 1
ATOM 2571 C C . ARG A 1 336 ? 3.535 -39.031 -13.273 1 97.69 336 ARG A C 1
ATOM 2573 O O . ARG A 1 336 ? 3.449 -39.031 -12.039 1 97.69 336 ARG A O 1
ATOM 2580 N N . LEU A 1 337 ? 2.518 -38.812 -14.07 1 97.94 337 LEU A N 1
ATOM 2581 C CA . LEU A 1 337 ? 1.173 -38.562 -13.555 1 97.94 337 LEU A CA 1
ATOM 2582 C C . LEU A 1 337 ? 0.756 -39.688 -12.602 1 97.94 337 LEU A C 1
ATOM 2584 O O . LEU A 1 337 ? 0.159 -39.406 -11.555 1 97.94 337 LEU A O 1
ATOM 2588 N N . GLU A 1 338 ? 1.15 -40.938 -12.867 1 96.25 338 GLU A N 1
ATOM 2589 C CA . GLU A 1 338 ? 0.784 -42.094 -12.055 1 96.25 338 GLU A CA 1
ATOM 2590 C C . GLU A 1 338 ? 1.401 -42 -10.664 1 96.25 338 GLU A C 1
ATOM 2592 O O . GLU A 1 338 ? 0.888 -42.594 -9.711 1 96.25 338 GLU A O 1
ATOM 2597 N N . ASN A 1 339 ? 2.484 -41.281 -10.578 1 95.75 339 ASN A N 1
ATOM 2598 C CA . ASN A 1 339 ? 3.217 -41.156 -9.328 1 95.75 339 ASN A CA 1
ATOM 2599 C C . ASN A 1 339 ? 3.078 -39.75 -8.742 1 95.75 339 ASN A C 1
ATOM 2601 O O . ASN A 1 339 ? 3.986 -39.25 -8.062 1 95.75 339 ASN A O 1
ATOM 2605 N N . VAL A 1 340 ? 1.991 -39.062 -9.047 1 96.75 340 VAL A N 1
ATOM 2606 C CA . VAL A 1 340 ? 1.804 -37.656 -8.688 1 96.75 340 VAL A CA 1
ATOM 2607 C C . VAL A 1 340 ? 1.874 -37.5 -7.172 1 96.75 340 VAL A C 1
ATOM 2609 O O . VAL A 1 340 ? 2.361 -36.469 -6.672 1 96.75 340 VAL A O 1
ATOM 2612 N N . LYS A 1 341 ? 1.52 -38.438 -6.359 1 95.19 341 LYS A N 1
ATOM 2613 C CA . LYS A 1 341 ? 1.577 -38.406 -4.902 1 95.19 341 LYS A CA 1
ATOM 2614 C C . LYS A 1 341 ? 3.008 -38.188 -4.418 1 95.19 341 LYS A C 1
ATOM 2616 O O . LYS A 1 341 ? 3.242 -37.438 -3.461 1 95.19 341 LYS A O 1
ATOM 2621 N N . GLU A 1 342 ? 3.877 -38.844 -5.078 1 93.56 342 GLU A N 1
ATOM 2622 C CA . GLU A 1 342 ? 5.289 -38.688 -4.746 1 93.56 342 GLU A CA 1
ATOM 2623 C C . GLU A 1 342 ? 5.766 -37.25 -5.047 1 93.56 342 GLU A C 1
ATOM 2625 O O . GLU A 1 342 ? 6.633 -36.75 -4.348 1 93.56 342 GLU A O 1
ATOM 2630 N N . GLY A 1 343 ? 5.207 -36.688 -6.078 1 94 343 GLY A N 1
ATOM 2631 C CA . GLY A 1 343 ? 5.578 -35.344 -6.461 1 94 343 GLY A CA 1
ATOM 2632 C C . GLY A 1 343 ? 5.105 -34.281 -5.477 1 94 343 GLY A C 1
ATOM 2633 O O . GLY A 1 343 ? 5.754 -33.25 -5.309 1 94 343 GLY A O 1
ATOM 2634 N N . LEU A 1 344 ? 3.975 -34.562 -4.797 1 94.12 344 LEU A N 1
ATOM 2635 C CA . LEU A 1 344 ? 3.422 -33.625 -3.838 1 94.12 344 LEU A CA 1
ATOM 2636 C C . LEU A 1 344 ? 4.203 -33.656 -2.529 1 94.12 344 LEU A C 1
ATOM 2638 O O . LEU A 1 344 ? 4.199 -32.688 -1.774 1 94.12 344 LEU A O 1
ATOM 2642 N N . LYS A 1 345 ? 4.773 -34.812 -2.252 1 87.38 345 LYS A N 1
ATOM 2643 C CA . LYS A 1 345 ? 5.617 -34.906 -1.063 1 87.38 345 LYS A CA 1
ATOM 2644 C C . LYS A 1 345 ? 6.918 -34.125 -1.246 1 87.38 345 LYS A C 1
ATOM 2646 O O . LYS A 1 345 ? 7.789 -34.562 -2.012 1 87.38 345 LYS A O 1
ATOM 2651 N N . GLY A 1 346 ? 6.973 -33.062 -0.73 1 79.94 346 GLY A N 1
ATOM 2652 C CA . GLY A 1 346 ? 8.109 -32.156 -0.883 1 79.94 346 GLY A CA 1
ATOM 2653 C C . GLY A 1 346 ? 9.391 -32.719 -0.294 1 79.94 346 GLY A C 1
ATOM 2654 O O . GLY A 1 346 ? 9.352 -33.531 0.623 1 79.94 346 GLY A O 1
ATOM 2655 N N . ASP A 1 347 ? 10.492 -32.312 -0.961 1 84.69 347 ASP A N 1
ATOM 2656 C CA . ASP A 1 347 ? 11.844 -32.562 -0.461 1 84.69 347 ASP A CA 1
ATOM 2657 C C . ASP A 1 347 ? 12.562 -31.25 -0.17 1 84.69 347 ASP A C 1
ATOM 2659 O O . ASP A 1 347 ? 12.25 -30.219 -0.774 1 84.69 347 ASP A O 1
ATOM 2663 N N . LYS A 1 348 ? 13.422 -31.312 0.818 1 82.25 348 LYS A N 1
ATOM 2664 C CA . LYS A 1 348 ? 14.125 -30.109 1.253 1 82.25 348 LYS A CA 1
ATOM 2665 C C . LYS A 1 348 ? 14.898 -29.469 0.099 1 82.25 348 LYS A C 1
ATOM 2667 O O . LYS A 1 348 ? 15.117 -28.266 0.083 1 82.25 348 LYS A O 1
ATOM 2672 N N . GLU A 1 349 ? 15.211 -30.219 -0.848 1 87.81 349 GLU A N 1
ATOM 2673 C CA . GLU A 1 349 ? 16.047 -29.719 -1.935 1 87.81 349 GLU A CA 1
ATOM 2674 C C . GLU A 1 349 ? 15.203 -29.297 -3.137 1 87.81 349 GLU A C 1
ATOM 2676 O O . GLU A 1 349 ? 15.727 -28.766 -4.113 1 87.81 349 GLU A O 1
ATOM 2681 N N . ASP A 1 350 ? 13.914 -29.562 -3.043 1 93.69 350 ASP A N 1
ATOM 2682 C CA . ASP A 1 350 ? 13.047 -29.25 -4.176 1 93.69 350 ASP A CA 1
ATOM 2683 C C . ASP A 1 350 ? 12.898 -27.75 -4.367 1 93.69 350 ASP A C 1
ATOM 2685 O O . ASP A 1 350 ? 12.867 -27 -3.393 1 93.69 350 ASP A O 1
ATOM 2689 N N . VAL A 1 351 ? 12.922 -27.344 -5.59 1 96.81 351 VAL A N 1
ATOM 2690 C CA . VAL A 1 351 ? 12.492 -26 -5.973 1 96.81 351 VAL A CA 1
ATOM 2691 C C . VAL A 1 351 ? 11.156 -26.078 -6.715 1 96.81 351 VAL A C 1
ATOM 2693 O O . VAL A 1 351 ? 10.109 -25.734 -6.16 1 96.81 351 VAL A O 1
ATOM 2696 N N . LYS A 1 352 ? 11.141 -26.719 -7.848 1 98 352 LYS A N 1
ATOM 2697 C CA . LYS A 1 352 ? 9.93 -26.953 -8.633 1 98 352 LYS A CA 1
ATOM 2698 C C . LYS A 1 352 ? 9.852 -28.406 -9.094 1 98 352 LYS A C 1
ATOM 2700 O O . LYS A 1 352 ? 10.781 -28.906 -9.734 1 98 352 LYS A O 1
ATOM 2705 N N . VAL A 1 353 ? 8.805 -29.047 -8.734 1 98.12 353 VAL A N 1
ATOM 2706 C CA . VAL A 1 353 ? 8.562 -30.422 -9.172 1 98.12 353 VAL A CA 1
ATOM 2707 C C . VAL A 1 353 ? 7.594 -30.422 -10.359 1 98.12 353 VAL A C 1
ATOM 2709 O O . VAL A 1 353 ? 6.59 -29.703 -10.344 1 98.12 353 VAL A O 1
ATOM 2712 N N . LEU A 1 354 ? 7.906 -31.203 -11.391 1 98.06 354 LEU A N 1
ATOM 2713 C CA . LEU A 1 354 ? 7.066 -31.312 -12.57 1 98.06 354 LEU A CA 1
ATOM 2714 C C . LEU A 1 354 ? 6.406 -32.688 -12.641 1 98.06 354 LEU A C 1
ATOM 2716 O O . LEU A 1 354 ? 7.031 -33.688 -12.305 1 98.06 354 LEU A O 1
ATOM 2720 N N . VAL A 1 355 ? 5.211 -32.656 -13.023 1 98.3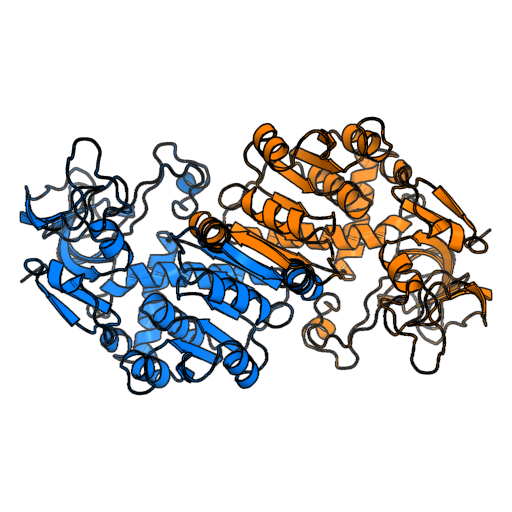8 355 VAL A N 1
ATOM 2721 C CA . VAL A 1 355 ? 4.492 -33.906 -13.344 1 98.38 355 VAL A CA 1
ATOM 2722 C C . VAL A 1 355 ? 4.426 -34.062 -14.859 1 98.38 355 VAL A C 1
ATOM 2724 O O . VAL A 1 355 ? 3.807 -33.281 -15.555 1 98.38 355 VAL A O 1
ATOM 2727 N N . GLU A 1 356 ? 5.035 -35.094 -15.336 1 98.12 356 GLU A N 1
ATOM 2728 C CA . GLU A 1 356 ? 4.98 -35.438 -16.75 1 98.12 356 GLU A CA 1
ATOM 2729 C C . GLU A 1 356 ? 3.709 -36.188 -17.094 1 98.12 356 GLU A C 1
ATOM 2731 O O . GLU A 1 356 ? 3.438 -37.25 -16.516 1 98.12 356 GLU A O 1
ATOM 2736 N N . ILE A 1 357 ? 2.906 -35.75 -17.922 1 96.25 357 ILE A N 1
ATOM 2737 C CA . ILE A 1 357 ? 1.605 -36.344 -18.219 1 96.25 357 ILE A CA 1
ATOM 2738 C C . ILE A 1 357 ? 1.628 -36.969 -19.609 1 96.25 357 ILE A C 1
ATOM 2740 O O . ILE A 1 357 ? 1.136 -38.094 -19.797 1 96.25 357 ILE A O 1
ATOM 2744 N N . GLY A 1 358 ? 2.078 -36.344 -20.75 1 78.94 358 GLY A N 1
ATOM 2745 C CA . GLY A 1 358 ? 2.141 -36.875 -22.094 1 78.94 358 GLY A CA 1
ATOM 2746 C C . GLY A 1 358 ? 3.445 -37.594 -22.391 1 78.94 358 GLY A C 1
ATOM 2747 O O . GLY A 1 358 ? 4.516 -37.125 -21.984 1 78.94 358 GLY A O 1
ATOM 2748 N N . ALA A 1 359 ? 3.338 -39.25 -22.375 1 55.16 359 ALA A N 1
ATOM 2749 C CA . ALA A 1 359 ? 4.43 -40 -22.969 1 55.16 359 ALA A CA 1
ATOM 2750 C C . ALA A 1 359 ? 4.348 -40 -24.484 1 55.16 359 ALA A C 1
ATOM 2752 O O . ALA A 1 359 ? 3.26 -39.875 -25.062 1 55.16 359 ALA A O 1
ATOM 2753 N N . MET B 1 1 ? 9.578 41.625 18.516 1 96.44 1 MET B N 1
ATOM 2754 C CA . MET B 1 1 ? 8.258 41.062 18.203 1 96.44 1 MET B CA 1
ATOM 2755 C C . MET B 1 1 ? 7.93 39.875 19.109 1 96.44 1 MET B C 1
ATOM 2757 O O . MET B 1 1 ? 8.828 39.25 19.656 1 96.44 1 MET B O 1
ATOM 2761 N N . LYS B 1 2 ? 6.711 39.656 19.312 1 97.81 2 LYS B N 1
ATOM 2762 C CA . LYS B 1 2 ? 6.281 38.531 20.141 1 97.81 2 LYS B CA 1
ATOM 2763 C C . LYS B 1 2 ? 6.289 37.25 19.344 1 97.81 2 LYS B C 1
ATOM 2765 O O . LYS B 1 2 ? 5.957 37.219 18.156 1 97.81 2 LYS B O 1
ATOM 2770 N N . ALA B 1 3 ? 6.703 36.156 20.031 1 98.5 3 ALA B N 1
ATOM 2771 C CA . ALA B 1 3 ? 6.707 34.844 19.422 1 98.5 3 ALA B CA 1
ATOM 2772 C C . ALA B 1 3 ? 6.469 33.75 20.484 1 98.5 3 ALA B C 1
ATOM 2774 O O . ALA B 1 3 ? 6.879 33.906 21.641 1 98.5 3 ALA B O 1
ATOM 2775 N N . ALA B 1 4 ? 5.75 32.75 20.141 1 98.69 4 ALA B N 1
ATOM 2776 C CA . ALA B 1 4 ? 5.59 31.578 21.016 1 98.69 4 ALA B CA 1
ATOM 2777 C C . ALA B 1 4 ? 6.754 30.609 20.844 1 98.69 4 ALA B C 1
ATOM 2779 O O . ALA B 1 4 ? 6.996 30.094 19.75 1 98.69 4 ALA B O 1
ATOM 2780 N N . ALA B 1 5 ? 7.465 30.297 21.906 1 98.75 5 ALA B N 1
ATOM 2781 C CA . ALA B 1 5 ? 8.688 29.5 21.797 1 98.75 5 ALA B CA 1
ATOM 2782 C C . ALA B 1 5 ? 8.734 28.422 22.875 1 98.75 5 ALA B C 1
ATOM 2784 O O . ALA B 1 5 ? 8.156 28.578 23.953 1 98.75 5 ALA B O 1
ATOM 2785 N N . ILE B 1 6 ? 9.367 27.297 22.562 1 98.62 6 ILE B N 1
ATOM 2786 C CA . ILE B 1 6 ? 9.648 26.25 23.531 1 98.62 6 ILE B CA 1
ATOM 2787 C C . ILE B 1 6 ? 11.156 26.016 23.594 1 98.62 6 ILE B C 1
ATOM 2789 O O . ILE B 1 6 ? 11.914 26.484 22.75 1 98.62 6 ILE B O 1
ATOM 2793 N N . THR B 1 7 ? 11.562 25.406 24.672 1 98.44 7 THR B N 1
ATOM 2794 C CA . THR B 1 7 ? 12.891 24.828 24.781 1 98.44 7 THR B CA 1
ATOM 2795 C C . THR B 1 7 ? 12.852 23.328 24.438 1 98.44 7 THR B C 1
ATOM 2797 O O . THR B 1 7 ? 12.32 22.531 25.203 1 98.44 7 THR B O 1
ATOM 2800 N N . PRO B 1 8 ? 13.438 22.969 23.297 1 97.81 8 PRO B N 1
ATOM 2801 C CA . PRO B 1 8 ? 13.352 21.562 22.906 1 97.81 8 PRO B CA 1
ATOM 2802 C C . PRO B 1 8 ? 13.789 20.609 24.016 1 97.81 8 PRO B C 1
ATOM 2804 O O . PRO B 1 8 ? 14.789 20.875 24.703 1 97.81 8 PRO B O 1
ATOM 2807 N N . GLY B 1 9 ? 12.969 19.516 24.203 1 97 9 GLY B N 1
ATOM 2808 C CA . GLY B 1 9 ? 13.281 18.516 25.203 1 97 9 GLY B CA 1
ATOM 2809 C C . GLY B 1 9 ? 12.773 18.859 26.594 1 97 9 GLY B C 1
ATOM 2810 O O . GLY B 1 9 ? 12.773 18.031 27.484 1 97 9 GLY B O 1
ATOM 2811 N N . LYS B 1 10 ? 12.383 20.109 26.797 1 97.69 10 LYS B N 1
ATOM 2812 C CA . LYS B 1 10 ? 11.914 20.531 28.109 1 97.69 10 LYS B CA 1
ATOM 2813 C C . LYS B 1 10 ? 10.391 20.578 28.156 1 97.69 10 LYS B C 1
ATOM 2815 O O . LYS B 1 10 ? 9.758 21.312 27.391 1 97.69 10 LYS B O 1
ATOM 2820 N N . LYS B 1 11 ? 9.828 19.797 29.062 1 97.31 11 LYS B N 1
ATOM 2821 C CA . LYS B 1 11 ? 8.383 19.703 29.219 1 97.31 11 LYS B CA 1
ATOM 2822 C C . LYS B 1 11 ? 7.797 21.016 29.703 1 97.31 11 LYS B C 1
ATOM 2824 O O . LYS B 1 11 ? 8.359 21.672 30.578 1 97.31 11 LYS B O 1
ATOM 2829 N N . ASP B 1 12 ? 6.684 21.438 29.078 1 97.06 12 ASP B N 1
ATOM 2830 C CA . ASP B 1 12 ? 5.887 22.594 29.469 1 97.06 12 ASP B CA 1
ATOM 2831 C C . ASP B 1 12 ? 6.723 23.875 29.438 1 97.06 12 ASP B C 1
ATOM 2833 O O . ASP B 1 12 ? 6.711 24.656 30.406 1 97.06 12 ASP B O 1
ATOM 2837 N N . SER B 1 13 ? 7.52 24.031 28.438 1 97.75 13 SER B N 1
ATOM 2838 C CA . SER B 1 13 ? 8.445 25.156 28.344 1 97.75 13 SER B CA 1
ATOM 2839 C C . SER B 1 13 ? 7.875 26.266 27.453 1 97.75 13 SER B C 1
ATOM 2841 O O . SER B 1 13 ? 8.516 27.297 27.266 1 97.75 13 SER B O 1
ATOM 2843 N N . LEU B 1 14 ? 6.68 26.062 26.906 1 98.25 14 LEU B N 1
ATOM 2844 C CA . LEU B 1 14 ? 6.086 27.047 26.016 1 98.25 14 LEU B CA 1
ATOM 2845 C C . LEU B 1 14 ? 5.934 28.391 26.719 1 98.25 14 LEU B C 1
ATOM 2847 O O . LEU B 1 14 ? 5.438 28.469 27.844 1 98.25 14 LEU B O 1
ATOM 2851 N N . ARG B 1 15 ? 6.371 29.359 26.109 1 97.94 15 ARG B N 1
ATOM 2852 C CA . ARG B 1 15 ? 6.277 30.734 26.594 1 97.94 15 ARG B CA 1
ATOM 2853 C C . ARG B 1 15 ? 6.281 31.734 25.438 1 97.94 15 ARG B C 1
ATOM 2855 O O . ARG B 1 15 ? 6.754 31.422 24.344 1 97.94 15 ARG B O 1
ATOM 2862 N N . VAL B 1 16 ? 5.676 32.906 25.672 1 98.19 16 VAL B N 1
ATOM 2863 C CA . VAL B 1 16 ? 5.77 34 24.719 1 98.19 16 VAL B CA 1
ATOM 2864 C C . VAL B 1 16 ? 6.996 34.844 25.031 1 98.19 16 VAL B C 1
ATOM 2866 O O . VAL B 1 16 ? 7.172 35.312 26.172 1 98.19 16 VAL B O 1
ATOM 2869 N N . ILE B 1 17 ? 7.812 35.031 24.047 1 98.19 17 ILE B N 1
ATOM 2870 C CA . ILE B 1 17 ? 9.047 35.781 24.25 1 98.19 17 ILE B CA 1
ATOM 2871 C C . ILE B 1 17 ? 9.109 36.969 23.281 1 98.19 17 ILE B C 1
ATOM 2873 O O . ILE B 1 17 ? 8.344 37.031 22.328 1 98.19 17 ILE B O 1
ATOM 2877 N N . ASP B 1 18 ? 10 37.875 23.625 1 97.94 18 ASP B N 1
ATOM 2878 C CA . ASP B 1 18 ? 10.344 38.969 22.703 1 97.94 18 ASP B CA 1
ATOM 2879 C C . ASP B 1 18 ? 11.594 38.625 21.906 1 97.94 18 ASP B C 1
ATOM 2881 O O . ASP B 1 18 ? 12.633 38.281 22.469 1 97.94 18 ASP B O 1
ATOM 2885 N N . VAL B 1 19 ? 11.453 38.625 20.609 1 97.31 19 VAL B N 1
ATOM 2886 C CA . VAL B 1 19 ? 12.594 38.406 19.734 1 97.31 19 VAL B CA 1
ATOM 2887 C C . VAL B 1 19 ? 12.688 39.531 18.703 1 97.31 19 VAL B C 1
ATOM 2889 O O . VAL B 1 19 ? 11.766 40.344 18.562 1 97.31 19 VAL B O 1
ATOM 2892 N N . ASP B 1 20 ? 13.797 39.625 18.031 1 96.62 20 ASP B N 1
ATOM 2893 C CA . ASP B 1 20 ? 13.969 40.656 17.016 1 96.62 20 ASP B CA 1
ATOM 2894 C C . ASP B 1 20 ? 13.039 40.406 15.828 1 96.62 20 ASP B C 1
ATOM 2896 O O . ASP B 1 20 ? 12.844 39.25 15.406 1 96.62 20 ASP B O 1
ATOM 2900 N N . ARG B 1 21 ? 12.414 41.406 15.375 1 96.62 21 ARG B N 1
ATOM 2901 C CA . ARG B 1 21 ? 11.672 41.312 14.117 1 96.62 21 ARG B CA 1
ATOM 2902 C C . ARG B 1 21 ? 12.609 41 12.953 1 96.62 21 ARG B C 1
ATOM 2904 O O . ARG B 1 21 ? 13.617 41.688 12.758 1 96.62 21 ARG B O 1
ATOM 2911 N N . PRO B 1 22 ? 12.297 40.031 12.203 1 95.75 22 PRO B N 1
ATOM 2912 C CA . PRO B 1 22 ? 13.188 39.688 11.094 1 95.75 22 PRO B CA 1
ATOM 2913 C C . PRO B 1 22 ? 13.125 40.719 9.953 1 95.75 22 PRO B C 1
ATOM 2915 O O . PRO B 1 22 ? 12.102 41.375 9.773 1 95.75 22 PRO B O 1
ATOM 2918 N N . ARG B 1 23 ? 14.195 40.844 9.305 1 93.12 23 ARG B N 1
ATOM 2919 C CA . ARG B 1 23 ? 14.289 41.656 8.086 1 93.12 23 ARG B CA 1
ATOM 2920 C C . ARG B 1 23 ? 14.492 40.781 6.859 1 93.12 23 ARG B C 1
ATOM 2922 O O . ARG B 1 23 ? 15.32 39.875 6.875 1 93.12 23 ARG B O 1
ATOM 2929 N N . PRO B 1 24 ? 13.664 41.062 5.863 1 92.62 24 PRO B N 1
ATOM 2930 C CA . PRO B 1 24 ? 13.836 40.219 4.68 1 92.62 24 PRO B CA 1
ATOM 2931 C C . PRO B 1 24 ? 15.164 40.469 3.969 1 92.62 24 PRO B C 1
ATOM 2933 O O . PRO B 1 24 ? 15.539 41.625 3.74 1 92.62 24 PRO B O 1
ATOM 2936 N N . GLY B 1 25 ? 15.922 39.406 3.775 1 88.88 25 GLY B N 1
ATOM 2937 C CA . GLY B 1 25 ? 17.094 39.5 2.916 1 88.88 25 GLY B CA 1
ATOM 2938 C C . GLY B 1 25 ? 16.75 39.562 1.44 1 88.88 25 GLY B C 1
ATOM 2939 O O . GLY B 1 25 ? 15.57 39.656 1.076 1 88.88 25 GLY B O 1
ATOM 2940 N N . ALA B 1 26 ? 17.859 39.5 0.64 1 89.69 26 ALA B N 1
ATOM 2941 C CA . ALA B 1 26 ? 17.656 39.438 -0.804 1 89.69 26 ALA B CA 1
ATOM 2942 C C . ALA B 1 26 ? 16.891 38.156 -1.183 1 89.69 26 ALA B C 1
ATOM 2944 O O . ALA B 1 26 ? 17.234 37.062 -0.731 1 89.69 26 ALA B O 1
ATOM 2945 N N . GLY B 1 27 ? 15.75 38.344 -1.89 1 93.31 27 GLY B N 1
ATOM 2946 C CA . GLY B 1 27 ? 14.977 37.219 -2.361 1 93.31 27 GLY B CA 1
ATOM 2947 C C . GLY B 1 27 ? 14 36.688 -1.329 1 93.31 27 GLY B C 1
ATOM 2948 O O . GLY B 1 27 ? 13.453 35.594 -1.484 1 93.31 27 GLY B O 1
ATOM 2949 N N . GLU B 1 28 ? 13.836 37.406 -0.248 1 96.25 28 GLU B N 1
ATOM 2950 C CA . GLU B 1 28 ? 12.922 36.969 0.804 1 96.25 28 GLU B CA 1
ATOM 2951 C C . GLU B 1 28 ? 11.734 37.938 0.926 1 96.25 28 GLU B C 1
ATOM 2953 O O . GLU B 1 28 ? 11.789 39.062 0.446 1 96.25 28 GLU B O 1
ATOM 2958 N N . VAL B 1 29 ? 10.742 37.469 1.488 1 97.75 29 VAL B N 1
ATOM 2959 C CA . VAL B 1 29 ? 9.508 38.219 1.746 1 97.75 29 VAL B CA 1
ATOM 2960 C C . VAL B 1 29 ? 9.234 38.25 3.248 1 97.75 29 VAL B C 1
ATOM 2962 O O . VAL B 1 29 ? 9.344 37.219 3.932 1 97.75 29 VAL B O 1
ATOM 2965 N N . LEU B 1 30 ? 8.992 39.438 3.752 1 98.06 30 LEU B N 1
ATOM 2966 C CA . LEU B 1 30 ? 8.523 39.562 5.125 1 98.06 30 LEU B CA 1
ATOM 2967 C C . LEU B 1 30 ? 7.008 39.406 5.195 1 98.06 30 LEU B C 1
ATOM 2969 O O . LEU B 1 30 ? 6.273 40.094 4.477 1 98.06 30 LEU B O 1
ATOM 2973 N N . VAL B 1 31 ? 6.57 38.531 6 1 98.62 31 VAL B N 1
ATOM 2974 C CA . VAL B 1 31 ? 5.145 38.25 6.129 1 98.62 31 VAL B CA 1
ATOM 2975 C C . VAL B 1 31 ? 4.668 38.625 7.531 1 98.62 31 VAL B C 1
ATOM 2977 O O . VAL B 1 31 ? 5.301 38.25 8.523 1 98.62 31 VAL B O 1
ATOM 2980 N N . ARG B 1 32 ? 3.643 39.406 7.629 1 98.69 32 ARG B N 1
ATOM 2981 C CA . ARG B 1 32 ? 2.953 39.656 8.891 1 98.69 32 ARG B CA 1
ATOM 2982 C C . ARG B 1 32 ? 1.905 38.594 9.172 1 98.69 32 ARG B C 1
ATOM 2984 O O . ARG B 1 32 ? 0.994 38.375 8.367 1 98.69 32 ARG B O 1
ATOM 2991 N N . MET B 1 33 ? 2.016 37.969 10.305 1 98.69 33 MET B N 1
ATOM 2992 C CA . MET B 1 33 ? 1.139 36.844 10.648 1 98.69 33 MET B CA 1
ATOM 2993 C C . MET B 1 33 ? -0.248 37.344 11.039 1 98.69 33 MET B C 1
ATOM 2995 O O . MET B 1 33 ? -0.376 38.375 11.727 1 98.69 33 MET B O 1
ATOM 2999 N N . LEU B 1 34 ? -1.237 36.656 10.57 1 98.44 34 LEU B N 1
ATOM 3000 C CA . LEU B 1 34 ? -2.615 36.938 10.961 1 98.44 34 LEU B CA 1
ATOM 3001 C C . LEU B 1 34 ? -3.115 35.906 11.969 1 98.44 34 LEU B C 1
ATOM 3003 O O . LEU B 1 34 ? -3.57 36.281 13.055 1 98.44 34 LEU B O 1
ATOM 3007 N N . GLU B 1 35 ? -3.021 34.688 11.672 1 98.06 35 GLU B N 1
ATOM 3008 C CA . GLU B 1 35 ? -3.473 33.594 12.555 1 98.06 35 GLU B CA 1
ATOM 3009 C C . GLU B 1 35 ? -2.689 32.312 12.297 1 98.06 35 GLU B C 1
ATOM 3011 O O . GLU B 1 35 ? -2.125 32.125 11.219 1 98.06 35 GLU B O 1
ATOM 3016 N N . ALA B 1 36 ? -2.588 31.5 13.25 1 98.5 36 ALA B N 1
ATOM 3017 C CA . ALA B 1 36 ? -2.002 30.156 13.203 1 98.5 36 ALA B CA 1
ATOM 3018 C C . ALA B 1 36 ? -2.982 29.125 13.734 1 98.5 36 ALA B C 1
ATOM 3020 O O . ALA B 1 36 ? -3.807 29.422 14.602 1 98.5 36 ALA B O 1
ATOM 3021 N N . GLY B 1 37 ? -2.938 27.969 13.133 1 98.19 37 GLY B N 1
ATOM 3022 C CA . GLY B 1 37 ? -3.686 26.844 13.695 1 98.19 37 GLY B CA 1
ATOM 3023 C C . GLY B 1 37 ? -2.877 26.031 14.68 1 98.19 37 GLY B C 1
ATOM 3024 O O . GLY B 1 37 ? -1.671 25.844 14.508 1 98.19 37 GLY B O 1
ATOM 3025 N N . VAL B 1 38 ? -3.596 25.531 15.703 1 97.56 38 VAL B N 1
ATOM 3026 C CA . VAL B 1 38 ? -2.957 24.641 16.656 1 97.56 38 VAL B CA 1
ATOM 3027 C C . VAL B 1 38 ? -3.084 23.188 16.188 1 97.56 38 VAL B C 1
ATOM 3029 O O . VAL B 1 38 ? -4.148 22.781 15.734 1 97.56 38 VAL B O 1
ATOM 3032 N N . CYS B 1 39 ? -2.043 22.422 16.25 1 95.69 39 CYS B N 1
ATOM 3033 C CA . CYS B 1 39 ? -1.993 21.031 15.859 1 95.69 39 CYS B CA 1
ATOM 3034 C C . CYS B 1 39 ? -1.534 20.156 17.031 1 95.69 39 CYS B C 1
ATOM 3036 O O . CYS B 1 39 ? -0.896 20.641 17.953 1 95.69 39 CYS B O 1
ATOM 3038 N N . GLY B 1 40 ? -1.938 18.875 17 1 92.38 40 GLY B N 1
ATOM 3039 C CA . GLY B 1 40 ? -1.44 17.938 18 1 92.38 40 GLY B CA 1
ATOM 3040 C C . GLY B 1 40 ? 0.072 17.953 18.125 1 92.38 40 GLY B C 1
ATOM 3041 O O . GLY B 1 40 ? 0.611 17.75 19.219 1 92.38 40 GLY B O 1
ATOM 3042 N N . THR B 1 41 ? 0.759 18.203 17.078 1 94.06 41 THR B N 1
ATOM 3043 C CA . THR B 1 41 ? 2.215 18.281 17.062 1 94.06 41 THR B CA 1
ATOM 3044 C C . THR B 1 41 ? 2.711 19.406 17.984 1 94.06 41 THR B C 1
ATOM 3046 O O . THR B 1 41 ? 3.766 19.281 18.609 1 94.06 41 THR B O 1
ATOM 3049 N N . ASP B 1 42 ? 1.98 20.469 18.109 1 96.44 42 ASP B N 1
ATOM 3050 C CA . ASP B 1 42 ? 2.363 21.562 18.984 1 96.44 42 ASP B CA 1
ATOM 3051 C C . ASP B 1 42 ? 2.352 21.125 20.453 1 96.44 42 ASP B C 1
ATOM 3053 O O . ASP B 1 42 ? 3.203 21.547 21.234 1 96.44 42 ASP B O 1
ATOM 3057 N N . GLU B 1 43 ? 1.353 20.344 20.766 1 93.31 43 GLU B N 1
ATOM 3058 C CA . GLU B 1 43 ? 1.309 19.797 22.109 1 93.31 43 GLU B CA 1
ATOM 3059 C C . GLU B 1 43 ? 2.5 18.891 22.391 1 93.31 43 GLU B C 1
ATOM 3061 O O . GLU B 1 43 ? 3.082 18.922 23.469 1 93.31 43 GLU B O 1
ATOM 3066 N N . GLU B 1 44 ? 2.812 18.031 21.422 1 93.44 44 GLU B N 1
ATOM 3067 C CA . GLU B 1 44 ? 3.955 17.141 21.547 1 93.44 44 GLU B CA 1
ATOM 3068 C C . GLU B 1 44 ? 5.254 17.922 21.734 1 93.44 44 GLU B C 1
ATOM 3070 O O . GLU B 1 44 ? 6.148 17.484 22.469 1 93.44 44 GLU B O 1
ATOM 3075 N N . LEU B 1 45 ? 5.355 19 21.016 1 96.62 45 LEU B N 1
ATOM 3076 C CA . LEU B 1 45 ? 6.492 19.891 21.172 1 96.62 45 LEU B CA 1
ATOM 3077 C C . LEU B 1 45 ? 6.566 20.453 22.594 1 96.62 45 LEU B C 1
ATOM 3079 O O . LEU B 1 45 ? 7.625 20.422 23.219 1 96.62 45 LEU B O 1
ATOM 3083 N N . ASN B 1 46 ? 5.445 20.875 23.094 1 96.81 46 ASN B N 1
ATOM 3084 C CA . ASN B 1 46 ? 5.398 21.453 24.438 1 96.81 46 ASN B CA 1
ATOM 3085 C C . ASN B 1 46 ? 5.66 20.406 25.5 1 96.81 46 ASN B C 1
ATOM 3087 O O . ASN B 1 46 ? 6.113 20.734 26.609 1 96.81 46 ASN B O 1
ATOM 3091 N N . LEU B 1 47 ? 5.406 19.156 25.188 1 94.56 47 LEU B N 1
ATOM 3092 C CA . LEU B 1 47 ? 5.656 18.062 26.125 1 94.56 47 LEU B CA 1
ATOM 3093 C C . LEU B 1 47 ? 7.109 17.609 26.047 1 94.56 47 LEU B C 1
ATOM 3095 O O . LEU B 1 47 ? 7.531 16.734 26.812 1 94.56 47 LEU B O 1
ATOM 3099 N N . GLY B 1 48 ? 7.879 18.172 25.156 1 94.69 48 GLY B N 1
ATOM 3100 C CA . GLY B 1 48 ? 9.297 17.875 25.031 1 94.69 48 GLY B CA 1
ATOM 3101 C C . GLY B 1 48 ? 9.578 16.562 24.344 1 94.69 48 GLY B C 1
ATOM 3102 O O . GLY B 1 48 ? 10.672 16.016 24.453 1 94.69 48 GLY B O 1
ATOM 3103 N N . ILE B 1 49 ? 8.57 16.031 23.672 1 91.19 49 ILE B N 1
ATOM 3104 C CA . ILE B 1 49 ? 8.672 14.719 23.031 1 91.19 49 ILE B CA 1
ATOM 3105 C C . ILE B 1 49 ? 9.445 14.836 21.719 1 91.19 49 ILE B C 1
ATOM 3107 O O . ILE B 1 49 ? 10.227 13.961 21.375 1 91.19 49 ILE B O 1
ATOM 3111 N N . ILE B 1 50 ? 9.156 15.898 21.016 1 92.75 50 ILE B N 1
ATOM 3112 C CA . ILE B 1 50 ? 9.82 16.172 19.75 1 92.75 50 ILE B CA 1
ATOM 3113 C C . ILE B 1 50 ? 10.289 17.625 19.719 1 92.75 50 ILE B C 1
ATOM 3115 O O . ILE B 1 50 ? 10.141 18.359 20.703 1 92.75 50 ILE B O 1
ATOM 3119 N N . GLY B 1 51 ? 10.945 17.969 18.594 1 96.06 51 GLY B N 1
ATOM 3120 C CA . GLY B 1 51 ? 11.344 19.359 18.406 1 96.06 51 GLY B CA 1
ATOM 3121 C C . GLY B 1 51 ? 12.844 19.547 18.344 1 96.06 51 GLY B C 1
ATOM 3122 O O . GLY B 1 51 ? 13.594 18.891 19.078 1 96.06 51 GLY B O 1
ATOM 3123 N N . GLU B 1 52 ? 13.25 20.328 17.469 1 97.62 52 GLU B N 1
ATOM 3124 C CA . GLU B 1 52 ? 14.648 20.703 17.297 1 97.62 52 GLU B CA 1
ATOM 3125 C C . GLU B 1 52 ? 14.781 22.188 16.938 1 97.62 52 GLU B C 1
ATOM 3127 O O . GLU B 1 52 ? 14.156 22.656 15.992 1 97.62 52 GLU B O 1
ATOM 3132 N N . ALA B 1 53 ? 15.492 22.922 17.734 1 98.19 53 ALA B N 1
ATOM 3133 C CA . ALA B 1 53 ? 15.734 24.328 17.453 1 98.19 53 ALA B CA 1
ATOM 3134 C C . ALA B 1 53 ? 16.703 24.5 16.281 1 98.19 53 ALA B C 1
ATOM 3136 O O . ALA B 1 53 ? 17.484 23.594 15.977 1 98.19 53 ALA B O 1
ATOM 3137 N N . PRO B 1 54 ? 16.562 25.656 15.578 1 97.69 54 PRO B N 1
ATOM 3138 C CA . PRO B 1 54 ? 17.609 25.938 14.586 1 97.69 54 PRO B CA 1
ATOM 3139 C C . PRO B 1 54 ? 19 25.969 15.188 1 97.69 54 PRO B C 1
ATOM 3141 O O . PRO B 1 54 ? 19.172 26.25 16.375 1 97.69 54 PRO B O 1
ATOM 3144 N N . ALA B 1 55 ? 20 25.672 14.297 1 95.69 55 ALA B N 1
ATOM 3145 C CA . ALA B 1 55 ? 21.375 25.734 14.742 1 95.69 55 ALA B CA 1
ATOM 3146 C C . ALA B 1 55 ? 21.703 27.094 15.367 1 95.69 55 ALA B C 1
ATOM 3148 O O . ALA B 1 55 ? 21.391 28.141 14.781 1 95.69 55 ALA B O 1
ATOM 3149 N N . GLY B 1 56 ? 22.281 27.109 16.562 1 96.12 56 GLY B N 1
ATOM 3150 C CA . GLY B 1 56 ? 22.688 28.344 17.234 1 96.12 56 GLY B CA 1
ATOM 3151 C C . GLY B 1 56 ? 21.609 28.922 18.109 1 96.12 56 GLY B C 1
ATOM 3152 O O . GLY B 1 56 ? 21.844 29.938 18.797 1 96.12 56 GLY B O 1
ATOM 3153 N N . SER B 1 57 ? 20.438 28.375 18.094 1 97.5 57 SER B N 1
ATOM 3154 C CA . SER B 1 57 ? 19.328 28.859 18.922 1 97.5 57 SER B CA 1
ATOM 3155 C C . SER B 1 57 ? 19.031 27.906 20.062 1 97.5 57 SER B C 1
ATOM 3157 O O . SER B 1 57 ? 19.094 26.688 19.906 1 97.5 57 SER B O 1
ATOM 3159 N N . ASP B 1 58 ? 18.656 28.422 21.203 1 97.12 58 ASP B N 1
ATOM 3160 C CA . ASP B 1 58 ? 18.312 27.594 22.359 1 97.12 58 ASP B CA 1
ATOM 3161 C C . ASP B 1 58 ? 16.797 27.422 22.484 1 97.12 58 ASP B C 1
ATOM 3163 O O . ASP B 1 58 ? 16.312 26.797 23.438 1 97.12 58 ASP B O 1
ATOM 3167 N N . TYR B 1 59 ? 16.094 28.031 21.562 1 98.44 59 TYR B N 1
ATOM 3168 C CA . TYR B 1 59 ? 14.648 27.906 21.562 1 98.44 59 TYR B CA 1
ATOM 3169 C C . TYR B 1 59 ? 14.117 27.656 20.156 1 98.44 59 TYR B C 1
ATOM 3171 O O . TYR B 1 59 ? 14.836 27.844 19.172 1 98.44 59 TYR B O 1
ATOM 3179 N N . LEU B 1 60 ? 12.945 27.125 20.062 1 98.81 60 LEU B N 1
ATOM 3180 C CA . LEU B 1 60 ? 12.203 26.906 18.828 1 98.81 60 LEU B CA 1
ATOM 3181 C C . LEU B 1 60 ? 10.875 27.656 18.844 1 98.81 60 LEU B C 1
ATOM 3183 O O . LEU B 1 60 ? 10.055 27.453 19.734 1 98.81 60 LEU B O 1
ATOM 3187 N N . ILE B 1 61 ? 10.758 28.656 17.938 1 98.81 61 ILE B N 1
ATOM 3188 C CA . ILE B 1 61 ? 9.422 29.188 17.719 1 98.81 61 ILE B CA 1
ATOM 3189 C C . ILE B 1 61 ? 8.531 28.125 17.078 1 98.81 61 ILE B C 1
ATOM 3191 O O . ILE B 1 61 ? 8.891 27.547 16.047 1 98.81 61 ILE B O 1
ATOM 3195 N N . ILE B 1 62 ? 7.367 27.828 17.688 1 98.56 62 ILE B N 1
ATOM 3196 C CA . ILE B 1 62 ? 6.535 26.734 17.219 1 98.56 62 ILE B CA 1
ATOM 3197 C C . ILE B 1 62 ? 5.512 27.25 16.219 1 98.56 62 ILE B C 1
ATOM 3199 O O . ILE B 1 62 ? 5.551 28.406 15.82 1 98.56 62 ILE B O 1
ATOM 3203 N N . GLY B 1 63 ? 4.641 26.344 15.734 1 98.31 63 GLY B N 1
ATOM 3204 C CA . GLY B 1 63 ? 3.58 26.656 14.797 1 98.31 63 GLY B CA 1
ATOM 3205 C C . GLY B 1 63 ? 3.943 26.344 13.352 1 98.31 63 GLY B C 1
ATOM 3206 O O . GLY B 1 63 ? 4.922 26.875 12.828 1 98.31 63 GLY B O 1
ATOM 3207 N N . HIS B 1 64 ? 3.139 25.484 12.734 1 98.56 64 HIS B N 1
ATOM 3208 C CA . HIS B 1 64 ? 3.402 25.156 11.344 1 98.56 64 HIS B CA 1
ATOM 3209 C C . HIS B 1 64 ? 2.158 25.344 10.484 1 98.56 64 HIS B C 1
ATOM 3211 O O . HIS B 1 64 ? 2.221 25.234 9.258 1 98.56 64 HIS B O 1
ATOM 3217 N N . GLU B 1 65 ? 1.013 25.609 11.055 1 98.75 65 GLU B N 1
ATOM 3218 C CA . GLU B 1 65 ? -0.183 26.062 10.352 1 98.75 65 GLU B CA 1
ATOM 3219 C C . GLU B 1 65 ? -0.298 27.594 10.398 1 98.75 65 GLU B C 1
ATOM 3221 O O . GLU B 1 65 ? -0.325 28.188 11.477 1 98.75 65 GLU B O 1
ATOM 3226 N N . ASN B 1 66 ? -0.411 28.219 9.195 1 98.69 66 ASN B N 1
ATOM 3227 C CA . ASN B 1 66 ? -0.233 29.672 9.219 1 98.69 66 ASN B CA 1
ATOM 3228 C C . ASN B 1 66 ? -1.067 30.359 8.141 1 98.69 66 ASN B C 1
ATOM 3230 O O . ASN B 1 66 ? -1.402 29.734 7.125 1 98.69 66 ASN B O 1
ATOM 3234 N N . LEU B 1 67 ? -1.43 31.547 8.32 1 98.81 67 LEU B N 1
ATOM 3235 C CA . LEU B 1 67 ? -1.954 32.531 7.363 1 98.81 67 LEU B CA 1
ATOM 3236 C C . LEU B 1 67 ? -1.403 33.906 7.652 1 98.81 67 LEU B C 1
ATOM 3238 O O . LEU B 1 67 ? -1.48 34.406 8.781 1 98.81 67 LEU B O 1
ATOM 3242 N N . GLY B 1 68 ? -0.817 34.5 6.672 1 98.69 68 GLY B N 1
ATOM 3243 C CA . GLY B 1 68 ? -0.266 35.844 6.852 1 98.69 68 GLY B CA 1
ATOM 3244 C C . GLY B 1 68 ? -0.469 36.719 5.648 1 98.69 68 GLY B C 1
ATOM 3245 O O . GLY B 1 68 ? -1.123 36.344 4.68 1 98.69 68 GLY B O 1
ATOM 3246 N N . VAL B 1 69 ? 0.018 37.906 5.785 1 98.38 69 VAL B N 1
ATOM 3247 C CA . VAL B 1 69 ? -0.018 38.906 4.723 1 98.38 69 VAL B CA 1
ATOM 3248 C C . VAL B 1 69 ? 1.394 39.438 4.453 1 98.38 69 VAL B C 1
ATOM 3250 O O . VAL B 1 69 ? 2.166 39.656 5.383 1 98.38 69 VAL B O 1
ATOM 3253 N N . VAL B 1 70 ? 1.677 39.562 3.156 1 98.31 70 VAL B N 1
ATOM 3254 C CA . VAL B 1 70 ? 2.98 40.125 2.795 1 98.31 70 VAL B CA 1
ATOM 3255 C C . VAL B 1 70 ? 3.105 41.562 3.318 1 98.31 70 VAL B C 1
ATOM 3257 O O . VAL B 1 70 ? 2.268 42.406 3.016 1 98.31 70 VAL B O 1
ATOM 3260 N N . GLU B 1 71 ? 4.059 41.75 4.113 1 97.56 71 GLU B N 1
ATOM 3261 C CA . GLU B 1 71 ? 4.34 43.062 4.664 1 97.56 71 GLU B CA 1
ATOM 3262 C C . GLU B 1 71 ? 5.344 43.812 3.795 1 97.56 71 GLU B C 1
ATOM 3264 O O . GLU B 1 71 ? 5.215 45.031 3.604 1 97.56 71 GLU B O 1
ATOM 3269 N N . GLU B 1 72 ? 6.371 43.125 3.371 1 95.56 72 GLU B N 1
ATOM 3270 C CA . GLU B 1 72 ? 7.449 43.656 2.553 1 95.56 72 GLU B CA 1
ATOM 3271 C C . GLU B 1 72 ? 8.062 42.594 1.654 1 95.56 72 GLU B C 1
ATOM 3273 O O . GLU B 1 72 ? 8.367 41.5 2.113 1 95.56 72 GLU B O 1
ATOM 3278 N N . ALA B 1 73 ? 8.211 42.938 0.384 1 92.75 73 ALA B N 1
ATOM 3279 C CA . ALA B 1 73 ? 8.93 42.094 -0.544 1 92.75 73 ALA B CA 1
ATOM 3280 C C . ALA B 1 73 ? 10.367 42.562 -0.747 1 92.75 73 ALA B C 1
ATOM 3282 O O . ALA B 1 73 ? 10.586 43.75 -1.041 1 92.75 73 ALA B O 1
ATOM 3283 N N . GLY B 1 74 ? 11.258 41.656 -0.445 1 88.31 74 GLY B N 1
ATOM 3284 C CA . GLY B 1 74 ? 12.648 42.031 -0.639 1 88.31 74 GLY B CA 1
ATOM 3285 C C . GLY B 1 74 ? 12.977 42.375 -2.078 1 88.31 74 GLY B C 1
ATOM 3286 O O . GLY B 1 74 ? 12.133 42.219 -2.967 1 88.31 74 GLY B O 1
ATOM 3287 N N . LYS B 1 75 ? 14.281 42.75 -2.191 1 86 75 LYS B N 1
ATOM 3288 C CA . LYS B 1 75 ? 14.75 43.094 -3.521 1 86 75 LYS B CA 1
ATOM 3289 C C . LYS B 1 75 ? 14.695 41.906 -4.477 1 86 75 LYS B C 1
ATOM 3291 O O . LYS B 1 75 ? 14.922 40.781 -4.066 1 86 75 LYS B O 1
ATOM 3296 N N . ASP B 1 76 ? 14.195 41.969 -5.629 1 87.12 76 ASP B N 1
ATOM 3297 C CA . ASP B 1 76 ? 14.242 40.969 -6.699 1 87.12 76 ASP B CA 1
ATOM 3298 C C . ASP B 1 76 ? 13.039 40.031 -6.629 1 87.12 76 ASP B C 1
ATOM 3300 O O . ASP B 1 76 ? 12.969 39.062 -7.367 1 87.12 76 ASP B O 1
ATOM 3304 N N . VAL B 1 77 ? 12.227 40.281 -5.527 1 92.19 77 VAL B N 1
ATOM 3305 C CA . VAL B 1 77 ? 11.008 39.469 -5.484 1 92.19 77 VAL B CA 1
ATOM 3306 C C . VAL B 1 77 ? 9.914 40.125 -6.305 1 92.19 77 VAL B C 1
ATOM 3308 O O . VAL B 1 77 ? 9.5 41.25 -6.004 1 92.19 77 VAL B O 1
ATOM 3311 N N . ARG B 1 78 ? 9.453 39.5 -7.352 1 89.31 78 ARG B N 1
ATOM 3312 C CA . ARG B 1 78 ? 8.43 40.062 -8.227 1 89.31 78 ARG B CA 1
ATOM 3313 C C . ARG B 1 78 ? 7.102 39.344 -8.07 1 89.31 78 ARG B C 1
ATOM 3315 O O . ARG B 1 78 ? 6.043 39.875 -8.383 1 89.31 78 ARG B O 1
ATOM 3322 N N . ALA B 1 79 ? 7.082 38.188 -7.5 1 93.75 79 ALA B N 1
ATOM 3323 C CA . ALA B 1 79 ? 5.914 37.312 -7.473 1 93.75 79 ALA B CA 1
ATOM 3324 C C . ALA B 1 79 ? 4.938 37.719 -6.379 1 93.75 79 ALA B C 1
ATOM 3326 O O . ALA B 1 79 ? 3.77 37.344 -6.395 1 93.75 79 ALA B O 1
ATOM 3327 N N . PHE B 1 80 ? 5.367 38.531 -5.379 1 97.19 80 PHE B N 1
ATOM 3328 C CA . PHE B 1 80 ? 4.543 38.938 -4.246 1 97.19 80 PHE B CA 1
ATOM 3329 C C . PHE B 1 80 ? 4.641 40.438 -4.008 1 97.19 80 PHE B C 1
ATOM 3331 O O . PHE B 1 80 ? 5.672 41.062 -4.293 1 97.19 80 PHE B O 1
ATOM 3338 N N . ARG B 1 81 ? 3.58 41.031 -3.494 1 96.12 81 ARG B N 1
ATOM 3339 C CA . ARG B 1 81 ? 3.545 42.438 -3.113 1 96.12 81 ARG B CA 1
ATOM 3340 C C . ARG B 1 81 ? 2.854 42.625 -1.766 1 96.12 81 ARG B C 1
ATOM 3342 O O . ARG B 1 81 ? 2.117 41.75 -1.314 1 96.12 81 ARG B O 1
ATOM 3349 N N . LYS B 1 82 ? 3.133 43.781 -1.216 1 96.81 82 LYS B N 1
ATOM 3350 C CA . LYS B 1 82 ? 2.5 44.094 0.057 1 96.81 82 LYS B CA 1
ATOM 3351 C C . LYS B 1 82 ? 0.986 43.938 -0.019 1 96.81 82 LYS B C 1
ATOM 3353 O O . LYS B 1 82 ? 0.349 44.375 -0.979 1 96.81 82 LYS B O 1
ATOM 3358 N N . GLY B 1 83 ? 0.42 43.156 0.966 1 97.5 83 GLY B N 1
ATOM 3359 C CA . GLY B 1 83 ? -1.022 42.969 1.018 1 97.5 83 GLY B CA 1
ATOM 3360 C C . GLY B 1 83 ? -1.472 41.625 0.542 1 97.5 83 GLY B C 1
ATOM 3361 O O . GLY B 1 83 ? -2.6 41.188 0.814 1 97.5 83 GLY B O 1
ATOM 3362 N N . ASP B 1 84 ? -0.626 40.906 -0.228 1 98.06 84 ASP B N 1
ATOM 3363 C CA . ASP B 1 84 ? -0.973 39.562 -0.688 1 98.06 84 ASP B CA 1
ATOM 3364 C C . ASP B 1 84 ? -1.18 38.625 0.49 1 98.06 84 ASP B C 1
ATOM 3366 O O . ASP B 1 84 ? -0.39 38.625 1.437 1 98.06 84 ASP B O 1
ATOM 3370 N N . LEU B 1 85 ? -2.299 37.844 0.506 1 98.56 85 LEU B N 1
ATOM 3371 C CA . LEU B 1 85 ? -2.518 36.75 1.467 1 98.56 85 LEU B CA 1
ATOM 3372 C C . LEU B 1 85 ? -1.688 35.531 1.108 1 98.56 85 LEU B C 1
ATOM 3374 O O . LEU B 1 85 ? -1.658 35.125 -0.052 1 98.56 85 LEU B O 1
ATOM 3378 N N . VAL B 1 86 ? -0.973 34.969 2.096 1 98.81 86 VAL B N 1
ATOM 3379 C CA . VAL B 1 86 ? -0.081 33.875 1.768 1 98.81 86 VAL B CA 1
ATOM 3380 C C . VAL B 1 86 ? -0.115 32.812 2.885 1 98.81 86 VAL B C 1
ATOM 3382 O O . VAL B 1 86 ? -0.387 33.156 4.039 1 98.81 86 VAL B O 1
ATOM 3385 N N . VAL B 1 87 ? 0.057 31.609 2.572 1 98.88 87 VAL B N 1
ATOM 3386 C CA . VAL B 1 87 ? 0.367 30.5 3.459 1 98.88 87 VAL B CA 1
ATOM 3387 C C . VAL B 1 87 ? 1.733 29.922 3.102 1 98.88 87 VAL B C 1
ATOM 3389 O O . VAL B 1 87 ? 2.057 29.75 1.922 1 98.88 87 VAL B O 1
ATOM 3392 N N . ALA B 1 88 ? 2.566 29.719 4.062 1 98.81 88 ALA B N 1
ATOM 3393 C CA . ALA B 1 88 ? 3.891 29.156 3.812 1 98.81 88 ALA B CA 1
ATOM 3394 C C . ALA B 1 88 ? 3.877 27.625 3.973 1 98.81 88 ALA B C 1
ATOM 3396 O O . ALA B 1 88 ? 3.219 27.109 4.871 1 98.81 88 ALA B O 1
ATOM 3397 N N . THR B 1 89 ? 4.625 26.906 3.092 1 98.69 89 THR B N 1
ATOM 3398 C CA . THR B 1 89 ? 4.812 25.469 3.25 1 98.69 89 THR B CA 1
ATOM 3399 C C . THR B 1 89 ? 5.68 25.156 4.469 1 98.69 89 THR B C 1
ATOM 3401 O O . THR B 1 89 ? 6.293 26.062 5.039 1 98.69 89 THR B O 1
ATOM 3404 N N . VAL B 1 90 ? 5.773 23.922 4.871 1 98.38 90 VAL B N 1
ATOM 3405 C CA . VAL B 1 90 ? 6.348 23.609 6.172 1 98.38 90 VAL B CA 1
ATOM 3406 C C . VAL B 1 90 ? 7.695 22.922 5.984 1 98.38 90 VAL B C 1
ATOM 3408 O O . VAL B 1 90 ? 8.688 23.297 6.613 1 98.38 90 VAL B O 1
ATOM 3411 N N . ARG B 1 91 ? 7.73 21.891 5.137 1 97.38 91 ARG B N 1
ATOM 3412 C CA . ARG B 1 91 ? 8.922 21.062 4.953 1 97.38 91 ARG B CA 1
ATOM 3413 C C . ARG B 1 91 ? 9.914 21.734 4.008 1 97.38 91 ARG B C 1
ATOM 3415 O O . ARG B 1 91 ? 9.516 22.328 3.01 1 97.38 91 ARG B O 1
ATOM 3422 N N . ARG B 1 92 ? 11.18 21.688 4.414 1 97.12 92 ARG B N 1
ATOM 3423 C CA . ARG B 1 92 ? 12.273 22.141 3.564 1 97.12 92 ARG B CA 1
ATOM 3424 C C . ARG B 1 92 ? 13.164 20.969 3.148 1 97.12 92 ARG B C 1
ATOM 3426 O O . ARG B 1 92 ? 13.328 20 3.9 1 97.12 92 ARG B O 1
ATOM 3433 N N . SER B 1 93 ? 13.719 21.109 1.977 1 96.88 93 SER B N 1
ATOM 3434 C CA . SER B 1 93 ? 14.602 20.078 1.447 1 96.88 93 SER B CA 1
ATOM 3435 C C . SER B 1 93 ? 15.789 19.844 2.375 1 96.88 93 SER B C 1
ATOM 3437 O O . SER B 1 93 ? 16.203 20.75 3.1 1 96.88 93 SER B O 1
ATOM 3439 N N . CYS B 1 94 ? 16.266 18.641 2.363 1 96.81 94 CYS B N 1
ATOM 3440 C CA . CYS B 1 94 ? 17.469 18.328 3.131 1 96.81 94 CYS B CA 1
ATOM 3441 C C . CYS B 1 94 ? 18.703 19.016 2.541 1 96.81 94 CYS B C 1
ATOM 3443 O O . CYS B 1 94 ? 18.719 19.312 1.348 1 96.81 94 CYS B O 1
ATOM 3445 N N . PRO B 1 95 ? 19.672 19.297 3.398 1 94.12 95 PRO B N 1
ATOM 3446 C CA . PRO B 1 95 ? 20.875 19.969 2.902 1 94.12 95 PRO B CA 1
ATOM 3447 C C . PRO B 1 95 ? 21.578 19.188 1.795 1 94.12 95 PRO B C 1
ATOM 3449 O O . PRO B 1 95 ? 22.156 19.781 0.889 1 94.12 95 PRO B O 1
ATOM 3452 N N . GLY B 1 96 ? 21.5 17.891 1.861 1 95.31 96 GLY B N 1
ATOM 3453 C CA . GLY B 1 96 ? 22.156 17.047 0.883 1 95.31 96 GLY B CA 1
ATOM 3454 C C . GLY B 1 96 ? 21.391 16.938 -0.427 1 95.31 96 GLY B C 1
ATOM 3455 O O . GLY B 1 96 ? 21.891 16.344 -1.391 1 95.31 96 GLY B O 1
ATOM 3456 N N . MET B 1 97 ? 20.234 17.531 -0.455 1 96.5 97 MET B N 1
ATOM 3457 C CA . MET B 1 97 ? 19.406 17.531 -1.656 1 96.5 97 MET B CA 1
ATOM 3458 C C . MET B 1 97 ? 19.281 16.125 -2.24 1 96.5 97 MET B C 1
ATOM 3460 O O . MET B 1 97 ? 19.562 15.914 -3.42 1 96.5 97 MET B O 1
ATOM 3464 N N . CYS B 1 98 ? 18.766 15.234 -1.452 1 95.75 98 CYS B N 1
ATOM 3465 C CA . CYS B 1 98 ? 18.531 13.875 -1.924 1 95.75 98 CYS B CA 1
ATOM 3466 C C . CYS B 1 98 ? 17.656 13.883 -3.178 1 95.75 98 CYS B C 1
ATOM 3468 O O . CYS B 1 98 ? 17.188 14.938 -3.604 1 95.75 98 CYS B O 1
ATOM 3470 N N . PHE B 1 99 ? 17.438 12.742 -3.816 1 95.75 99 PHE B N 1
ATOM 3471 C CA . PHE B 1 99 ? 16.719 12.633 -5.086 1 95.75 99 PHE B CA 1
ATOM 3472 C C . PHE B 1 99 ? 15.328 13.234 -4.977 1 95.75 99 PHE B C 1
ATOM 3474 O O . PHE B 1 99 ? 14.914 14.016 -5.836 1 95.75 99 PHE B O 1
ATOM 3481 N N . ALA B 1 100 ? 14.578 12.938 -3.908 1 96.06 100 ALA B N 1
ATOM 3482 C CA . ALA B 1 100 ? 13.227 13.461 -3.691 1 96.06 100 ALA B CA 1
ATOM 3483 C C . ALA B 1 100 ? 13.242 14.977 -3.533 1 96.06 100 ALA B C 1
ATOM 3485 O O . ALA B 1 100 ? 12.414 15.672 -4.129 1 96.06 100 ALA B O 1
ATOM 3486 N N . CYS B 1 101 ? 14.156 15.5 -2.795 1 96.38 101 CYS B N 1
ATOM 3487 C CA . CYS B 1 101 ? 14.25 16.938 -2.541 1 96.38 101 CYS B CA 1
ATOM 3488 C C . CYS B 1 101 ? 14.609 17.688 -3.814 1 96.38 101 CYS B C 1
ATOM 3490 O O . CYS B 1 101 ? 14.016 18.734 -4.109 1 96.38 101 CYS B O 1
ATOM 3492 N N . ARG B 1 102 ? 15.508 17.125 -4.543 1 95.44 102 ARG B N 1
ATOM 3493 C CA . ARG B 1 102 ? 15.945 17.844 -5.734 1 95.44 102 ARG B CA 1
ATOM 3494 C C . ARG B 1 102 ? 14.883 17.797 -6.824 1 95.44 102 ARG B C 1
ATOM 3496 O O . ARG B 1 102 ? 14.891 18.625 -7.738 1 95.44 102 ARG B O 1
ATOM 3503 N N . THR B 1 103 ? 13.977 16.812 -6.75 1 94.31 103 THR B N 1
ATOM 3504 C CA . THR B 1 103 ? 12.914 16.719 -7.746 1 94.31 103 THR B CA 1
ATOM 3505 C C . THR B 1 103 ? 11.633 17.359 -7.234 1 94.31 103 THR B C 1
ATOM 3507 O O . THR B 1 103 ? 10.547 17.078 -7.734 1 94.31 103 THR B O 1
ATOM 3510 N N . GLY B 1 104 ? 11.719 18.156 -6.164 1 94.12 104 GLY B N 1
ATOM 3511 C CA . GLY B 1 104 ? 10.617 18.984 -5.707 1 94.12 104 GLY B CA 1
ATOM 3512 C C . GLY B 1 104 ? 9.672 18.266 -4.77 1 94.12 104 GLY B C 1
ATOM 3513 O O . GLY B 1 104 ? 8.492 18.625 -4.664 1 94.12 104 GLY B O 1
ATOM 3514 N N . GLN B 1 105 ? 10.148 17.188 -4.105 1 96.44 105 GLN B N 1
ATOM 3515 C CA . GLN B 1 105 ? 9.297 16.422 -3.203 1 96.44 105 GLN B CA 1
ATOM 3516 C C . GLN B 1 105 ? 9.945 16.281 -1.829 1 96.44 105 GLN B C 1
ATOM 3518 O O . GLN B 1 105 ? 10.172 15.156 -1.361 1 96.44 105 GLN B O 1
ATOM 3523 N N . PRO B 1 106 ? 10.117 17.391 -1.147 1 96.81 106 PRO B N 1
ATOM 3524 C CA . PRO B 1 106 ? 10.773 17.297 0.159 1 96.81 106 PRO B CA 1
ATOM 3525 C C . PRO B 1 106 ? 9.969 16.469 1.162 1 96.81 106 PRO B C 1
ATOM 3527 O O . PRO B 1 106 ? 10.523 15.969 2.143 1 96.81 106 PRO B O 1
ATOM 3530 N N . ASP B 1 107 ? 8.586 16.359 0.944 1 97 107 ASP B N 1
ATOM 3531 C CA . ASP B 1 107 ? 7.742 15.547 1.804 1 97 107 ASP B CA 1
ATOM 3532 C C . ASP B 1 107 ? 8.102 14.07 1.685 1 97 107 ASP B C 1
ATOM 3534 O O . ASP B 1 107 ? 7.738 13.266 2.543 1 97 107 ASP B O 1
ATOM 3538 N N . MET B 1 108 ? 8.852 13.695 0.663 1 97.56 108 MET B N 1
ATOM 3539 C CA . MET B 1 108 ? 9.281 12.32 0.417 1 97.56 108 MET B CA 1
ATOM 3540 C C . MET B 1 108 ? 10.789 12.18 0.622 1 97.56 108 MET B C 1
ATOM 3542 O O . MET B 1 108 ? 11.406 11.258 0.089 1 97.56 108 MET B O 1
ATOM 3546 N N . CYS B 1 109 ? 11.422 13.125 1.337 1 97.25 109 CYS B N 1
ATOM 3547 C CA . CYS B 1 109 ? 12.859 13.109 1.582 1 97.25 109 CYS B CA 1
ATOM 3548 C C . CYS B 1 109 ? 13.305 11.758 2.131 1 97.25 109 CYS B C 1
ATOM 3550 O O . CYS B 1 109 ? 12.664 11.203 3.023 1 97.25 109 CYS B O 1
ATOM 3552 N N . ASP B 1 110 ? 14.406 11.203 1.664 1 93.81 110 ASP B N 1
ATOM 3553 C CA . ASP B 1 110 ? 14.844 9.883 2.107 1 93.81 110 ASP B CA 1
ATOM 3554 C C . ASP B 1 110 ? 16.078 9.984 2.998 1 93.81 110 ASP B C 1
ATOM 3556 O O . ASP B 1 110 ? 16.578 8.977 3.504 1 93.81 110 ASP B O 1
ATOM 3560 N N . SER B 1 111 ? 16.656 11.195 3.217 1 93.06 111 SER B N 1
ATOM 3561 C CA . SER B 1 111 ? 17.797 11.375 4.105 1 93.06 111 SER B CA 1
ATOM 3562 C C . SER B 1 111 ? 17.359 11.586 5.547 1 93.06 111 SER B C 1
ATOM 3564 O O . SER B 1 111 ? 18.156 11.461 6.477 1 93.06 111 SER B O 1
ATOM 3566 N N . ASP B 1 112 ? 16.141 11.992 5.77 1 89.12 112 ASP B N 1
ATOM 3567 C CA . ASP B 1 112 ? 15.539 12.312 7.062 1 89.12 112 ASP B CA 1
ATOM 3568 C C . ASP B 1 112 ? 16.219 13.516 7.703 1 89.12 112 ASP B C 1
ATOM 3570 O O . ASP B 1 112 ? 16.031 13.797 8.891 1 89.12 112 ASP B O 1
ATOM 3574 N N . ASP B 1 113 ? 17.078 14.18 6.945 1 94.75 113 ASP B N 1
ATOM 3575 C CA . ASP B 1 113 ? 17.734 15.391 7.426 1 94.75 113 ASP B CA 1
ATOM 3576 C C . ASP B 1 113 ? 17.016 16.641 6.926 1 94.75 113 ASP B C 1
ATOM 3578 O O . ASP B 1 113 ? 17.656 17.688 6.707 1 94.75 113 ASP B O 1
ATOM 3582 N N . TYR B 1 114 ? 15.766 16.469 6.691 1 95.62 114 TYR B N 1
ATOM 3583 C CA . TYR B 1 114 ? 14.953 17.609 6.254 1 95.62 114 TYR B CA 1
ATOM 3584 C C . TYR B 1 114 ? 14.719 18.578 7.406 1 95.62 114 TYR B C 1
ATOM 3586 O O . TYR B 1 114 ? 15.031 18.266 8.562 1 95.62 114 TYR B O 1
ATOM 3594 N N . LEU B 1 115 ? 14.312 19.75 7.121 1 96.5 115 LEU B N 1
ATOM 3595 C CA . LEU B 1 115 ? 13.898 20.75 8.109 1 96.5 115 LEU B CA 1
ATOM 3596 C C . LEU B 1 115 ? 12.391 20.984 8.047 1 96.5 115 LEU B C 1
ATOM 3598 O O . LEU B 1 115 ? 11.773 20.797 6.996 1 96.5 115 LEU B O 1
ATOM 3602 N N . GLU B 1 116 ? 11.805 21.297 9.141 1 97.69 116 GLU B N 1
ATOM 3603 C CA . GLU B 1 116 ? 10.383 21.625 9.211 1 97.69 116 GLU B CA 1
ATOM 3604 C C . GLU B 1 116 ? 10.148 22.875 10.047 1 97.69 116 GLU B C 1
ATOM 3606 O O . GLU B 1 116 ? 10.586 22.938 11.203 1 97.69 116 GLU B O 1
ATOM 3611 N N . ARG B 1 117 ? 9.516 23.828 9.469 1 98.19 117 ARG B N 1
ATOM 3612 C CA . ARG B 1 117 ? 9.18 25.062 10.164 1 98.19 117 ARG B CA 1
ATOM 3613 C C . ARG B 1 117 ? 8.359 24.781 11.414 1 98.19 117 ARG B C 1
ATOM 3615 O O . ARG B 1 117 ? 7.277 24.203 11.344 1 98.19 117 ARG B O 1
ATOM 3622 N N . GLY B 1 118 ? 8.891 25.172 12.555 1 98.5 118 GLY B N 1
ATOM 3623 C CA . GLY B 1 118 ? 8.148 25.078 13.805 1 98.5 118 GLY B CA 1
ATOM 3624 C C . GLY B 1 118 ? 8.25 23.719 14.453 1 98.5 118 GLY B C 1
ATOM 3625 O O . GLY B 1 118 ? 7.641 23.469 15.492 1 98.5 118 GLY B O 1
ATOM 3626 N N . ILE B 1 119 ? 9.023 22.797 13.852 1 98.06 119 ILE B N 1
ATOM 3627 C CA . ILE B 1 119 ? 9.07 21.438 14.367 1 98.06 119 ILE B CA 1
ATOM 3628 C C . ILE B 1 119 ? 10.516 20.953 14.422 1 98.06 119 ILE B C 1
ATOM 3630 O O . ILE B 1 119 ? 11.008 20.547 15.477 1 98.06 119 ILE B O 1
ATOM 3634 N N . LYS B 1 120 ? 11.203 21.078 13.297 1 97.69 120 LYS B N 1
ATOM 3635 C CA . LYS B 1 120 ? 12.531 20.469 13.203 1 97.69 120 LYS B CA 1
ATOM 3636 C C . LYS B 1 120 ? 13.523 21.422 12.539 1 97.69 120 LYS B C 1
ATOM 3638 O O . LYS B 1 120 ? 13.586 21.516 11.312 1 97.69 120 LYS B O 1
ATOM 3643 N N . GLY B 1 121 ? 14.367 22.109 13.336 1 97.69 121 GLY B N 1
ATOM 3644 C CA . GLY B 1 121 ? 15.555 22.797 12.859 1 97.69 121 GLY B CA 1
ATOM 3645 C C . GLY B 1 121 ? 15.258 24.172 12.297 1 97.69 121 GLY B C 1
ATOM 3646 O O . GLY B 1 121 ? 16.172 24.859 11.812 1 97.69 121 GLY B O 1
ATOM 3647 N N . MET B 1 122 ? 14.016 24.594 12.25 1 97.94 122 MET B N 1
ATOM 3648 C CA . MET B 1 122 ? 13.648 25.906 11.734 1 97.94 122 MET B CA 1
ATOM 3649 C C . MET B 1 122 ? 12.516 26.516 12.555 1 97.94 122 MET B C 1
ATOM 3651 O O . MET B 1 122 ? 11.555 25.812 12.898 1 97.94 122 MET B O 1
ATOM 3655 N N . HIS B 1 123 ? 12.625 27.781 12.844 1 98.56 123 HIS B N 1
ATOM 3656 C CA . HIS B 1 123 ? 11.578 28.453 13.602 1 98.56 123 HIS B CA 1
ATOM 3657 C C . HIS B 1 123 ? 10.258 28.453 12.844 1 98.56 123 HIS B C 1
ATOM 3659 O O . HIS B 1 123 ? 10.234 28.562 11.617 1 98.56 123 HIS B O 1
ATOM 3665 N N . GLY B 1 124 ? 9.18 28.375 13.617 1 98.56 124 GLY B N 1
ATOM 3666 C CA . GLY B 1 124 ? 7.848 28.266 13.039 1 98.56 124 GLY B CA 1
ATOM 3667 C C . GLY B 1 124 ? 7.172 29.609 12.836 1 98.56 124 GLY B C 1
ATOM 3668 O O . GLY B 1 124 ? 7.848 30.625 12.656 1 98.56 124 GLY B O 1
ATOM 3669 N N . TYR B 1 125 ? 5.871 29.547 12.828 1 98.31 125 TYR B N 1
ATOM 3670 C CA . TYR B 1 125 ? 5.129 30.688 12.312 1 98.31 125 TYR B CA 1
ATOM 3671 C C . TYR B 1 125 ? 4.34 31.375 13.422 1 98.31 125 TYR B C 1
ATOM 3673 O O . TYR B 1 125 ? 3.721 32.406 13.203 1 98.31 125 TYR B O 1
ATOM 3681 N N . MET B 1 126 ? 4.297 30.828 14.609 1 98.5 126 MET B N 1
ATOM 3682 C CA . MET B 1 126 ? 3.566 31.484 15.695 1 98.5 126 MET B CA 1
ATOM 3683 C C . MET B 1 126 ? 4.359 32.656 16.25 1 98.5 126 MET B C 1
ATOM 3685 O O . MET B 1 126 ? 4.762 32.625 17.422 1 98.5 126 MET B O 1
ATOM 3689 N N . ALA B 1 127 ? 4.547 33.625 15.5 1 98.5 127 ALA B N 1
ATOM 3690 C CA . ALA B 1 127 ? 5.215 34.906 15.742 1 98.5 127 ALA B CA 1
ATOM 3691 C C . ALA B 1 127 ? 4.551 36.031 14.961 1 98.5 127 ALA B C 1
ATOM 3693 O O . ALA B 1 127 ? 3.797 35.781 14.016 1 98.5 127 ALA B O 1
ATOM 3694 N N . GLU B 1 128 ? 4.816 37.219 15.328 1 98.62 128 GLU B N 1
ATOM 3695 C CA . GLU B 1 128 ? 4.16 38.344 14.672 1 98.62 128 GLU B CA 1
ATOM 3696 C C . GLU B 1 128 ? 4.598 38.469 13.219 1 98.62 128 GLU B C 1
ATOM 3698 O O . GLU B 1 128 ? 3.824 38.906 12.367 1 98.62 128 GLU B O 1
ATOM 3703 N N . TYR B 1 129 ? 5.891 38.156 12.961 1 98.44 129 TYR B N 1
ATOM 3704 C CA . TYR B 1 129 ? 6.43 38.219 11.609 1 98.44 129 TYR B CA 1
ATOM 3705 C C . TYR B 1 129 ? 7.336 37.031 11.328 1 98.44 129 TYR B C 1
ATOM 3707 O O . TYR B 1 129 ? 7.906 36.438 12.258 1 98.44 129 TYR B O 1
ATOM 3715 N N . TYR B 1 130 ? 7.473 36.656 10.078 1 98.12 130 TYR B N 1
ATOM 3716 C CA . TYR B 1 130 ? 8.484 35.719 9.617 1 98.12 130 TYR B CA 1
ATOM 3717 C C . TYR B 1 130 ? 8.961 36.062 8.211 1 98.12 130 TYR B C 1
ATOM 3719 O O . TYR B 1 130 ? 8.312 36.844 7.516 1 98.12 130 TYR B O 1
ATOM 3727 N N . THR B 1 131 ? 10.086 35.625 7.859 1 97.56 131 THR B N 1
ATOM 3728 C CA . THR B 1 131 ? 10.578 35.75 6.492 1 97.56 131 THR B CA 1
ATOM 3729 C C . THR B 1 131 ? 10.57 34.406 5.773 1 97.56 131 THR B C 1
ATOM 3731 O O . THR B 1 131 ? 10.711 33.344 6.406 1 97.56 131 THR B O 1
ATOM 3734 N N . GLU B 1 132 ? 10.328 34.469 4.508 1 97.25 132 GLU B N 1
ATOM 3735 C CA . GLU B 1 132 ? 10.312 33.281 3.678 1 97.25 132 GLU B CA 1
ATOM 3736 C C . GLU B 1 132 ? 10.734 33.594 2.244 1 97.25 132 GLU B C 1
ATOM 3738 O O . GLU B 1 132 ? 10.602 34.719 1.783 1 97.25 132 GLU B O 1
ATOM 3743 N N . ARG B 1 133 ? 11.266 32.594 1.587 1 96.19 133 ARG B N 1
ATOM 3744 C CA . ARG B 1 133 ? 11.516 32.719 0.154 1 96.19 133 ARG B CA 1
ATOM 3745 C C . ARG B 1 133 ? 10.234 32.5 -0.643 1 96.19 133 ARG B C 1
ATOM 3747 O O . ARG B 1 133 ? 9.367 31.719 -0.242 1 96.19 133 ARG B O 1
ATOM 3754 N N . PRO B 1 134 ? 10.125 33.156 -1.807 1 96.81 134 PRO B N 1
ATOM 3755 C CA . PRO B 1 134 ? 8.898 33.094 -2.605 1 96.81 134 PRO B CA 1
ATOM 3756 C C . PRO B 1 134 ? 8.5 31.656 -2.963 1 96.81 134 PRO B C 1
ATOM 3758 O O . PRO B 1 134 ? 7.312 31.344 -3.021 1 96.81 134 PRO B O 1
ATOM 3761 N N . GLU B 1 135 ? 9.414 30.734 -3.193 1 95.5 135 GLU B N 1
ATOM 3762 C CA . GLU B 1 135 ? 9.117 29.391 -3.643 1 95.5 135 GLU B CA 1
ATOM 3763 C C . GLU B 1 135 ? 8.391 28.594 -2.561 1 95.5 135 GLU B C 1
ATOM 3765 O O . GLU B 1 135 ? 7.789 27.547 -2.84 1 95.5 135 GLU B O 1
ATOM 3770 N N . ASN B 1 136 ? 8.422 29.094 -1.327 1 97.44 136 ASN B N 1
ATOM 3771 C CA . ASN B 1 136 ? 7.781 28.391 -0.214 1 97.44 136 ASN B CA 1
ATOM 3772 C C . ASN B 1 136 ? 6.469 29.062 0.185 1 97.44 136 ASN B C 1
ATOM 3774 O O . ASN B 1 136 ? 5.832 28.656 1.159 1 97.44 136 ASN B O 1
ATOM 3778 N N . LEU B 1 137 ? 6.074 30.109 -0.518 1 98.38 137 LEU B N 1
ATOM 3779 C CA . LEU B 1 137 ? 4.848 30.844 -0.226 1 98.38 137 LEU B CA 1
ATOM 3780 C C . LEU B 1 137 ? 3.76 30.516 -1.245 1 98.38 137 LEU B C 1
ATOM 3782 O O . LEU B 1 137 ? 4.012 30.531 -2.453 1 98.38 137 LEU B O 1
ATOM 3786 N N . ILE B 1 138 ? 2.584 30.188 -0.757 1 98.81 138 ILE B N 1
ATOM 3787 C CA . ILE B 1 138 ? 1.41 29.938 -1.582 1 98.81 138 ILE B CA 1
ATOM 3788 C C . ILE B 1 138 ? 0.488 31.156 -1.563 1 98.81 138 ILE B C 1
ATOM 3790 O O . ILE B 1 138 ? -0.02 31.531 -0.508 1 98.81 138 ILE B O 1
ATOM 3794 N N . PRO B 1 139 ? 0.33 31.766 -2.682 1 98.56 139 PRO B N 1
ATOM 3795 C CA . PRO B 1 139 ? -0.65 32.844 -2.701 1 98.56 139 PRO B CA 1
ATOM 3796 C C . PRO B 1 139 ? -2.074 32.375 -2.441 1 98.56 139 PRO B C 1
ATOM 3798 O O . PRO B 1 139 ? -2.488 31.344 -2.982 1 98.56 139 PRO B O 1
ATOM 3801 N N . VAL B 1 140 ? -2.84 33.094 -1.635 1 98.62 140 VAL B N 1
ATOM 3802 C CA . VAL B 1 140 ? -4.203 32.719 -1.252 1 98.62 140 VAL B CA 1
ATOM 3803 C C . VAL B 1 140 ? -5.176 33.781 -1.752 1 98.62 140 VAL B C 1
ATOM 3805 O O . VAL B 1 140 ? -4.988 34.969 -1.489 1 98.62 140 VAL B O 1
ATOM 3808 N N . PRO B 1 141 ? -6.211 33.406 -2.51 1 98.31 141 PRO B N 1
ATOM 3809 C CA . PRO B 1 141 ? -7.227 34.375 -2.881 1 98.31 141 PRO B CA 1
ATOM 3810 C C . PRO B 1 141 ? -7.949 34.969 -1.67 1 98.31 141 PRO B C 1
ATOM 3812 O O . PRO B 1 141 ? -8.195 34.25 -0.688 1 98.31 141 PRO B O 1
ATOM 3815 N N . GLN B 1 142 ? -8.359 36.156 -1.797 1 97.81 142 GLN B N 1
ATOM 3816 C CA . GLN B 1 142 ? -9.031 36.875 -0.706 1 97.81 142 GLN B CA 1
ATOM 3817 C C . GLN B 1 142 ? -10.312 36.156 -0.289 1 97.81 142 GLN B C 1
ATOM 3819 O O . GLN B 1 142 ? -10.68 36.156 0.887 1 97.81 142 GLN B O 1
ATOM 3824 N N . SER B 1 143 ? -10.93 35.438 -1.24 1 98 143 SER B N 1
ATOM 3825 C CA . SER B 1 143 ? -12.188 34.75 -0.981 1 98 143 SER B CA 1
ATOM 3826 C C . SER B 1 143 ? -11.992 33.625 0.033 1 98 143 SER B C 1
ATOM 3828 O O . SER B 1 143 ? -12.961 33.156 0.626 1 98 143 SER B O 1
ATOM 3830 N N . LEU B 1 144 ? -10.734 33.219 0.283 1 98.5 144 LEU B N 1
ATOM 3831 C CA . LEU B 1 144 ? -10.469 32.094 1.184 1 98.5 144 LEU B CA 1
ATOM 3832 C C . LEU B 1 144 ? -9.875 32.594 2.5 1 98.5 144 LEU B C 1
ATOM 3834 O O . LEU B 1 144 ? -9.453 31.781 3.334 1 98.5 144 LEU B O 1
ATOM 3838 N N . ARG B 1 145 ? -9.867 33.875 2.732 1 98.25 145 ARG B N 1
ATOM 3839 C CA . ARG B 1 145 ? -9.227 34.5 3.891 1 98.25 145 ARG B CA 1
ATOM 3840 C C . ARG B 1 145 ? -9.711 33.844 5.188 1 98.25 145 ARG B C 1
ATOM 3842 O O . ARG B 1 145 ? -8.914 33.594 6.094 1 98.25 145 ARG B O 1
ATOM 3849 N N . LYS B 1 146 ? -10.969 33.531 5.254 1 98.12 146 LYS B N 1
ATOM 3850 C CA . LYS B 1 146 ? -11.578 33.094 6.504 1 98.12 146 LYS B CA 1
ATOM 3851 C C . LYS B 1 146 ? -11.164 31.656 6.844 1 98.12 146 LYS B C 1
ATOM 3853 O O . LYS B 1 146 ? -11.305 31.234 7.988 1 98.12 146 LYS B O 1
ATOM 3858 N N . VAL B 1 147 ? -10.617 30.859 5.82 1 98.75 147 VAL B N 1
ATOM 3859 C CA . VAL B 1 147 ? -10.445 29.438 6.09 1 98.75 147 VAL B CA 1
ATOM 3860 C C . VAL B 1 147 ? -9.039 29 5.672 1 98.75 147 VAL B C 1
ATOM 3862 O O . VAL B 1 147 ? -8.648 27.859 5.902 1 98.75 147 VAL B O 1
ATOM 3865 N N . ALA B 1 148 ? -8.195 29.906 5.191 1 98.69 148 ALA B N 1
ATOM 3866 C CA . ALA B 1 148 ? -6.938 29.562 4.531 1 98.69 148 ALA B CA 1
ATOM 3867 C C . ALA B 1 148 ? -5.934 29 5.531 1 98.69 148 ALA B C 1
ATOM 3869 O O . ALA B 1 148 ? -4.98 28.312 5.145 1 98.69 148 ALA B O 1
ATOM 3870 N N . VAL B 1 149 ? -6.156 29.266 6.824 1 98.62 149 VAL B N 1
ATOM 3871 C CA . VAL B 1 149 ? -5.266 28.719 7.844 1 98.62 149 VAL B CA 1
ATOM 3872 C C . VAL B 1 149 ? -5.359 27.188 7.836 1 98.62 149 VAL B C 1
ATOM 3874 O O . VAL B 1 149 ? -4.449 26.5 8.312 1 98.62 149 VAL B O 1
ATOM 3877 N N . LEU B 1 150 ? -6.426 26.594 7.246 1 98.81 150 LEU B N 1
ATOM 3878 C CA . LEU B 1 150 ? -6.625 25.141 7.148 1 98.81 150 LEU B CA 1
ATOM 3879 C C . LEU B 1 150 ? -5.812 24.562 5.996 1 98.81 150 LEU B C 1
ATOM 3881 O O . LEU B 1 150 ? -5.762 23.344 5.82 1 98.81 150 LEU B O 1
ATOM 3885 N N . LEU B 1 151 ? -5.137 25.453 5.234 1 98.88 151 LEU B N 1
ATOM 3886 C CA . LEU B 1 151 ? -4.477 24.969 4.023 1 98.88 151 LEU B CA 1
ATOM 3887 C C . LEU B 1 151 ? -3.375 23.984 4.355 1 98.88 151 LEU B C 1
ATOM 3889 O O . LEU B 1 151 ? -3.188 22.984 3.637 1 98.88 151 LEU B O 1
ATOM 3893 N N . GLU B 1 152 ? -2.65 24.219 5.406 1 98.81 152 GLU B N 1
ATOM 3894 C CA . GLU B 1 152 ? -1.57 23.297 5.762 1 98.81 152 GLU B CA 1
ATOM 3895 C C . GLU B 1 152 ? -2.113 21.922 6.098 1 98.81 152 GLU B C 1
ATOM 3897 O O . GLU B 1 152 ? -1.746 20.922 5.457 1 98.81 152 GLU B O 1
ATOM 3902 N N . PRO B 1 153 ? -3.055 21.734 7.07 1 98.62 153 PRO B N 1
ATOM 3903 C CA . PRO B 1 153 ? -3.58 20.391 7.328 1 98.62 153 PRO B CA 1
ATOM 3904 C C . PRO B 1 153 ? -4.336 19.812 6.133 1 98.62 153 PRO B C 1
ATOM 3906 O O . PRO B 1 153 ? -4.328 18.594 5.922 1 98.62 153 PRO B O 1
ATOM 3909 N N . LEU B 1 154 ? -4.984 20.656 5.359 1 98.81 154 LEU B N 1
ATOM 3910 C CA . LEU B 1 154 ? -5.672 20.172 4.168 1 98.81 154 LEU B CA 1
ATOM 3911 C C . LEU B 1 154 ? -4.676 19.609 3.154 1 98.81 154 LEU B C 1
ATOM 3913 O O . LEU B 1 154 ? -4.961 18.625 2.477 1 98.81 154 LEU B O 1
ATOM 3917 N N . SER B 1 155 ? -3.479 20.281 3.051 1 98.81 155 SER B N 1
ATOM 3918 C CA . SER B 1 155 ? -2.475 19.812 2.105 1 98.81 155 SER B CA 1
ATOM 3919 C C . SER B 1 155 ? -2.018 18.391 2.451 1 98.81 155 SER B C 1
ATOM 3921 O O . SER B 1 155 ? -1.729 17.594 1.56 1 98.81 155 SER B O 1
ATOM 3923 N N . ILE B 1 156 ? -1.955 18.031 3.715 1 98.31 156 ILE B N 1
ATOM 3924 C CA . ILE B 1 156 ? -1.574 16.703 4.176 1 98.31 156 ILE B CA 1
ATOM 3925 C C . ILE B 1 156 ? -2.615 15.68 3.723 1 98.31 156 ILE B C 1
ATOM 3927 O O . ILE B 1 156 ? -2.266 14.633 3.178 1 98.31 156 ILE B O 1
ATOM 3931 N N . VAL B 1 157 ? -3.848 16.016 3.904 1 98.56 157 VAL B N 1
ATOM 3932 C CA . VAL B 1 157 ? -4.953 15.133 3.545 1 98.56 157 VAL B CA 1
ATOM 3933 C C . VAL B 1 157 ? -5.039 15.008 2.025 1 98.56 157 VAL B C 1
ATOM 3935 O O . VAL B 1 157 ? -5.301 13.922 1.5 1 98.56 157 VAL B O 1
ATOM 3938 N N . GLU B 1 158 ? -4.844 16.172 1.352 1 98.5 158 GLU B N 1
ATOM 3939 C CA . GLU B 1 158 ? -4.844 16.172 -0.108 1 98.5 158 GLU B CA 1
ATOM 3940 C C . GLU B 1 158 ? -3.809 15.195 -0.661 1 98.5 158 GLU B C 1
ATOM 3942 O O . GLU B 1 158 ? -4.098 14.438 -1.588 1 98.5 158 GLU B O 1
ATOM 3947 N N . LYS B 1 159 ? -2.625 15.227 -0.081 1 98.75 159 LYS B N 1
ATOM 3948 C CA . LYS B 1 159 ? -1.59 14.281 -0.491 1 98.75 159 LYS B CA 1
ATOM 3949 C C . LYS B 1 159 ? -2.049 12.836 -0.292 1 98.75 159 LYS B C 1
ATOM 3951 O O . LYS B 1 159 ? -1.928 12.008 -1.198 1 98.75 159 LYS B O 1
ATOM 3956 N N . GLY B 1 160 ? -2.553 12.523 0.907 1 98.81 160 GLY B N 1
ATOM 3957 C CA . GLY B 1 160 ? -2.984 11.172 1.217 1 98.81 160 GLY B CA 1
ATOM 3958 C C . GLY B 1 160 ? -4.035 10.641 0.258 1 98.81 160 GLY B C 1
ATOM 3959 O O . GLY B 1 160 ? -3.912 9.523 -0.252 1 98.81 160 GLY B O 1
ATOM 3960 N N . ILE B 1 161 ? -5.039 11.461 0.007 1 98.75 161 ILE B N 1
ATOM 3961 C CA . ILE B 1 161 ? -6.141 11.039 -0.85 1 98.75 161 ILE B CA 1
ATOM 3962 C C . ILE B 1 161 ? -5.66 10.922 -2.293 1 98.75 161 ILE B C 1
ATOM 3964 O O . ILE B 1 161 ? -5.988 9.961 -2.992 1 98.75 161 ILE B O 1
ATOM 3968 N N . GLU B 1 162 ? -4.863 11.875 -2.729 1 98.38 162 GLU B N 1
ATOM 3969 C CA . GLU B 1 162 ? -4.281 11.805 -4.066 1 98.38 162 GLU B CA 1
ATOM 3970 C C . GLU B 1 162 ? -3.469 10.523 -4.246 1 98.38 162 GLU B C 1
ATOM 3972 O O . GLU B 1 162 ? -3.596 9.844 -5.262 1 98.38 162 GLU B O 1
ATOM 3977 N N . GLN B 1 163 ? -2.627 10.242 -3.297 1 98.69 163 GLN B N 1
ATOM 3978 C CA . GLN B 1 163 ? -1.787 9.055 -3.381 1 98.69 163 GLN B CA 1
ATOM 3979 C C . GLN B 1 163 ? -2.631 7.781 -3.369 1 98.69 163 GLN B C 1
ATOM 3981 O O . GLN B 1 163 ? -2.322 6.816 -4.074 1 98.69 163 GLN B O 1
ATOM 3986 N N . ALA B 1 164 ? -3.68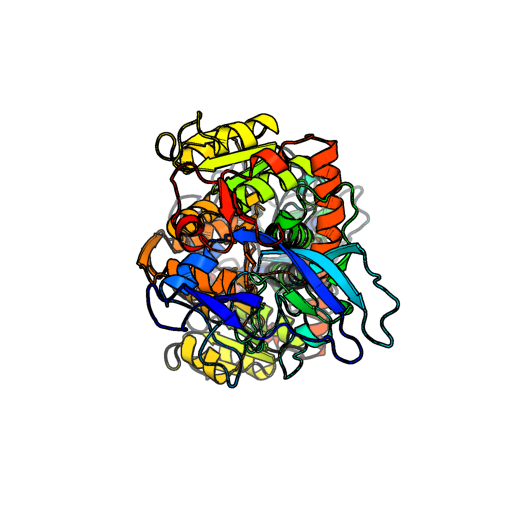8 7.75 -2.557 1 98.88 164 ALA B N 1
ATOM 3987 C CA . ALA B 1 164 ? -4.578 6.59 -2.553 1 98.88 164 ALA B CA 1
ATOM 3988 C C . ALA B 1 164 ? -5.141 6.328 -3.947 1 98.88 164 ALA B C 1
ATOM 3990 O O . ALA B 1 164 ? -5.133 5.188 -4.422 1 98.88 164 ALA B O 1
ATOM 3991 N N . PHE B 1 165 ? -5.602 7.383 -4.594 1 98.56 165 PHE B N 1
ATOM 3992 C CA . PHE B 1 165 ? -6.176 7.246 -5.926 1 98.56 165 PHE B CA 1
ATOM 3993 C C . PHE B 1 165 ? -5.109 6.836 -6.938 1 98.56 165 PHE B C 1
ATOM 3995 O O . PHE B 1 165 ? -5.367 6.02 -7.82 1 98.56 165 PHE B O 1
ATOM 4002 N N . LYS B 1 166 ? -3.916 7.395 -6.824 1 98.56 166 LYS B N 1
ATOM 4003 C CA . LYS B 1 166 ? -2.824 7.023 -7.719 1 98.56 166 LYS B CA 1
ATOM 4004 C C . LYS B 1 166 ? -2.43 5.562 -7.531 1 98.56 166 LYS B C 1
ATOM 4006 O O . LYS B 1 166 ? -2.229 4.836 -8.508 1 98.56 166 LYS B O 1
ATOM 4011 N N . ILE B 1 167 ? -2.314 5.117 -6.316 1 98.88 167 ILE B N 1
ATOM 4012 C CA . ILE B 1 167 ? -1.962 3.74 -5.988 1 98.88 167 ILE B CA 1
ATOM 4013 C C . ILE B 1 167 ? -2.979 2.787 -6.613 1 98.88 167 ILE B C 1
ATOM 4015 O O . ILE B 1 167 ? -2.605 1.757 -7.18 1 98.88 167 ILE B O 1
ATOM 4019 N N . GLN B 1 168 ? -4.215 3.162 -6.555 1 98.69 168 GLN B N 1
ATOM 4020 C CA . GLN B 1 168 ? -5.281 2.27 -7 1 98.69 168 GLN B CA 1
ATOM 4021 C C . GLN B 1 168 ? -5.355 2.223 -8.523 1 98.69 168 GLN B C 1
ATOM 4023 O O . GLN B 1 168 ? -6.016 1.347 -9.094 1 98.69 168 GLN B O 1
ATOM 4028 N N . GLU B 1 169 ? -4.59 3.016 -9.203 1 98.19 169 GLU B N 1
ATOM 4029 C CA . GLU B 1 169 ? -4.488 2.896 -10.656 1 98.19 169 GLU B CA 1
ATOM 4030 C C . GLU B 1 169 ? -3.82 1.584 -11.055 1 98.19 169 GLU B C 1
ATOM 4032 O O . GLU B 1 169 ? -3.771 1.241 -12.242 1 98.19 169 GLU B O 1
ATOM 4037 N N . ARG B 1 170 ? -3.371 0.813 -10.109 1 97.62 170 ARG B N 1
ATOM 4038 C CA . ARG B 1 170 ? -2.84 -0.521 -10.367 1 97.62 170 ARG B CA 1
ATOM 4039 C C . ARG B 1 170 ? -3.92 -1.441 -10.922 1 97.62 170 ARG B C 1
ATOM 4041 O O . ARG B 1 170 ? -3.621 -2.525 -11.43 1 97.62 170 ARG B O 1
ATOM 4048 N N . MET B 1 171 ? -5.195 -1.012 -10.805 1 96.81 171 MET B N 1
ATOM 4049 C CA . MET B 1 171 ? -6.359 -1.701 -11.359 1 96.81 171 MET B CA 1
ATOM 4050 C C . MET B 1 171 ? -7.391 -0.703 -11.875 1 96.81 171 MET B C 1
ATOM 4052 O O . MET B 1 171 ? -7.246 0.504 -11.672 1 96.81 171 MET B O 1
ATOM 4056 N N . ILE B 1 172 ? -8.383 -1.178 -12.609 1 96.06 172 ILE B N 1
ATOM 4057 C CA . ILE B 1 172 ? -9.547 -0.348 -12.883 1 96.06 172 ILE B CA 1
ATOM 4058 C C . ILE B 1 172 ? -10.414 -0.247 -11.625 1 96.06 172 ILE B C 1
ATOM 4060 O O . ILE B 1 172 ? -11 -1.239 -11.18 1 96.06 172 ILE B O 1
ATOM 4064 N N . TRP B 1 173 ? -10.406 0.87 -11.039 1 94.88 173 TRP B N 1
ATOM 4065 C CA . TRP B 1 173 ? -10.984 1.072 -9.711 1 94.88 173 TRP B CA 1
ATOM 4066 C C . TRP B 1 173 ? -12.141 2.068 -9.766 1 94.88 173 TRP B C 1
ATOM 4068 O O . TRP B 1 173 ? -12.031 3.115 -10.414 1 94.88 173 TRP B O 1
ATOM 4078 N N . ARG B 1 174 ? -13.289 1.754 -9.242 1 94.81 174 ARG B N 1
ATOM 4079 C CA . ARG B 1 174 ? -14.453 2.617 -9.109 1 94.81 174 ARG B CA 1
ATOM 4080 C C . ARG B 1 174 ? -14.953 2.645 -7.668 1 94.81 174 ARG B C 1
ATOM 4082 O O . ARG B 1 174 ? -15.977 2.025 -7.348 1 94.81 174 ARG B O 1
ATOM 4089 N N . PRO B 1 175 ? -14.258 3.408 -6.816 1 97 175 PRO B N 1
ATOM 4090 C CA . PRO B 1 175 ? -14.656 3.412 -5.406 1 97 175 PRO B CA 1
ATOM 4091 C C . PRO B 1 175 ? -16 4.09 -5.176 1 97 175 PRO B C 1
ATOM 4093 O O . PRO B 1 175 ? -16.344 5.039 -5.883 1 97 175 PRO B O 1
ATOM 4096 N N . ARG B 1 176 ? -16.75 3.623 -4.164 1 98 176 ARG B N 1
ATOM 4097 C CA . ARG B 1 176 ? -18.078 4.168 -3.844 1 98 176 ARG B CA 1
ATOM 4098 C C . ARG B 1 176 ? -18.125 4.637 -2.395 1 98 176 ARG B C 1
ATOM 4100 O O . ARG B 1 176 ? -18.719 5.684 -2.1 1 98 176 ARG B O 1
ATOM 4107 N N . ARG B 1 177 ? -17.547 3.922 -1.436 1 98.75 177 ARG B N 1
ATOM 4108 C CA . ARG B 1 177 ? -17.734 4.184 -0.013 1 98.75 177 ARG B CA 1
ATOM 4109 C C . ARG B 1 177 ? -16.391 4.32 0.701 1 98.75 177 ARG B C 1
ATOM 4111 O O . ARG B 1 177 ? -15.461 3.555 0.437 1 98.75 177 ARG B O 1
ATOM 4118 N N . ALA B 1 178 ? -16.312 5.262 1.53 1 98.88 178 ALA B N 1
ATOM 4119 C CA . ALA B 1 178 ? -15.133 5.473 2.355 1 98.88 178 ALA B CA 1
ATOM 4120 C C . ALA B 1 178 ? -15.508 5.66 3.822 1 98.88 178 ALA B C 1
ATOM 4122 O O . ALA B 1 178 ? -16.578 6.195 4.129 1 98.88 178 ALA B O 1
ATOM 4123 N N . LEU B 1 179 ? -14.695 5.18 4.695 1 98.94 179 LEU B N 1
ATOM 4124 C CA . LEU B 1 179 ? -14.773 5.43 6.133 1 98.94 179 LEU B CA 1
ATOM 4125 C C . LEU B 1 179 ? -13.562 6.223 6.613 1 98.94 179 LEU B C 1
ATOM 4127 O O . LEU B 1 179 ? -12.422 5.867 6.309 1 98.94 179 LEU B O 1
ATOM 4131 N N . VAL B 1 180 ? -13.797 7.297 7.246 1 98.94 180 VAL B N 1
ATOM 4132 C CA . VAL B 1 180 ? -12.734 8.078 7.875 1 98.94 180 VAL B CA 1
ATOM 4133 C C . VAL B 1 180 ? -12.719 7.812 9.383 1 98.94 180 VAL B C 1
ATOM 4135 O O . VAL B 1 180 ? -13.695 8.117 10.078 1 98.94 180 VAL B O 1
ATOM 4138 N N . ALA B 1 181 ? -11.633 7.215 9.844 1 98.62 181 ALA B N 1
ATOM 4139 C CA . ALA B 1 181 ? -11.477 6.93 11.273 1 98.62 181 ALA B CA 1
ATOM 4140 C C . ALA B 1 181 ? -10.961 8.148 12.023 1 98.62 181 ALA B C 1
ATOM 4142 O O . ALA B 1 181 ? -9.773 8.477 11.953 1 98.62 181 ALA B O 1
ATOM 4143 N N . GLY B 1 182 ? -11.766 8.727 12.828 1 97.44 182 GLY B N 1
ATOM 4144 C CA . GLY B 1 182 ? -11.445 9.961 13.523 1 97.44 182 GLY B CA 1
ATOM 4145 C C . GLY B 1 182 ? -12.086 11.18 12.906 1 97.44 182 GLY B C 1
ATOM 4146 O O . GLY B 1 182 ? -12.094 11.336 11.688 1 97.44 182 GLY B O 1
ATOM 4147 N N . ALA B 1 183 ? -12.641 12.031 13.773 1 97.44 183 ALA B N 1
ATOM 4148 C CA . ALA B 1 183 ? -13.305 13.242 13.297 1 97.44 183 ALA B CA 1
ATOM 4149 C C . ALA B 1 183 ? -12.648 14.492 13.875 1 97.44 183 ALA B C 1
ATOM 4151 O O . ALA B 1 183 ? -13.336 15.453 14.234 1 97.44 183 ALA B O 1
ATOM 4152 N N . GLY B 1 184 ? -11.359 14.406 14.07 1 96.5 184 GLY B N 1
ATOM 4153 C CA . GLY B 1 184 ? -10.586 15.617 14.297 1 96.5 184 GLY B CA 1
ATOM 4154 C C . GLY B 1 184 ? -10.375 16.438 13.039 1 96.5 184 GLY B C 1
ATOM 4155 O O . GLY B 1 184 ? -11.031 16.203 12.023 1 96.5 184 GLY B O 1
ATOM 4156 N N . PRO B 1 185 ? -9.469 17.406 13.086 1 97.19 185 PRO B N 1
ATOM 4157 C CA . PRO B 1 185 ? -9.266 18.266 11.922 1 97.19 185 PRO B CA 1
ATOM 4158 C C . PRO B 1 185 ? -8.859 17.484 10.672 1 97.19 185 PRO B C 1
ATOM 4160 O O . PRO B 1 185 ? -9.438 17.688 9.602 1 97.19 185 PRO B O 1
ATOM 4163 N N . ILE B 1 186 ? -7.863 16.578 10.82 1 98.12 186 ILE B N 1
ATOM 4164 C CA . ILE B 1 186 ? -7.395 15.781 9.695 1 98.12 186 ILE B CA 1
ATOM 4165 C C . ILE B 1 186 ? -8.523 14.898 9.172 1 98.12 186 ILE B C 1
ATOM 4167 O O . ILE B 1 186 ? -8.773 14.844 7.961 1 98.12 186 ILE B O 1
ATOM 4171 N N . GLY B 1 187 ? -9.203 14.258 10.086 1 98.62 187 GLY B N 1
ATOM 4172 C CA . GLY B 1 187 ? -10.297 13.375 9.711 1 98.62 187 GLY B CA 1
ATOM 4173 C C . GLY B 1 187 ? -11.438 14.102 9.023 1 98.62 187 GLY B C 1
ATOM 4174 O O . GLY B 1 187 ? -11.938 13.648 7.996 1 98.62 187 GLY B O 1
ATOM 4175 N N . LEU B 1 188 ? -11.898 15.188 9.602 1 98.81 188 LEU B N 1
ATOM 4176 C CA . LEU B 1 188 ? -13.008 15.945 9.016 1 98.81 188 LEU B CA 1
ATOM 4177 C C . LEU B 1 188 ? -12.633 16.484 7.645 1 98.81 188 LEU B C 1
ATOM 4179 O O . LEU B 1 188 ? -13.438 16.438 6.715 1 98.81 188 LEU B O 1
ATOM 4183 N N . LEU B 1 189 ? -11.406 17.016 7.504 1 98.88 189 LEU B N 1
ATOM 4184 C CA . LEU B 1 189 ? -10.961 17.484 6.195 1 98.88 189 LEU B CA 1
ATOM 4185 C C . LEU B 1 189 ? -10.922 16.344 5.188 1 98.88 189 LEU B C 1
ATOM 4187 O O . LEU B 1 189 ? -11.328 16.516 4.035 1 98.88 189 LEU B O 1
ATOM 4191 N N . ALA B 1 190 ? -10.445 15.18 5.602 1 98.94 190 ALA B N 1
ATOM 4192 C CA . ALA B 1 190 ? -10.438 14.008 4.727 1 98.94 190 ALA B CA 1
ATOM 4193 C C . ALA B 1 190 ? -11.852 13.641 4.293 1 98.94 190 ALA B C 1
ATOM 4195 O O . ALA B 1 190 ? -12.102 13.383 3.113 1 98.94 190 ALA B O 1
ATOM 4196 N N . ALA B 1 191 ? -12.766 13.625 5.293 1 98.94 191 ALA B N 1
ATOM 4197 C CA . ALA B 1 191 ? -14.156 13.281 5.004 1 98.94 191 ALA B CA 1
ATOM 4198 C C . ALA B 1 191 ? -14.766 14.258 4.004 1 98.94 191 ALA B C 1
ATOM 4200 O O . ALA B 1 191 ? -15.461 13.844 3.07 1 98.94 191 ALA B O 1
ATOM 4201 N N . LEU B 1 192 ? -14.492 15.516 4.168 1 98.88 192 LEU B N 1
ATOM 4202 C CA . LEU B 1 192 ? -15.047 16.531 3.283 1 98.88 192 LEU B CA 1
ATOM 4203 C C . LEU B 1 192 ? -14.477 16.391 1.874 1 98.88 192 LEU B C 1
ATOM 4205 O O . LEU B 1 192 ? -15.211 16.516 0.89 1 98.88 192 LEU B O 1
ATOM 4209 N N . ILE B 1 193 ? -13.141 16.172 1.739 1 98.88 193 ILE B N 1
ATOM 4210 C CA . ILE B 1 193 ? -12.531 15.992 0.426 1 98.88 193 ILE B CA 1
ATOM 4211 C C . ILE B 1 193 ? -13.125 14.766 -0.264 1 98.88 193 ILE B C 1
ATOM 4213 O O . ILE B 1 193 ? -13.461 14.82 -1.448 1 98.88 193 ILE B O 1
ATOM 4217 N N . LEU B 1 194 ? -13.25 13.672 0.473 1 98.88 194 LEU B N 1
ATOM 4218 C CA . LEU B 1 194 ? -13.781 12.445 -0.105 1 98.88 194 LEU B CA 1
ATOM 4219 C C . LEU B 1 194 ? -15.234 12.633 -0.531 1 98.88 194 LEU B C 1
ATOM 4221 O O . LEU B 1 194 ? -15.656 12.109 -1.566 1 98.88 194 LEU B O 1
ATOM 4225 N N . ARG B 1 195 ? -16.016 13.383 0.296 1 98.75 195 ARG B N 1
ATOM 4226 C CA . ARG B 1 195 ? -17.359 13.742 -0.109 1 98.75 195 ARG B CA 1
ATOM 4227 C C . ARG B 1 195 ? -17.359 14.602 -1.369 1 98.75 195 ARG B C 1
ATOM 4229 O O . ARG B 1 195 ? -18.172 14.406 -2.27 1 98.75 195 ARG B O 1
ATOM 4236 N N . ASP B 1 196 ? -16.438 15.508 -1.405 1 98.19 196 ASP B N 1
ATOM 4237 C CA . ASP B 1 196 ? -16.328 16.438 -2.52 1 98.19 196 ASP B CA 1
ATOM 4238 C C . ASP B 1 196 ? -16 15.711 -3.818 1 98.19 196 ASP B C 1
ATOM 4240 O O . ASP B 1 196 ? -16.391 16.156 -4.902 1 98.19 196 ASP B O 1
ATOM 4244 N N . VAL B 1 197 ? -15.289 14.594 -3.746 1 96.94 197 VAL B N 1
ATOM 4245 C CA . VAL B 1 197 ? -14.914 13.875 -4.961 1 96.94 197 VAL B CA 1
ATOM 4246 C C . VAL B 1 197 ? -15.984 12.836 -5.297 1 96.94 197 VAL B C 1
ATOM 4248 O O . VAL B 1 197 ? -15.82 12.055 -6.234 1 96.94 197 VAL B O 1
ATOM 4251 N N . GLY B 1 198 ? -17.016 12.703 -4.457 1 97.88 198 GLY B N 1
ATOM 4252 C CA . GLY B 1 198 ? -18.219 12.008 -4.906 1 97.88 198 GLY B CA 1
ATOM 4253 C C . GLY B 1 198 ? -18.438 10.695 -4.184 1 97.88 198 GLY B C 1
ATOM 4254 O O . GLY B 1 198 ? -19.344 9.93 -4.543 1 97.88 198 GLY B O 1
ATOM 4255 N N . LEU B 1 199 ? -17.703 10.383 -3.143 1 98.62 199 LEU B N 1
ATOM 4256 C CA . LEU B 1 199 ? -17.891 9.117 -2.43 1 98.62 199 LEU B CA 1
ATOM 4257 C C . LEU B 1 199 ? -18.953 9.25 -1.349 1 98.62 199 LEU B C 1
ATOM 4259 O O . LEU B 1 199 ? -19.219 10.352 -0.863 1 98.62 199 LEU B O 1
ATOM 4263 N N . GLU B 1 200 ? -19.578 8.148 -1.022 1 98.75 200 GLU B N 1
ATOM 4264 C CA . GLU B 1 200 ? -20.328 8.031 0.224 1 98.75 200 GLU B CA 1
ATOM 4265 C C . GLU B 1 200 ? -19.391 7.879 1.42 1 98.75 200 GLU B C 1
ATOM 4267 O O . GLU B 1 200 ? -18.562 6.969 1.448 1 98.75 200 GLU B O 1
ATOM 4272 N N . VAL B 1 201 ? -19.547 8.789 2.389 1 98.81 201 VAL B N 1
ATOM 4273 C CA . VAL B 1 201 ? -18.531 8.844 3.438 1 98.81 201 VAL B CA 1
ATOM 4274 C C . VAL B 1 201 ? -19.203 8.727 4.809 1 98.81 201 VAL B C 1
ATOM 4276 O O . VAL B 1 201 ? -20.266 9.297 5.039 1 98.81 201 VAL B O 1
ATOM 4279 N N . SER B 1 202 ? -18.641 7.953 5.668 1 98.81 202 SER B N 1
ATOM 4280 C CA . SER B 1 202 ? -18.938 7.93 7.098 1 98.81 202 SER B CA 1
ATOM 4281 C C . SER B 1 202 ? -17.688 8.227 7.926 1 98.81 202 SER B C 1
ATOM 4283 O O . SER B 1 202 ? -16.562 8.062 7.445 1 98.81 202 SER B O 1
ATOM 4285 N N . THR B 1 203 ? -17.891 8.734 9.055 1 98.81 203 THR B N 1
ATOM 4286 C CA . THR B 1 203 ? -16.812 8.984 10 1 98.81 203 THR B CA 1
ATOM 4287 C C . THR B 1 203 ? -17.25 8.641 11.422 1 98.81 203 THR B C 1
ATOM 4289 O O . THR B 1 203 ? -18.422 8.383 11.672 1 98.81 203 THR B O 1
ATOM 4292 N N . PHE B 1 204 ? -16.25 8.484 12.312 1 98.12 204 PHE B N 1
ATOM 4293 C CA . PHE B 1 204 ? -16.594 8.258 13.711 1 98.12 204 PHE B CA 1
ATOM 4294 C C . PHE B 1 204 ? -15.602 8.953 14.633 1 98.12 204 PHE B C 1
ATOM 4296 O O . PHE B 1 204 ? -14.484 9.281 14.227 1 98.12 204 PHE B O 1
ATOM 4303 N N . ALA B 1 205 ? -15.977 9.242 15.766 1 97 205 ALA B N 1
ATOM 4304 C CA . ALA B 1 205 ? -15.164 9.688 16.891 1 97 205 ALA B CA 1
ATOM 4305 C C . ALA B 1 205 ? -15.766 9.219 18.219 1 97 205 ALA B C 1
ATOM 4307 O O . ALA B 1 205 ? -16.703 8.406 18.234 1 97 205 ALA B O 1
ATOM 4308 N N . THR B 1 206 ? -15.148 9.594 19.297 1 95.5 206 THR B N 1
ATOM 4309 C CA . THR B 1 206 ? -15.602 9.141 20.609 1 95.5 206 THR B CA 1
ATOM 4310 C C . THR B 1 206 ? -16.656 10.086 21.172 1 95.5 206 THR B C 1
ATOM 4312 O O . THR B 1 206 ? -17.203 9.836 22.25 1 95.5 206 THR B O 1
ATOM 4315 N N . ARG B 1 207 ? -16.969 11.164 20.469 1 94.88 207 ARG B N 1
ATOM 4316 C CA . ARG B 1 207 ? -17.891 12.172 20.969 1 94.88 207 ARG B CA 1
ATOM 4317 C C . ARG B 1 207 ? -19.328 11.859 20.562 1 94.88 207 ARG B C 1
ATOM 4319 O O . ARG B 1 207 ? -19.562 11.148 19.578 1 94.88 207 ARG B O 1
ATOM 4326 N N . SER B 1 208 ? -20.234 12.492 21.266 1 95.25 208 SER B N 1
ATOM 4327 C CA . SER B 1 208 ? -21.656 12.242 21.016 1 95.25 208 SER B CA 1
ATOM 4328 C C . SER B 1 208 ? -22.094 12.812 19.672 1 95.25 208 SER B C 1
ATOM 4330 O O . SER B 1 208 ? -21.375 13.617 19.078 1 95.25 208 SER B O 1
ATOM 4332 N N . ARG B 1 209 ? -23.234 12.422 19.25 1 94.38 209 ARG B N 1
ATOM 4333 C CA . ARG B 1 209 ? -23.781 12.859 17.969 1 94.38 209 ARG B CA 1
ATOM 4334 C C . ARG B 1 209 ? -24.172 14.336 18.016 1 94.38 209 ARG B C 1
ATOM 4336 O O . ARG B 1 209 ? -24.453 14.945 16.984 1 94.38 209 ARG B O 1
ATOM 4343 N N . GLU B 1 210 ? -24.156 14.891 19.188 1 95.5 210 GLU B N 1
ATOM 4344 C CA . GLU B 1 210 ? -24.5 16.297 19.344 1 95.5 210 GLU B CA 1
ATOM 4345 C C . GLU B 1 210 ? -23.266 17.188 19.312 1 95.5 210 GLU B C 1
ATOM 4347 O O . GLU B 1 210 ? -23.359 18.406 19.328 1 95.5 210 GLU B O 1
ATOM 4352 N N . SER B 1 211 ? -22.188 16.547 19.234 1 96.62 211 SER B N 1
ATOM 4353 C CA . SER B 1 211 ? -20.922 17.281 19.281 1 96.62 211 SER B CA 1
ATOM 4354 C C . SER B 1 211 ? -20.734 18.141 18.031 1 96.62 211 SER B C 1
ATOM 4356 O O . SER B 1 211 ? -21.422 17.938 17.031 1 96.62 211 SER B O 1
ATOM 4358 N N . LEU B 1 212 ? -19.844 19.109 18.156 1 97.06 212 LEU B N 1
ATOM 4359 C CA . LEU B 1 212 ? -19.484 19.969 17.016 1 97.06 212 LEU B CA 1
ATOM 4360 C C . LEU B 1 212 ? -18.969 19.141 15.852 1 97.06 212 LEU B C 1
ATOM 4362 O O . LEU B 1 212 ? -19.297 19.406 14.695 1 97.06 212 LEU B O 1
ATOM 4366 N N . LYS B 1 213 ? -18.188 18.156 16.094 1 97.31 213 LYS B N 1
ATOM 4367 C CA . LYS B 1 213 ? -17.641 17.281 15.078 1 97.31 213 LYS B CA 1
ATOM 4368 C C . LYS B 1 213 ? -18.75 16.609 14.273 1 97.31 213 LYS B C 1
ATOM 4370 O O . LYS B 1 213 ? -18.703 16.562 13.039 1 97.31 213 LYS B O 1
ATOM 4375 N N . ALA B 1 214 ? -19.703 16.094 15.016 1 98.06 214 ALA B N 1
ATOM 4376 C CA . ALA B 1 214 ? -20.828 15.414 14.375 1 98.06 214 ALA B CA 1
ATOM 4377 C C . ALA B 1 214 ? -21.641 16.375 13.516 1 98.06 214 ALA B C 1
ATOM 4379 O O . ALA B 1 214 ? -22.016 16.047 12.391 1 98.06 214 ALA B O 1
ATOM 4380 N N . ARG B 1 215 ? -21.875 17.562 14.031 1 98.12 215 ARG B N 1
ATOM 4381 C CA . ARG B 1 215 ? -22.672 18.547 13.312 1 98.12 215 ARG B CA 1
ATOM 4382 C C . ARG B 1 215 ? -21.984 18.953 12 1 98.12 215 ARG B C 1
ATOM 4384 O O . ARG B 1 215 ? -22.641 19.094 10.977 1 98.12 215 ARG B O 1
ATOM 4391 N N . ILE B 1 216 ? -20.703 19.062 12.039 1 98.31 216 ILE B N 1
ATOM 4392 C CA . ILE B 1 216 ? -19.938 19.438 10.852 1 98.31 216 ILE B CA 1
ATOM 4393 C C . ILE B 1 216 ? -20.016 18.312 9.82 1 98.31 216 ILE B C 1
ATOM 4395 O O . ILE B 1 216 ? -20.328 18.547 8.648 1 98.31 216 ILE B O 1
ATOM 4399 N N . ALA B 1 217 ? -19.766 17.094 10.266 1 98.62 217 ALA B N 1
ATOM 4400 C CA . ALA B 1 217 ? -19.828 15.953 9.359 1 98.62 217 ALA B CA 1
ATOM 4401 C C . ALA B 1 217 ? -21.203 15.82 8.727 1 98.62 217 ALA B C 1
ATOM 4403 O O . ALA B 1 217 ? -21.312 15.734 7.5 1 98.62 217 ALA B O 1
ATOM 4404 N N . GLU B 1 218 ? -22.203 15.875 9.508 1 98.62 218 GLU B N 1
ATOM 4405 C CA . GLU B 1 218 ? -23.562 15.625 9.047 1 98.62 218 GLU B CA 1
ATOM 4406 C C . GLU B 1 218 ? -24.047 16.734 8.117 1 98.62 218 GLU B C 1
ATOM 4408 O O . GLU B 1 218 ? -24.844 16.5 7.211 1 98.62 218 GLU B O 1
ATOM 4413 N N . ALA B 1 219 ? -23.531 17.953 8.344 1 98.56 219 ALA B N 1
ATOM 4414 C CA . ALA B 1 219 ? -23.891 19.062 7.477 1 98.56 219 ALA B CA 1
ATOM 4415 C C . ALA B 1 219 ? -23.438 18.812 6.043 1 98.56 219 ALA B C 1
ATOM 4417 O O . ALA B 1 219 ? -24.016 19.344 5.098 1 98.56 219 ALA B O 1
ATOM 4418 N N . ALA B 1 220 ? -22.422 17.984 5.855 1 98.62 220 ALA B N 1
ATOM 4419 C CA . ALA B 1 220 ? -21.922 17.656 4.523 1 98.62 220 ALA B CA 1
ATOM 4420 C C . ALA B 1 220 ? -22.469 16.328 4.039 1 98.62 220 ALA B C 1
ATOM 4422 O O . ALA B 1 220 ? -21.984 15.758 3.057 1 98.62 220 ALA B O 1
ATOM 4423 N N . GLY B 1 221 ? -23.406 15.773 4.738 1 98.5 221 GLY B N 1
ATOM 4424 C CA . GLY B 1 221 ? -24 14.5 4.359 1 98.5 221 GLY B CA 1
ATOM 4425 C C . GLY B 1 221 ? -23.156 13.312 4.742 1 98.5 221 GLY B C 1
ATOM 4426 O O . GLY B 1 221 ? -23.328 12.219 4.195 1 98.5 221 GLY B O 1
ATOM 4427 N N . ILE B 1 222 ? -22.219 13.461 5.625 1 98.75 222 ILE B N 1
ATOM 4428 C CA . ILE B 1 222 ? -21.359 12.391 6.125 1 98.75 222 ILE B CA 1
ATOM 4429 C C . ILE B 1 222 ? -22 11.742 7.348 1 98.75 222 ILE B C 1
ATOM 4431 O O . ILE B 1 222 ? -22.359 12.43 8.305 1 98.75 222 ILE B O 1
ATOM 4435 N N . GLU B 1 223 ? -22.172 10.508 7.281 1 98.62 223 GLU B N 1
ATOM 4436 C CA . GLU B 1 223 ? -22.734 9.812 8.43 1 98.62 223 GLU B CA 1
ATOM 4437 C C . GLU B 1 223 ? -21.734 9.758 9.586 1 98.62 223 GLU B C 1
ATOM 4439 O O . GLU B 1 223 ? -20.594 9.359 9.406 1 98.62 223 GLU B O 1
ATOM 4444 N N . TYR B 1 224 ? -22.203 10.18 10.734 1 98.69 224 TYR B N 1
ATOM 4445 C CA . TYR B 1 224 ? -21.344 10.234 11.922 1 98.69 224 TYR B CA 1
ATOM 4446 C C . TYR B 1 224 ? -21.75 9.172 12.93 1 98.69 224 TYR B C 1
ATOM 4448 O O . TYR B 1 224 ? -22.953 8.938 13.156 1 98.69 224 TYR B O 1
ATOM 4456 N N . PHE B 1 225 ? -20.75 8.484 13.555 1 98.62 225 PHE B N 1
ATOM 4457 C CA . PHE B 1 225 ? -20.969 7.496 14.602 1 98.62 225 PHE B CA 1
ATOM 4458 C C . PHE B 1 225 ? -20.156 7.836 15.844 1 98.62 225 PHE B C 1
ATOM 4460 O O . PHE B 1 225 ? -19.047 8.336 15.742 1 98.62 225 PHE B O 1
ATOM 4467 N N . ASN B 1 226 ? -20.766 7.598 17.016 1 98.12 226 ASN B N 1
ATOM 4468 C CA . ASN B 1 226 ? -20 7.5 18.25 1 98.12 226 ASN B CA 1
ATOM 4469 C C . ASN B 1 226 ? -19.422 6.102 18.438 1 98.12 226 ASN B C 1
ATOM 4471 O O . ASN B 1 226 ? -20.141 5.164 18.766 1 98.12 226 ASN B O 1
ATOM 4475 N N . VAL B 1 227 ? -18.109 5.996 18.312 1 96.44 227 VAL B N 1
ATOM 4476 C CA . VAL B 1 227 ? -17.469 4.688 18.266 1 96.44 227 VAL B CA 1
ATOM 4477 C C . VAL B 1 227 ? -17.547 4.016 19.625 1 96.44 227 VAL B C 1
ATOM 4479 O O . VAL B 1 227 ? -17.375 2.799 19.734 1 96.44 227 VAL B O 1
ATOM 4482 N N . LYS B 1 228 ? -17.781 4.762 20.703 1 96.19 228 LYS B N 1
ATOM 4483 C CA . LYS B 1 228 ? -18 4.188 22.031 1 96.19 228 LYS B CA 1
ATOM 4484 C C . LYS B 1 228 ? -19.312 3.428 22.109 1 96.19 228 LYS B C 1
ATOM 4486 O O . LYS B 1 228 ? -19.469 2.523 22.938 1 96.19 228 LYS B O 1
ATOM 4491 N N . GLU B 1 229 ? -20.203 3.85 21.281 1 97.31 229 GLU B N 1
ATOM 4492 C CA . GLU B 1 229 ? -21.516 3.227 21.25 1 97.31 229 GLU B CA 1
ATOM 4493 C C . GLU B 1 229 ? -21.594 2.162 20.156 1 97.31 229 GLU B C 1
ATOM 4495 O O . GLU B 1 229 ? -22.266 1.137 20.328 1 97.31 229 GLU B O 1
ATOM 4500 N N . THR B 1 230 ? -21 2.447 19.062 1 97.44 230 THR B N 1
ATOM 4501 C CA . THR B 1 230 ? -20.969 1.545 17.922 1 97.44 230 THR B CA 1
ATOM 4502 C C . THR B 1 230 ? -19.531 1.217 17.531 1 97.44 230 THR B C 1
ATOM 4504 O O . THR B 1 230 ? -18.844 2.033 16.906 1 97.44 230 THR B O 1
ATOM 4507 N N . PRO B 1 231 ? -19.109 -0.027 17.859 1 96.88 231 PRO B N 1
ATOM 4508 C CA . PRO B 1 231 ? -17.734 -0.388 17.531 1 96.88 231 PRO B CA 1
ATOM 4509 C C . PRO B 1 231 ? -17.422 -0.295 16.047 1 96.88 231 PRO B C 1
ATOM 4511 O O . PRO B 1 231 ? -18.328 -0.455 15.211 1 96.88 231 PRO B O 1
ATOM 4514 N N . ILE B 1 232 ? -16.203 -0.084 15.727 1 97.06 232 ILE B N 1
ATOM 4515 C CA . ILE B 1 232 ? -15.758 0.209 14.367 1 97.06 232 ILE B CA 1
ATOM 4516 C C . ILE B 1 232 ? -16.156 -0.938 13.438 1 97.06 232 ILE B C 1
ATOM 4518 O O . ILE B 1 232 ? -16.516 -0.711 12.281 1 97.06 232 ILE B O 1
ATOM 4522 N N . GLU B 1 233 ? -16.078 -2.205 13.883 1 97 233 GLU B N 1
ATOM 4523 C CA . GLU B 1 233 ? -16.453 -3.354 13.062 1 97 233 GLU B CA 1
ATOM 4524 C C . GLU B 1 233 ? -17.938 -3.287 12.68 1 97 233 GLU B C 1
ATOM 4526 O O . GLU B 1 233 ? -18.297 -3.602 11.547 1 97 233 GLU B O 1
ATOM 4531 N N . GLN B 1 234 ? -18.734 -2.9 13.648 1 97.88 234 GLN B N 1
ATOM 4532 C CA . GLN B 1 234 ? -20.172 -2.764 13.398 1 97.88 234 GLN B CA 1
ATOM 4533 C C . GLN B 1 234 ? -20.453 -1.612 12.438 1 97.88 234 GLN B C 1
ATOM 4535 O O . GLN B 1 234 ? -21.344 -1.708 11.594 1 97.88 234 GLN B O 1
ATOM 4540 N N . ILE B 1 235 ? -19.75 -0.501 12.547 1 97.44 235 ILE B N 1
ATOM 4541 C CA . ILE B 1 235 ? -19.891 0.621 11.625 1 97.44 235 ILE B CA 1
ATOM 4542 C C . ILE B 1 235 ? -19.625 0.152 10.203 1 97.44 235 ILE B C 1
ATOM 4544 O O . ILE B 1 235 ? -20.406 0.449 9.289 1 97.44 235 ILE B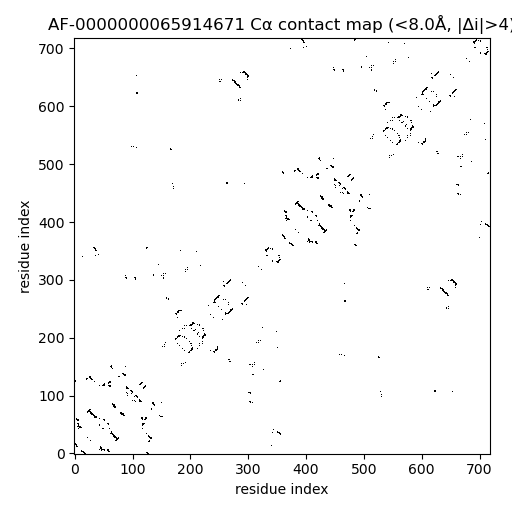 O 1
ATOM 4548 N N . ALA B 1 236 ? -18.547 -0.577 10.031 1 96.94 236 ALA B N 1
ATOM 4549 C CA . ALA B 1 236 ? -18.188 -1.086 8.711 1 96.94 236 ALA B CA 1
ATOM 4550 C C . ALA B 1 236 ? -19.281 -1.973 8.141 1 96.94 236 ALA B C 1
ATOM 4552 O O . ALA B 1 236 ? -19.609 -1.885 6.953 1 96.94 236 ALA B O 1
ATOM 4553 N N . GLU B 1 237 ? -19.797 -2.826 8.992 1 96.5 237 GLU B N 1
ATOM 4554 C CA . GLU B 1 237 ? -20.875 -3.711 8.562 1 96.5 237 GLU B CA 1
ATOM 4555 C C . GLU B 1 237 ? -22.094 -2.914 8.117 1 96.5 237 GLU B C 1
ATOM 4557 O O . GLU B 1 237 ? -22.719 -3.242 7.105 1 96.5 237 GLU B O 1
ATOM 4562 N N . LEU B 1 238 ? -22.438 -1.875 8.836 1 96.56 238 LEU B N 1
ATOM 4563 C CA . LEU B 1 238 ? -23.609 -1.05 8.547 1 96.56 238 LEU B CA 1
ATOM 4564 C C . LEU B 1 238 ? -23.438 -0.304 7.227 1 96.56 238 LEU B C 1
ATOM 4566 O O . LEU B 1 238 ? -24.406 -0.083 6.504 1 96.56 238 LEU B O 1
ATOM 4570 N N . GLN B 1 239 ? -22.266 0.125 6.906 1 95.69 239 GLN B N 1
ATOM 4571 C CA . GLN B 1 239 ? -22.016 0.947 5.73 1 95.69 239 GLN B CA 1
ATOM 4572 C C . GLN B 1 239 ? -21.969 0.096 4.465 1 95.69 239 GLN B C 1
ATOM 4574 O O . GLN B 1 239 ? -22.219 0.592 3.367 1 95.69 239 GLN B O 1
ATOM 4579 N N . GLY B 1 240 ? -21.641 -1.26 4.645 1 95.06 240 GLY B N 1
ATOM 4580 C CA . GLY B 1 240 ? -21.391 -2.098 3.484 1 95.06 240 GLY B CA 1
ATOM 4581 C C . GLY B 1 240 ? -19.938 -2.08 3.041 1 95.06 240 GLY B C 1
ATOM 4582 O O . GLY B 1 240 ? -19.062 -1.632 3.785 1 95.06 240 GLY B O 1
ATOM 4583 N N . PRO B 1 241 ? -19.625 -2.572 1.859 1 96.06 241 PRO B N 1
ATOM 4584 C CA . PRO B 1 241 ? -18.234 -2.703 1.401 1 96.06 241 PRO B CA 1
ATOM 4585 C C . PRO B 1 241 ? -17.5 -1.364 1.359 1 96.06 241 PRO B C 1
ATOM 4587 O O . PRO B 1 241 ? -17.969 -0.418 0.723 1 96.06 241 PRO B O 1
ATOM 4590 N N . LEU B 1 242 ? -16.422 -1.312 2.055 1 98.44 242 LEU B N 1
ATOM 4591 C CA . LEU B 1 242 ? -15.617 -0.1 2.111 1 98.44 242 LEU B CA 1
ATOM 4592 C C . LEU B 1 242 ? -14.461 -0.17 1.116 1 98.44 242 LEU B C 1
ATOM 4594 O O . LEU B 1 242 ? -13.617 -1.067 1.195 1 98.44 242 LEU B O 1
ATOM 4598 N N . ASP B 1 243 ? -14.367 0.815 0.218 1 98.5 243 ASP B N 1
ATOM 4599 C CA . ASP B 1 243 ? -13.312 0.879 -0.787 1 98.5 243 ASP B CA 1
ATOM 4600 C C . ASP B 1 243 ? -12.062 1.547 -0.224 1 98.5 243 ASP B C 1
ATOM 4602 O O . ASP B 1 243 ? -10.945 1.275 -0.681 1 98.5 243 ASP B O 1
ATOM 4606 N N . MET B 1 244 ? -12.297 2.383 0.739 1 98.75 244 MET B N 1
ATOM 4607 C CA . MET B 1 244 ? -11.18 3.156 1.272 1 98.75 244 MET B CA 1
ATOM 4608 C C . MET B 1 244 ? -11.414 3.508 2.738 1 98.75 244 MET B C 1
ATOM 4610 O O . MET B 1 244 ? -12.539 3.799 3.141 1 98.75 244 MET B O 1
ATOM 4614 N N . ILE B 1 245 ? -10.383 3.457 3.498 1 98.94 245 ILE B N 1
ATOM 4615 C CA . ILE B 1 245 ? -10.406 3.967 4.863 1 98.94 245 ILE B CA 1
ATOM 4616 C C . ILE B 1 245 ? -9.25 4.941 5.07 1 98.94 245 ILE B C 1
ATOM 4618 O O . ILE B 1 245 ? -8.117 4.66 4.668 1 98.94 245 ILE B O 1
ATOM 4622 N N . VAL B 1 246 ? -9.5 6.105 5.535 1 98.94 246 VAL B N 1
ATOM 4623 C CA . VAL B 1 246 ? -8.477 7.023 6.02 1 98.94 246 VAL B CA 1
ATOM 4624 C C . VAL B 1 246 ? -8.414 6.961 7.547 1 98.94 246 VAL B C 1
ATOM 4626 O O . VAL B 1 246 ? -9.406 7.238 8.227 1 98.94 246 VAL B O 1
ATOM 4629 N N . GLU B 1 247 ? -7.316 6.562 8.062 1 98.81 247 GLU B N 1
ATOM 4630 C CA . GLU B 1 247 ? -7.113 6.473 9.5 1 98.81 247 GLU B CA 1
ATOM 4631 C C . GLU B 1 247 ? -6.488 7.754 10.055 1 98.81 247 GLU B C 1
ATOM 4633 O O . GLU B 1 247 ? -5.363 8.102 9.695 1 98.81 247 GLU B O 1
ATOM 4638 N N . ALA B 1 248 ? -7.227 8.469 10.859 1 98.06 248 ALA B N 1
ATOM 4639 C CA . ALA B 1 248 ? -6.777 9.773 11.359 1 98.06 248 ALA B CA 1
ATOM 4640 C C . ALA B 1 248 ? -6.93 9.859 12.875 1 98.06 248 ALA B C 1
ATOM 4642 O O . ALA B 1 248 ? -7.094 10.953 13.422 1 98.06 248 ALA B O 1
ATOM 4643 N N . THR B 1 249 ? -6.949 8.734 13.594 1 96.19 249 THR B N 1
ATOM 4644 C CA . THR B 1 249 ? -7.098 8.75 15.047 1 96.19 249 THR B CA 1
ATOM 4645 C C . THR B 1 249 ? -5.734 8.773 15.727 1 96.19 249 THR B C 1
ATOM 4647 O O . THR B 1 249 ? -5.617 9.211 16.875 1 96.19 249 THR B O 1
ATOM 4650 N N . GLY B 1 250 ? -4.742 8.148 15.094 1 93.62 250 GLY B N 1
ATOM 4651 C CA . GLY B 1 250 ? -3.438 7.957 15.703 1 93.62 250 GLY B CA 1
ATOM 4652 C C . GLY B 1 250 ? -3.367 6.723 16.594 1 93.62 250 GLY B C 1
ATOM 4653 O O . GLY B 1 250 ? -2.332 6.449 17.203 1 93.62 250 GLY B O 1
ATOM 4654 N N . SER B 1 251 ? -4.426 5.992 16.656 1 95.44 251 SER B N 1
ATOM 4655 C CA . SER B 1 251 ? -4.441 4.73 17.391 1 95.44 251 SER B CA 1
ATOM 4656 C C . SER B 1 251 ? -3.998 3.572 16.5 1 95.44 251 SER B C 1
ATOM 4658 O O . SER B 1 251 ? -4.68 3.236 15.523 1 95.44 251 SER B O 1
ATOM 4660 N N . SER B 1 252 ? -2.896 2.93 16.938 1 96.44 252 SER B N 1
ATOM 4661 C CA . SER B 1 252 ? -2.42 1.811 16.141 1 96.44 252 SER B CA 1
ATOM 4662 C C . SER B 1 252 ? -3.414 0.654 16.156 1 96.44 252 SER B C 1
ATOM 4664 O O . SER B 1 252 ? -3.523 -0.092 15.18 1 96.44 252 SER B O 1
ATOM 4666 N N . GLU B 1 253 ? -4.152 0.496 17.219 1 95.38 253 GLU B N 1
ATOM 4667 C CA . GLU B 1 253 ? -5.18 -0.54 17.266 1 95.38 253 GLU B CA 1
ATOM 4668 C C . GLU B 1 253 ? -6.246 -0.319 16.203 1 95.38 253 GLU B C 1
ATOM 4670 O O . GLU B 1 253 ? -6.664 -1.263 15.531 1 95.38 253 GLU B O 1
ATOM 4675 N N . ILE B 1 254 ? -6.672 0.94 16.078 1 96.5 254 ILE B N 1
ATOM 4676 C CA . ILE B 1 254 ? -7.672 1.284 15.07 1 96.5 254 ILE B CA 1
ATOM 4677 C C . ILE B 1 254 ? -7.09 1.094 13.672 1 96.5 254 ILE B C 1
ATOM 4679 O O . ILE B 1 254 ? -7.77 0.604 12.773 1 96.5 254 ILE B O 1
ATOM 4683 N N . ALA B 1 255 ? -5.848 1.468 13.547 1 97.25 255 ALA B N 1
ATOM 4684 C CA . ALA B 1 255 ? -5.176 1.304 12.258 1 97.25 255 ALA B CA 1
ATOM 4685 C C . ALA B 1 255 ? -5.188 -0.158 11.812 1 97.25 255 ALA B C 1
ATOM 4687 O O . ALA B 1 255 ? -5.512 -0.464 10.664 1 97.25 255 ALA B O 1
ATOM 4688 N N . PHE B 1 256 ? -4.836 -1.093 12.68 1 96.25 256 PHE B N 1
ATOM 4689 C CA . PHE B 1 256 ? -4.766 -2.512 12.344 1 96.25 256 PHE B CA 1
ATOM 4690 C C . PHE B 1 256 ? -6.156 -3.084 12.117 1 96.25 256 PHE B C 1
ATOM 4692 O O . PHE B 1 256 ? -6.344 -3.939 11.242 1 96.25 256 PHE B O 1
ATOM 4699 N N . LYS B 1 257 ? -7.137 -2.617 12.875 1 96.25 257 LYS B N 1
ATOM 4700 C CA . LYS B 1 257 ? -8.516 -3.018 12.609 1 96.25 257 LYS B CA 1
ATOM 4701 C C . LYS B 1 257 ? -8.969 -2.537 11.234 1 96.25 257 LYS B C 1
ATOM 4703 O O . LYS B 1 257 ? -9.648 -3.27 10.508 1 96.25 257 LYS B O 1
ATOM 4708 N N . ALA B 1 258 ? -8.602 -1.289 10.898 1 97.5 258 ALA B N 1
ATOM 4709 C CA . ALA B 1 258 ? -8.992 -0.689 9.625 1 97.5 258 ALA B CA 1
ATOM 4710 C C . ALA B 1 258 ? -8.508 -1.536 8.453 1 97.5 258 ALA B C 1
ATOM 4712 O O . ALA B 1 258 ? -9.211 -1.689 7.453 1 97.5 258 ALA B O 1
ATOM 4713 N N . ILE B 1 259 ? -7.348 -2.098 8.547 1 96.06 259 ILE B N 1
ATOM 4714 C CA . ILE B 1 259 ? -6.762 -2.92 7.492 1 96.06 259 ILE B CA 1
ATOM 4715 C C . ILE B 1 259 ? -7.688 -4.09 7.176 1 96.06 259 ILE B C 1
ATOM 4717 O O . ILE B 1 259 ? -7.855 -4.461 6.012 1 96.06 259 ILE B O 1
ATOM 4721 N N . GLY B 1 260 ? -8.312 -4.621 8.188 1 96.31 260 GLY B N 1
ATOM 4722 C CA . GLY B 1 260 ? -9.18 -5.773 8.023 1 96.31 260 GLY B CA 1
ATOM 4723 C C . GLY B 1 260 ? -10.586 -5.406 7.59 1 96.31 260 GLY B C 1
ATOM 4724 O O . GLY B 1 260 ? -11.391 -6.281 7.254 1 96.31 260 GLY B O 1
ATOM 4725 N N . LEU B 1 261 ? -10.883 -4.145 7.527 1 97.88 261 LEU B N 1
ATOM 4726 C CA . LEU B 1 261 ? -12.281 -3.748 7.375 1 97.88 261 LEU B CA 1
ATOM 4727 C C . LEU B 1 261 ? -12.578 -3.328 5.941 1 97.88 261 LEU B C 1
ATOM 4729 O O . LEU B 1 261 ? -13.734 -3.221 5.547 1 97.88 261 LEU B O 1
ATOM 4733 N N . THR B 1 262 ? -11.555 -2.973 5.125 1 97.69 262 THR B N 1
ATOM 4734 C CA . THR B 1 262 ? -11.82 -2.684 3.719 1 97.69 262 THR B CA 1
ATOM 4735 C C . THR B 1 262 ? -12.258 -3.947 2.979 1 97.69 262 THR B C 1
ATOM 4737 O O . THR B 1 262 ? -11.922 -5.059 3.393 1 97.69 262 THR B O 1
ATOM 4740 N N . ASP B 1 263 ? -13.031 -3.738 1.971 1 96.94 263 ASP B N 1
ATOM 4741 C CA . ASP B 1 263 ? -13.414 -4.844 1.099 1 96.94 263 ASP B CA 1
ATOM 4742 C C . ASP B 1 263 ? -12.273 -5.219 0.153 1 96.94 263 ASP B C 1
ATOM 4744 O O . ASP B 1 263 ? -11.211 -4.598 0.178 1 96.94 263 ASP B O 1
ATOM 4748 N N . SER B 1 264 ? -12.477 -6.32 -0.636 1 97.31 264 SER B N 1
ATOM 4749 C CA . SER B 1 264 ? -11.492 -6.719 -1.638 1 97.31 264 SER B CA 1
ATOM 4750 C C . SER B 1 264 ? -11.07 -5.535 -2.5 1 97.31 264 SER B C 1
ATOM 4752 O O . SER B 1 264 ? -11.906 -4.715 -2.889 1 97.31 264 SER B O 1
ATOM 4754 N N . ASN B 1 265 ? -9.781 -5.457 -2.734 1 98.12 265 ASN B N 1
ATOM 4755 C CA . ASN B 1 265 ? -9.195 -4.418 -3.572 1 98.12 265 ASN B CA 1
ATOM 4756 C C . ASN B 1 265 ? -9.227 -3.057 -2.883 1 98.12 265 ASN B C 1
ATOM 4758 O O . ASN B 1 265 ? -9.047 -2.023 -3.529 1 98.12 265 ASN B O 1
ATOM 4762 N N . GLY B 1 266 ? -9.555 -3.033 -1.59 1 98.44 266 GLY B N 1
ATOM 4763 C CA . GLY B 1 266 ? -9.641 -1.795 -0.832 1 98.44 266 GLY B CA 1
ATOM 4764 C C . GLY B 1 266 ? -8.289 -1.232 -0.445 1 98.44 266 GLY B C 1
ATOM 4765 O O . GLY B 1 266 ? -7.266 -1.902 -0.6 1 98.44 266 GLY B O 1
ATOM 4766 N N . ILE B 1 267 ? -8.258 0.019 0.052 1 98.88 267 ILE B N 1
ATOM 4767 C CA . ILE B 1 267 ? -7.016 0.695 0.406 1 98.88 267 ILE B CA 1
ATOM 4768 C C . ILE B 1 267 ? -7.191 1.438 1.728 1 98.88 267 ILE B C 1
ATOM 4770 O O . ILE B 1 267 ? -8.25 2.014 1.988 1 98.88 267 ILE B O 1
ATOM 4774 N N . VAL B 1 268 ? -6.168 1.374 2.541 1 98.94 268 VAL B N 1
ATOM 4775 C CA . VAL B 1 268 ? -6.137 2.088 3.814 1 98.94 268 VAL B CA 1
ATOM 4776 C C . VAL B 1 268 ? -5.012 3.119 3.801 1 98.94 268 VAL B C 1
ATOM 4778 O O . VAL B 1 268 ? -3.855 2.785 3.523 1 98.94 268 VAL B O 1
ATOM 4781 N N . CYS B 1 269 ? -5.363 4.332 4.016 1 98.94 269 CYS B N 1
ATOM 4782 C CA . CYS B 1 269 ? -4.422 5.438 4.168 1 98.94 269 CYS B CA 1
ATOM 4783 C C . CYS B 1 269 ? -4.184 5.75 5.637 1 98.94 269 CYS B C 1
ATOM 4785 O O . CYS B 1 269 ? -5.098 6.18 6.34 1 98.94 269 CYS B O 1
ATOM 4787 N N . LEU B 1 270 ? -2.986 5.539 6.098 1 98.88 270 LEU B N 1
ATOM 4788 C CA . LEU B 1 270 ? -2.629 5.812 7.484 1 98.88 270 LEU B CA 1
ATOM 4789 C C . LEU B 1 270 ? -2.029 7.207 7.633 1 98.88 270 LEU B C 1
ATOM 4791 O O . LEU B 1 270 ? -1.012 7.516 7.008 1 98.88 270 LEU B O 1
ATOM 4795 N N . THR B 1 271 ? -2.652 8.039 8.445 1 98.31 271 THR B N 1
ATOM 4796 C CA . THR B 1 271 ? -2.17 9.406 8.617 1 98.31 271 THR B CA 1
ATOM 4797 C C . THR B 1 271 ? -1.821 9.672 10.078 1 98.31 271 THR B C 1
ATOM 4799 O O . THR B 1 271 ? -1.137 10.656 10.391 1 98.31 271 THR B O 1
ATOM 4802 N N . GLY B 1 272 ? -2.336 8.852 10.945 1 95.81 272 GLY B N 1
ATOM 4803 C CA . GLY B 1 272 ? -2.148 9.078 12.375 1 95.81 272 GLY B CA 1
ATOM 4804 C C . GLY B 1 272 ? -0.822 8.562 12.891 1 95.81 272 GLY B C 1
ATOM 4805 O O . GLY B 1 272 ? -0.369 7.488 12.484 1 95.81 272 GLY B O 1
ATOM 4806 N N . LEU B 1 273 ? -0.187 9.297 13.75 1 92.31 273 LEU B N 1
ATOM 4807 C CA . LEU B 1 273 ? 1.073 8.883 14.367 1 92.31 273 LEU B CA 1
ATOM 4808 C C . LEU B 1 273 ? 0.835 8.258 15.734 1 92.31 273 LEU B C 1
ATOM 4810 O O . LEU B 1 273 ? -0.01 8.727 16.5 1 92.31 273 LEU B O 1
ATOM 4814 N N . SER B 1 274 ? 1.484 7.215 15.984 1 89.81 274 SER B N 1
ATOM 4815 C CA . SER B 1 274 ? 1.436 6.504 17.266 1 89.81 274 SER B CA 1
ATOM 4816 C C . SER B 1 274 ? 2.799 6.5 17.938 1 89.81 274 SER B C 1
ATOM 4818 O O . SER B 1 274 ? 3.494 5.484 17.953 1 89.81 274 SER B O 1
ATOM 4820 N N . PRO B 1 275 ? 3.123 7.582 18.672 1 83.31 275 PRO B N 1
ATOM 4821 C CA . PRO B 1 275 ? 4.5 7.742 19.141 1 83.31 275 PRO B CA 1
ATOM 4822 C C . PRO B 1 275 ? 4.828 6.832 20.312 1 83.31 275 PRO B C 1
ATOM 4824 O O . PRO B 1 275 ? 5.996 6.695 20.688 1 83.31 275 PRO B O 1
ATOM 4827 N N . GLU B 1 276 ? 3.77 6.168 20.719 1 88.75 276 GLU B N 1
ATOM 4828 C CA . GLU B 1 276 ? 4.082 5.262 21.812 1 88.75 276 GLU B CA 1
ATOM 4829 C C . GLU B 1 276 ? 4.691 3.959 21.312 1 88.75 276 GLU B C 1
ATOM 4831 O O . GLU B 1 276 ? 4.988 3.83 20.125 1 88.75 276 GLU B O 1
ATOM 4836 N N . GLN B 1 277 ? 5.117 3.102 21.938 1 92.38 277 GLN B N 1
ATOM 4837 C CA . GLN B 1 277 ? 5.715 1.819 21.594 1 92.38 277 GLN B CA 1
ATOM 4838 C C . GLN B 1 277 ? 4.91 0.659 22.172 1 92.38 277 GLN B C 1
ATOM 4840 O O . GLN B 1 277 ? 5.488 -0.313 22.672 1 92.38 277 GLN B O 1
ATOM 4845 N N . ARG B 1 278 ? 3.604 0.847 22.062 1 94.44 278 ARG B N 1
ATOM 4846 C CA . ARG B 1 278 ? 2.74 -0.184 22.625 1 94.44 278 ARG B CA 1
ATOM 4847 C C . ARG B 1 278 ? 2.711 -1.423 21.734 1 94.44 278 ARG B C 1
ATOM 4849 O O . ARG B 1 278 ? 2.742 -1.313 20.516 1 94.44 278 ARG B O 1
ATOM 4856 N N . THR B 1 279 ? 2.723 -2.545 22.375 1 96.19 279 THR B N 1
ATOM 4857 C CA . THR B 1 279 ? 2.578 -3.84 21.719 1 96.19 279 THR B CA 1
ATOM 4858 C C . THR B 1 279 ? 1.173 -4.398 21.922 1 96.19 279 THR B C 1
ATOM 4860 O O . THR B 1 279 ? 0.608 -4.273 23.016 1 96.19 279 THR B O 1
ATOM 4863 N N . HIS B 1 280 ? 0.659 -4.949 20.938 1 96.25 280 HIS B N 1
ATOM 4864 C CA . HIS B 1 280 ? -0.636 -5.617 21.016 1 96.25 280 HIS B CA 1
ATOM 4865 C C . HIS B 1 280 ? -0.569 -7.027 20.438 1 96.25 280 HIS B C 1
ATOM 4867 O O . HIS B 1 280 ? 0.33 -7.34 19.656 1 96.25 280 HIS B O 1
ATOM 4873 N N . SER B 1 281 ? -1.437 -7.902 20.938 1 96.5 281 SER B N 1
ATOM 4874 C CA . SER B 1 281 ? -1.625 -9.203 20.297 1 96.5 281 SER B CA 1
ATOM 4875 C C . SER B 1 281 ? -2.406 -9.086 19 1 96.5 281 SER B C 1
ATOM 4877 O O . SER B 1 281 ? -3.535 -8.586 18.984 1 96.5 281 SER B O 1
ATOM 4879 N N . VAL B 1 282 ? -1.775 -9.453 17.906 1 96.19 282 VAL B N 1
ATOM 4880 C CA . VAL B 1 282 ? -2.375 -9.336 16.578 1 96.19 282 VAL B CA 1
ATOM 4881 C C . VAL B 1 282 ? -2.406 -10.703 15.898 1 96.19 282 VAL B C 1
ATOM 4883 O O . VAL B 1 282 ? -1.423 -11.445 15.938 1 96.19 282 VAL B O 1
ATOM 4886 N N . CYS B 1 283 ? -3.562 -11.117 15.422 1 97.06 283 CYS B N 1
ATOM 4887 C CA . CYS B 1 283 ? -3.572 -12.266 14.523 1 97.06 283 CYS B CA 1
ATOM 4888 C C . CYS B 1 283 ? -2.859 -11.945 13.211 1 97.06 283 CYS B C 1
ATOM 4890 O O . CYS B 1 283 ? -3.504 -11.609 12.219 1 97.06 283 CYS B O 1
ATOM 4892 N N . THR B 1 284 ? -1.51 -12.086 13.219 1 96.94 284 THR B N 1
ATOM 4893 C CA . THR B 1 284 ? -0.676 -11.68 12.094 1 96.94 284 THR B CA 1
ATOM 4894 C C . THR B 1 284 ? -0.99 -12.523 10.859 1 96.94 284 THR B C 1
ATOM 4896 O O . THR B 1 284 ? -0.96 -12.016 9.734 1 96.94 284 THR B O 1
ATOM 4899 N N . ASP B 1 285 ? -1.301 -13.82 11.055 1 97.44 285 ASP B N 1
ATOM 4900 C CA . ASP B 1 285 ? -1.699 -14.68 9.938 1 97.44 285 ASP B CA 1
ATOM 4901 C C . ASP B 1 285 ? -2.965 -14.148 9.273 1 97.44 285 ASP B C 1
ATOM 4903 O O . ASP B 1 285 ? -3.043 -14.086 8.039 1 97.44 285 ASP B O 1
ATOM 4907 N N . CYS B 1 286 ? -3.959 -13.703 10.094 1 96.75 286 CYS B N 1
ATOM 4908 C CA . CYS B 1 286 ? -5.227 -13.211 9.562 1 96.75 286 CYS B CA 1
ATOM 4909 C C . CYS B 1 286 ? -5.02 -11.938 8.75 1 96.75 286 CYS B C 1
ATOM 4911 O O . CYS B 1 286 ? -5.59 -11.789 7.668 1 96.75 286 CYS B O 1
ATOM 4913 N N . VAL B 1 287 ? -4.188 -11.016 9.281 1 97.38 287 VAL B N 1
ATOM 4914 C CA . VAL B 1 287 ? -3.932 -9.75 8.602 1 97.38 287 VAL B CA 1
ATOM 4915 C C . VAL B 1 287 ? -3.223 -10.008 7.273 1 97.38 287 VAL B C 1
ATOM 4917 O O . VAL B 1 287 ? -3.627 -9.484 6.234 1 97.38 287 VAL B O 1
ATOM 4920 N N . ASN B 1 288 ? -2.191 -10.859 7.281 1 97.5 288 ASN B N 1
ATOM 4921 C CA . ASN B 1 288 ? -1.448 -11.172 6.066 1 97.5 288 ASN B CA 1
ATOM 4922 C C . ASN B 1 288 ? -2.334 -11.859 5.031 1 97.5 288 ASN B C 1
ATOM 4924 O O . ASN B 1 288 ? -2.314 -11.492 3.854 1 97.5 288 ASN B O 1
ATOM 4928 N N . GLN B 1 289 ? -3.09 -12.859 5.484 1 96.5 289 GLN B N 1
ATOM 4929 C CA . GLN B 1 289 ? -3.982 -13.586 4.59 1 96.5 289 GLN B CA 1
ATOM 4930 C C . GLN B 1 289 ? -5 -12.648 3.945 1 96.5 289 GLN B C 1
ATOM 4932 O O . GLN B 1 289 ? -5.27 -12.742 2.746 1 96.5 289 GLN B O 1
ATOM 4937 N N . ASP B 1 290 ? -5.547 -11.789 4.75 1 96.62 290 ASP B N 1
ATOM 4938 C CA . ASP B 1 290 ? -6.555 -10.844 4.273 1 96.62 290 ASP B CA 1
ATOM 4939 C C . ASP B 1 290 ? -5.969 -9.906 3.221 1 96.62 290 ASP B C 1
ATOM 4941 O O . ASP B 1 290 ? -6.582 -9.68 2.176 1 96.62 290 ASP B O 1
ATOM 4945 N N . LEU B 1 291 ? -4.75 -9.344 3.451 1 98.25 291 LEU B N 1
ATOM 4946 C CA . LEU B 1 291 ? -4.082 -8.453 2.508 1 98.25 291 LEU B CA 1
ATOM 4947 C C . LEU B 1 291 ? -3.826 -9.164 1.181 1 98.25 291 LEU B C 1
ATOM 4949 O O . LEU B 1 291 ? -4.121 -8.617 0.115 1 98.25 291 LEU B O 1
ATOM 4953 N N . VAL B 1 292 ? -3.354 -10.375 1.229 1 97.94 292 VAL B N 1
ATOM 4954 C CA . VAL B 1 292 ? -2.932 -11.086 0.029 1 97.94 292 VAL B CA 1
ATOM 4955 C C . VAL B 1 292 ? -4.156 -11.586 -0.733 1 97.94 292 VAL B C 1
ATOM 4957 O O . VAL B 1 292 ? -4.324 -11.289 -1.918 1 97.94 292 VAL B O 1
ATOM 4960 N N . MET B 1 293 ? -5.102 -12.242 -0.037 1 96.25 293 MET B N 1
ATOM 4961 C CA . MET B 1 293 ? -6.223 -12.906 -0.693 1 96.25 293 MET B CA 1
ATOM 4962 C C . MET B 1 293 ? -7.176 -11.883 -1.303 1 96.25 293 MET B C 1
ATOM 4964 O O . MET B 1 293 ? -7.914 -12.195 -2.24 1 96.25 293 MET B O 1
ATOM 4968 N N . HIS B 1 294 ? -7.117 -10.664 -0.771 1 97.44 294 HIS B N 1
ATOM 4969 C CA . HIS B 1 294 ? -8.117 -9.688 -1.2 1 97.44 294 HIS B CA 1
ATOM 4970 C C . HIS B 1 294 ? -7.461 -8.5 -1.889 1 97.44 294 HIS B C 1
ATOM 4972 O O . HIS B 1 294 ? -8.102 -7.465 -2.094 1 97.44 294 HIS B O 1
ATOM 4978 N N . ASN B 1 295 ? -6.227 -8.609 -2.24 1 98.25 295 ASN B N 1
ATOM 4979 C CA . ASN B 1 295 ? -5.508 -7.598 -3.004 1 98.25 295 ASN B CA 1
ATOM 4980 C C . ASN B 1 295 ? -5.625 -6.223 -2.352 1 98.25 295 ASN B C 1
ATOM 4982 O O . ASN B 1 295 ? -5.918 -5.234 -3.025 1 98.25 295 ASN B O 1
ATOM 4986 N N . LYS B 1 296 ? -5.449 -6.145 -1.055 1 98.69 296 LYS B N 1
ATOM 4987 C CA . LYS B 1 296 ? -5.598 -4.879 -0.342 1 98.69 296 LYS B CA 1
ATOM 4988 C C . LYS B 1 296 ? -4.27 -4.133 -0.266 1 98.69 296 LYS B C 1
ATOM 4990 O O . LYS B 1 296 ? -3.201 -4.742 -0.367 1 98.69 296 LYS B O 1
ATOM 4995 N N . ALA B 1 297 ? -4.352 -2.828 -0.125 1 98.94 297 ALA B N 1
ATOM 4996 C CA . ALA B 1 297 ? -3.168 -1.982 0.006 1 98.94 297 ALA B CA 1
ATOM 4997 C C . ALA B 1 297 ? -3.254 -1.105 1.252 1 98.94 297 ALA B C 1
ATOM 4999 O O . ALA B 1 297 ? -4.344 -0.684 1.646 1 98.94 297 ALA B O 1
ATOM 5000 N N . VAL B 1 298 ? -2.174 -0.892 1.857 1 98.94 298 VAL B N 1
ATOM 5001 C CA . VAL B 1 298 ? -2 -0.002 3 1 98.94 298 VAL B CA 1
ATOM 5002 C C . VAL B 1 298 ? -0.795 0.906 2.77 1 98.94 298 VAL B C 1
ATOM 5004 O O . VAL B 1 298 ? 0.24 0.459 2.27 1 98.94 298 VAL B O 1
ATOM 5007 N N . PHE B 1 299 ? -0.921 2.189 3.074 1 98.88 299 PHE B N 1
ATOM 5008 C CA . PHE B 1 299 ? 0.252 3.051 2.992 1 98.88 299 PHE B CA 1
ATOM 5009 C C . PHE B 1 299 ? 0.183 4.16 4.035 1 98.88 299 PHE B C 1
ATOM 5011 O O . PHE B 1 299 ? -0.901 4.512 4.508 1 98.88 299 PHE B O 1
ATOM 5018 N N . GLY B 1 300 ? 1.337 4.586 4.398 1 98.75 300 GLY B N 1
ATOM 5019 C CA . GLY B 1 300 ? 1.436 5.734 5.281 1 98.75 300 GLY B CA 1
ATOM 5020 C C . GLY B 1 300 ? 1.802 7.016 4.555 1 98.75 300 GLY B C 1
ATOM 5021 O O . GLY B 1 300 ? 2.459 6.98 3.512 1 98.75 300 GLY B O 1
ATOM 5022 N N . THR B 1 301 ? 1.395 8.078 5.125 1 98.25 301 THR B N 1
ATOM 5023 C CA . THR B 1 301 ? 1.756 9.375 4.555 1 98.25 301 THR B CA 1
ATOM 5024 C C . THR B 1 301 ? 1.907 10.422 5.652 1 98.25 301 THR B C 1
ATOM 5026 O O . THR B 1 301 ? 1.195 10.391 6.656 1 98.25 301 THR B O 1
ATOM 5029 N N . VAL B 1 302 ? 2.834 11.289 5.43 1 96.31 302 VAL B N 1
ATOM 5030 C CA . VAL B 1 302 ? 3.092 12.391 6.355 1 96.31 302 VAL B CA 1
ATOM 5031 C C . VAL B 1 302 ? 3.506 13.641 5.578 1 96.31 302 VAL B C 1
ATOM 5033 O O . VAL B 1 302 ? 4.051 13.539 4.477 1 96.31 302 VAL B O 1
ATOM 5036 N N . SER B 1 303 ? 3.236 14.781 6.133 1 96.56 303 SER B N 1
ATOM 5037 C CA . SER B 1 303 ? 3.633 16.062 5.551 1 96.56 303 SER B CA 1
ATOM 5038 C C . SER B 1 303 ? 3.129 16.188 4.117 1 96.56 303 SER B C 1
ATOM 5040 O O . SER B 1 303 ? 2.262 15.43 3.684 1 96.56 303 SER B O 1
ATOM 5042 N N . SER B 1 304 ? 3.416 17.203 3.455 1 97.94 304 SER B N 1
ATOM 5043 C CA . SER B 1 304 ? 3.059 17.484 2.07 1 97.94 304 SER B CA 1
ATOM 5044 C C . SER B 1 304 ? 4.078 18.406 1.414 1 97.94 304 SER B C 1
ATOM 5046 O O . SER B 1 304 ? 5.059 18.812 2.045 1 97.94 304 SER B O 1
ATOM 5048 N N . ASN B 1 305 ? 3.947 18.609 0.161 1 96.5 305 ASN B N 1
ATOM 5049 C CA . ASN B 1 305 ? 4.809 19.547 -0.556 1 96.5 305 ASN B CA 1
ATOM 5050 C C . ASN B 1 305 ? 3.992 20.578 -1.321 1 96.5 305 ASN B C 1
ATOM 5052 O O . ASN B 1 305 ? 2.775 20.672 -1.147 1 96.5 305 ASN B O 1
ATOM 5056 N N . ARG B 1 306 ? 4.621 21.5 -2.016 1 97.88 306 ARG B N 1
ATOM 5057 C CA . ARG B 1 306 ? 4.008 22.688 -2.586 1 97.88 306 ARG B CA 1
ATOM 5058 C C . ARG B 1 306 ? 2.797 22.328 -3.441 1 97.88 306 ARG B C 1
ATOM 5060 O O . ARG B 1 306 ? 1.764 23 -3.379 1 97.88 306 ARG B O 1
ATOM 5067 N N . VAL B 1 307 ? 2.875 21.297 -4.254 1 97.81 307 VAL B N 1
ATOM 5068 C CA . VAL B 1 307 ? 1.81 20.938 -5.184 1 97.81 307 VAL B CA 1
ATOM 5069 C C . VAL B 1 307 ? 0.53 20.625 -4.406 1 97.81 307 VAL B C 1
ATOM 5071 O O . VAL B 1 307 ? -0.572 20.938 -4.871 1 97.81 307 VAL B O 1
ATOM 5074 N N . HIS B 1 308 ? 0.679 20.094 -3.244 1 98.56 308 HIS B N 1
ATOM 5075 C CA . HIS B 1 308 ? -0.487 19.734 -2.445 1 98.56 308 HIS B CA 1
ATOM 5076 C C . HIS B 1 308 ? -1.146 20.969 -1.845 1 98.56 308 HIS B C 1
ATOM 5078 O O . HIS B 1 308 ? -2.367 21.016 -1.688 1 98.56 308 HIS B O 1
ATOM 5084 N N . PHE B 1 309 ? -0.358 22 -1.495 1 98.75 309 PHE B N 1
ATOM 5085 C CA . PHE B 1 309 ? -0.914 23.281 -1.07 1 98.75 309 PHE B CA 1
ATOM 5086 C C . PHE B 1 309 ? -1.676 23.953 -2.211 1 98.75 309 PHE B C 1
ATOM 5088 O O . PHE B 1 309 ? -2.779 24.453 -2.012 1 98.75 309 PHE B O 1
ATOM 5095 N N . GLU B 1 310 ? -1.059 23.906 -3.361 1 98.56 310 GLU B N 1
ATOM 5096 C CA . GLU B 1 310 ? -1.694 24.516 -4.523 1 98.56 310 GLU B CA 1
ATOM 5097 C C . GLU B 1 310 ? -3.014 23.828 -4.859 1 98.56 310 GLU B C 1
ATOM 5099 O O . GLU B 1 310 ? -4.023 24.484 -5.098 1 98.56 310 GLU B O 1
ATOM 5104 N N . ARG B 1 311 ? -2.998 22.531 -4.805 1 98.31 311 ARG B N 1
ATOM 5105 C CA . ARG B 1 311 ? -4.238 21.797 -5.004 1 98.31 311 ARG B CA 1
ATOM 5106 C C . ARG B 1 311 ? -5.227 22.062 -3.873 1 98.31 311 ARG B C 1
ATOM 5108 O O . ARG B 1 311 ? -6.438 22.047 -4.086 1 98.31 311 ARG B O 1
ATOM 5115 N N . GLY B 1 312 ? -4.641 22.281 -2.727 1 98.62 312 GLY B N 1
ATOM 5116 C CA . GLY B 1 312 ? -5.461 22.609 -1.566 1 98.62 312 GLY B CA 1
ATOM 5117 C C . GLY B 1 312 ? -6.273 23.875 -1.741 1 98.62 312 GLY B C 1
ATOM 5118 O O . GLY B 1 312 ? -7.387 23.984 -1.219 1 98.62 312 GLY B O 1
ATOM 5119 N N . ILE B 1 313 ? -5.73 24.859 -2.48 1 98.75 313 ILE B N 1
ATOM 5120 C CA . ILE B 1 313 ? -6.465 26.078 -2.771 1 98.75 313 ILE B CA 1
ATOM 5121 C C . ILE B 1 313 ? -7.727 25.75 -3.568 1 98.75 313 ILE B C 1
ATOM 5123 O O . ILE B 1 313 ? -8.812 26.219 -3.236 1 98.75 313 ILE B O 1
ATOM 5127 N N . ASP B 1 314 ? -7.562 24.875 -4.605 1 98.5 314 ASP B N 1
ATOM 5128 C CA . ASP B 1 314 ? -8.695 24.453 -5.41 1 98.5 314 ASP B CA 1
ATOM 5129 C C . ASP B 1 314 ? -9.711 23.672 -4.57 1 98.5 314 ASP B C 1
ATOM 5131 O O . ASP B 1 314 ? -10.922 23.828 -4.73 1 98.5 314 ASP B O 1
ATOM 5135 N N . ARG B 1 315 ? -9.195 22.891 -3.67 1 98.62 315 ARG B N 1
ATOM 5136 C CA . ARG B 1 315 ? -10.062 22.062 -2.838 1 98.62 315 ARG B CA 1
ATOM 5137 C C . ARG B 1 315 ? -10.852 22.922 -1.852 1 98.62 315 ARG B C 1
ATOM 5139 O O . ARG B 1 315 ? -12.062 22.734 -1.693 1 98.62 315 ARG B O 1
ATOM 5146 N N . LEU B 1 316 ? -10.172 23.844 -1.156 1 98.69 316 LEU B N 1
ATOM 5147 C CA . LEU B 1 316 ? -10.867 24.75 -0.262 1 98.69 316 LEU B CA 1
ATOM 5148 C C . LEU B 1 316 ? -11.977 25.5 -1.001 1 98.69 316 LEU B C 1
ATOM 5150 O O . LEU B 1 316 ? -13.086 25.641 -0.485 1 98.69 316 LEU B O 1
ATOM 5154 N N . THR B 1 317 ? -11.656 25.953 -2.215 1 98.69 317 THR B N 1
ATOM 5155 C CA . THR B 1 317 ? -12.617 26.672 -3.033 1 98.69 317 THR B CA 1
ATOM 5156 C C . THR B 1 317 ? -13.828 25.797 -3.348 1 98.69 317 THR B C 1
ATOM 5158 O O . THR B 1 317 ? -14.969 26.219 -3.207 1 98.69 317 THR B O 1
ATOM 5161 N N . SER B 1 318 ? -13.57 24.562 -3.73 1 98.75 318 SER B N 1
ATOM 5162 C CA . SER B 1 318 ? -14.633 23.625 -4.074 1 98.75 318 SER B CA 1
ATOM 5163 C C . SER B 1 318 ? -15.516 23.328 -2.869 1 98.75 318 SER B C 1
ATOM 5165 O O . SER B 1 318 ? -16.75 23.359 -2.973 1 98.75 318 SER B O 1
ATOM 5167 N N . ILE B 1 319 ? -14.914 23.109 -1.704 1 98.69 319 ILE B N 1
ATOM 5168 C CA . ILE B 1 319 ? -15.656 22.766 -0.494 1 98.69 319 ILE B CA 1
ATOM 5169 C C . ILE B 1 319 ? -16.5 23.969 -0.05 1 98.69 319 ILE B C 1
ATOM 5171 O O . ILE B 1 319 ? -17.672 23.812 0.319 1 98.69 319 ILE B O 1
ATOM 5175 N N . GLU B 1 320 ? -15.914 25.172 -0.126 1 98.31 320 GLU B N 1
ATOM 5176 C CA . GLU B 1 320 ? -16.656 26.375 0.251 1 98.31 320 GLU B CA 1
ATOM 5177 C C . GLU B 1 320 ? -17.844 26.594 -0.675 1 98.31 320 GLU B C 1
ATOM 5179 O O . GLU B 1 320 ? -18.891 27.109 -0.244 1 98.31 320 GLU B O 1
ATOM 5184 N N . ARG B 1 321 ? -17.656 26.219 -1.916 1 98.31 321 ARG B N 1
ATOM 5185 C CA . ARG B 1 321 ? -18.766 26.359 -2.871 1 98.31 321 ARG B CA 1
ATOM 5186 C C . ARG B 1 321 ? -19.859 25.344 -2.592 1 98.31 321 ARG B C 1
ATOM 5188 O O . ARG B 1 321 ? -21.047 25.688 -2.633 1 98.31 321 ARG B O 1
ATOM 5195 N N . ARG B 1 322 ? -19.531 24.172 -2.295 1 98.19 322 ARG B N 1
ATOM 5196 C CA . ARG B 1 322 ? -20.484 23.078 -2.125 1 98.19 322 ARG B CA 1
ATOM 5197 C C . ARG B 1 322 ? -21.188 23.172 -0.773 1 98.19 322 ARG B C 1
ATOM 5199 O O . ARG B 1 322 ? -22.391 22.891 -0.669 1 98.19 322 ARG B O 1
ATOM 5206 N N . TRP B 1 323 ? -20.406 23.516 0.263 1 98.69 323 TRP B N 1
ATOM 5207 C CA . TRP B 1 323 ? -20.906 23.641 1.624 1 98.69 323 TRP B CA 1
ATOM 5208 C C . TRP B 1 323 ? -20.484 24.969 2.248 1 98.69 323 TRP B C 1
ATOM 5210 O O . TRP B 1 323 ? -19.625 25 3.137 1 98.69 323 TRP B O 1
ATOM 5220 N N . PRO B 1 324 ? -21.156 26.047 1.911 1 98.19 324 PRO B N 1
ATOM 5221 C CA . PRO B 1 324 ? -20.734 27.375 2.336 1 98.19 324 PRO B CA 1
ATOM 5222 C C . PRO B 1 324 ? -20.703 27.531 3.855 1 98.19 324 PRO B C 1
ATOM 5224 O O . PRO B 1 324 ? -21.688 27.219 4.527 1 98.19 324 PRO B O 1
ATOM 5227 N N . GLY B 1 325 ? -19.531 27.906 4.355 1 98.12 325 GLY B N 1
ATOM 5228 C CA . GLY B 1 325 ? -19.391 28.25 5.762 1 98.12 325 GLY B CA 1
ATOM 5229 C C . GLY B 1 325 ? -19.016 27.062 6.625 1 98.12 325 GLY B C 1
ATOM 5230 O O . GLY B 1 325 ? -18.734 27.203 7.812 1 98.12 325 GLY B O 1
ATOM 5231 N N . LEU B 1 326 ? -19.047 25.906 6.074 1 98.56 326 LEU B N 1
ATOM 5232 C CA . LEU B 1 326 ? -18.828 24.688 6.859 1 98.56 326 LEU B CA 1
ATOM 5233 C C . LEU B 1 326 ? -17.406 24.625 7.383 1 98.56 326 LEU B C 1
ATOM 5235 O O . LEU B 1 326 ? -17.172 24.25 8.539 1 98.56 326 LEU B O 1
ATOM 5239 N N . LEU B 1 327 ? -16.422 25 6.574 1 98.75 327 LEU B N 1
ATOM 5240 C CA . LEU B 1 327 ? -15.023 24.969 6.996 1 98.75 327 LEU B CA 1
ATOM 5241 C C . LEU B 1 327 ? -14.797 25.906 8.172 1 98.75 327 LEU B C 1
ATOM 5243 O O . LEU B 1 327 ? -14.062 25.578 9.109 1 98.75 327 LEU B O 1
ATOM 5247 N N . GLU B 1 328 ? -15.414 27 8.156 1 98.44 328 GLU B N 1
ATOM 5248 C CA . GLU B 1 328 ? -15.273 27.969 9.242 1 98.44 328 GLU B CA 1
ATOM 5249 C C . GLU B 1 328 ? -15.797 27.406 10.562 1 98.44 328 GLU B C 1
ATOM 5251 O O . GLU B 1 328 ? -15.297 27.75 11.633 1 98.44 328 GLU B O 1
ATOM 5256 N N . ARG B 1 329 ? -16.781 26.562 10.477 1 98.06 329 ARG B N 1
ATOM 5257 C CA . ARG B 1 329 ? -17.375 25.953 11.664 1 98.06 329 ARG B CA 1
ATOM 5258 C C . ARG B 1 329 ? -16.359 25.047 12.375 1 98.06 329 ARG B C 1
ATOM 5260 O O . ARG B 1 329 ? -16.578 24.672 13.531 1 98.06 329 ARG B O 1
ATOM 5267 N N . MET B 1 330 ? -15.305 24.703 11.703 1 98.31 330 MET B N 1
ATOM 5268 C CA . MET B 1 330 ? -14.297 23.844 12.312 1 98.31 330 MET B CA 1
ATOM 5269 C C . MET B 1 330 ? -13.516 24.609 13.383 1 98.31 330 MET B C 1
ATOM 5271 O O . MET B 1 330 ? -12.844 24 14.219 1 98.31 330 MET B O 1
ATOM 5275 N N . PHE B 1 331 ? -13.508 25.953 13.273 1 98.25 331 PHE B N 1
ATOM 5276 C CA . PHE B 1 331 ? -12.781 26.766 14.242 1 98.25 331 PHE B CA 1
ATOM 5277 C C . PHE B 1 331 ? -13.547 26.859 15.555 1 98.25 331 PHE B C 1
ATOM 5279 O O . PHE B 1 331 ? -14.43 27.703 15.703 1 98.25 331 PHE B O 1
ATOM 5286 N N . SER B 1 332 ? -13.156 26.016 16.5 1 97.12 332 SER B N 1
ATOM 5287 C CA . SER B 1 332 ? -13.914 25.828 17.719 1 97.12 332 SER B CA 1
ATOM 5288 C C . SER B 1 332 ? -13.586 26.922 18.75 1 97.12 332 SER B C 1
ATOM 5290 O O . SER B 1 332 ? -14.422 27.266 19.578 1 97.12 332 SER B O 1
ATOM 5292 N N . ARG B 1 333 ? -12.344 27.312 18.688 1 95.81 333 ARG B N 1
ATOM 5293 C CA . ARG B 1 333 ? -11.867 28.297 19.672 1 95.81 333 ARG B CA 1
ATOM 5294 C C . ARG B 1 333 ? -10.781 29.188 19.062 1 95.81 333 ARG B C 1
ATOM 5296 O O . ARG B 1 333 ? -10.055 28.766 18.156 1 95.81 333 ARG B O 1
ATOM 5303 N N . ARG B 1 334 ? -10.758 30.453 19.547 1 96.81 334 ARG B N 1
ATOM 5304 C CA . ARG B 1 334 ? -9.703 31.391 19.188 1 96.81 334 ARG B CA 1
ATOM 5305 C C . ARG B 1 334 ? -9.031 31.969 20.422 1 96.81 334 ARG B C 1
ATOM 5307 O O . ARG B 1 334 ? -9.703 32.25 21.422 1 96.81 334 ARG B O 1
ATOM 5314 N N . VAL B 1 335 ? -7.766 32.031 20.391 1 97.31 335 VAL B N 1
ATOM 5315 C CA . VAL B 1 335 ? -7.012 32.656 21.484 1 97.31 335 VAL B CA 1
ATOM 5316 C C . VAL B 1 335 ? -5.988 33.625 20.922 1 97.31 335 VAL B C 1
ATOM 5318 O O . VAL B 1 335 ? -5.625 33.562 19.75 1 97.31 335 VAL B O 1
ATOM 5321 N N . ARG B 1 336 ? -5.52 34.531 21.703 1 97.62 336 ARG B N 1
ATOM 5322 C CA . ARG B 1 336 ? -4.453 35.438 21.312 1 97.62 336 ARG B CA 1
ATOM 5323 C C . ARG B 1 336 ? -3.084 34.812 21.5 1 97.62 336 ARG B C 1
ATOM 5325 O O . ARG B 1 336 ? -2.938 33.875 22.281 1 97.62 336 ARG B O 1
ATOM 5332 N N . LEU B 1 337 ? -2.102 35.312 20.766 1 98 337 LEU B N 1
ATOM 5333 C CA . LEU B 1 337 ? -0.74 34.781 20.859 1 98 337 LEU B CA 1
ATOM 5334 C C . LEU B 1 337 ? -0.251 34.781 22.297 1 98 337 LEU B C 1
ATOM 5336 O O . LEU B 1 337 ? 0.396 33.812 22.734 1 98 337 LEU B O 1
ATOM 5340 N N . GLU B 1 338 ? -0.633 35.781 23.109 1 96.31 338 GLU B N 1
ATOM 5341 C CA . GLU B 1 338 ? -0.203 35.906 24.5 1 96.31 338 GLU B CA 1
ATOM 5342 C C . GLU B 1 338 ? -0.755 34.781 25.344 1 96.31 338 GLU B C 1
ATOM 5344 O O . GLU B 1 338 ? -0.183 34.438 26.391 1 96.31 338 GLU B O 1
ATOM 5349 N N . ASN B 1 339 ? -1.851 34.219 24.891 1 95.81 339 ASN B N 1
ATOM 5350 C CA . ASN B 1 339 ? -2.525 33.156 25.625 1 95.81 339 ASN B CA 1
ATOM 5351 C C . ASN B 1 339 ? -2.395 31.812 24.906 1 95.81 339 ASN B C 1
ATOM 5353 O O . ASN B 1 339 ? -3.283 30.969 25.016 1 95.81 339 ASN B O 1
ATOM 5357 N N . VAL B 1 340 ? -1.333 31.625 24.156 1 96.75 340 VAL B N 1
ATOM 5358 C CA . VAL B 1 340 ? -1.163 30.469 23.297 1 96.75 340 VAL B CA 1
ATOM 5359 C C . VAL B 1 340 ? -1.171 29.188 24.141 1 96.75 340 VAL B C 1
ATOM 5361 O O . VAL B 1 340 ? -1.66 28.156 23.703 1 96.75 340 VAL B O 1
ATOM 5364 N N . LYS B 1 341 ? -0.762 29.188 25.375 1 95.25 341 LYS B N 1
ATOM 5365 C CA . LYS B 1 341 ? -0.755 28.031 26.266 1 95.25 341 LYS B CA 1
ATOM 5366 C C . LYS B 1 341 ? -2.168 27.5 26.484 1 95.25 341 LYS B C 1
ATOM 5368 O O . LYS B 1 341 ? -2.373 26.281 26.547 1 95.25 341 LYS B O 1
ATOM 5373 N N . GLU B 1 342 ? -3.049 28.422 26.594 1 93.69 342 GLU B N 1
ATOM 5374 C CA . GLU B 1 342 ? -4.449 28.031 26.75 1 93.69 342 GLU B CA 1
ATOM 5375 C C . GLU B 1 342 ? -4.969 27.328 25.484 1 93.69 342 GLU B C 1
ATOM 5377 O O . GLU B 1 342 ? -5.816 26.453 25.562 1 93.69 342 GLU B O 1
ATOM 5382 N N . GLY B 1 343 ? -4.461 27.766 24.375 1 94.06 343 GLY B N 1
ATOM 5383 C CA . GLY B 1 343 ? -4.879 27.172 23.109 1 94.06 343 GLY B CA 1
ATOM 5384 C C . GLY B 1 343 ? -4.387 25.75 22.906 1 94.06 343 GLY B C 1
ATOM 5385 O O . GLY B 1 343 ? -5.043 24.953 22.25 1 94.06 343 GLY B O 1
ATOM 5386 N N . LEU B 1 344 ? -3.225 25.438 23.516 1 94.19 344 LEU B N 1
ATOM 5387 C CA . LEU B 1 344 ? -2.65 24.094 23.375 1 94.19 344 LEU B CA 1
ATOM 5388 C C . LEU B 1 344 ? -3.371 23.094 24.281 1 94.19 344 LEU B C 1
ATOM 5390 O O . LEU B 1 344 ? -3.342 21.891 24.016 1 94.19 344 LEU B O 1
ATOM 5394 N N . LYS B 1 345 ? -3.922 23.625 25.344 1 87.38 345 LYS B N 1
ATOM 5395 C CA . LYS B 1 345 ? -4.707 22.75 26.219 1 87.38 345 LYS B CA 1
ATOM 5396 C C . LYS B 1 345 ? -6.031 22.375 25.562 1 87.38 345 LYS B C 1
ATOM 5398 O O . LYS B 1 345 ? -6.941 23.203 25.453 1 87.38 345 LYS B O 1
ATOM 5403 N N . GLY B 1 346 ? -6.074 21.266 25.078 1 80 346 GLY B N 1
ATOM 5404 C CA . GLY B 1 346 ? -7.238 20.781 24.344 1 80 346 GLY B CA 1
ATOM 5405 C C . GLY B 1 346 ? -8.477 20.672 25.203 1 80 346 GLY B C 1
ATOM 5406 O O . GLY B 1 346 ? -8.383 20.5 26.422 1 80 346 GLY B O 1
ATOM 5407 N N . ASP B 1 347 ? -9.602 20.891 24.516 1 84.5 347 ASP B N 1
ATOM 5408 C CA . ASP B 1 347 ? -10.93 20.641 25.078 1 84.5 347 ASP B CA 1
ATOM 5409 C C . ASP B 1 347 ? -11.664 19.562 24.281 1 84.5 347 ASP B C 1
ATOM 5411 O O . ASP B 1 347 ? -11.406 19.375 23.094 1 84.5 347 ASP B O 1
ATOM 5415 N N . LYS B 1 348 ? -12.477 18.828 25 1 81.81 348 LYS B N 1
ATOM 5416 C CA . LYS B 1 348 ? -13.188 17.719 24.391 1 81.81 348 LYS B CA 1
ATOM 5417 C C . LYS B 1 348 ? -14.031 18.188 23.203 1 81.81 348 LYS B C 1
ATOM 5419 O O . LYS B 1 348 ? -14.289 17.406 22.281 1 81.81 348 LYS B O 1
ATOM 5424 N N . GLU B 1 349 ? -14.359 19.391 23.203 1 87.44 349 GLU B N 1
ATOM 5425 C CA . GLU B 1 349 ? -15.258 19.891 22.156 1 87.44 349 GLU B CA 1
ATOM 5426 C C . GLU B 1 349 ? -14.477 20.562 21.031 1 87.44 349 GLU B C 1
ATOM 5428 O O . GLU B 1 349 ? -15.055 20.953 20.016 1 87.44 349 GLU B O 1
ATOM 5433 N N . ASP B 1 350 ? -13.188 20.688 21.234 1 93.56 350 ASP B N 1
ATOM 5434 C CA . ASP B 1 350 ? -12.375 21.375 20.234 1 93.56 350 ASP B CA 1
ATOM 5435 C C . ASP B 1 350 ? -12.266 20.562 18.953 1 93.56 350 ASP B C 1
ATOM 5437 O O . ASP B 1 350 ? -12.203 19.328 19 1 93.56 350 ASP B O 1
ATOM 5441 N N . VAL B 1 351 ? -12.352 21.25 17.859 1 96.69 351 VAL B N 1
ATOM 5442 C CA . VAL B 1 351 ? -11.969 20.688 16.578 1 96.69 351 VAL B CA 1
ATOM 5443 C C . VAL B 1 351 ? -10.672 21.328 16.094 1 96.69 351 VAL B C 1
ATOM 5445 O O . VAL B 1 351 ? -9.609 20.719 16.141 1 96.69 351 VAL B O 1
ATOM 5448 N N . LYS B 1 352 ? -10.695 22.609 15.867 1 97.94 352 LYS B N 1
ATOM 5449 C CA . LYS B 1 352 ? -9.516 23.391 15.492 1 97.94 352 LYS B CA 1
ATOM 5450 C C . LYS B 1 352 ? -9.43 24.672 16.297 1 97.94 352 LYS B C 1
ATOM 5452 O O . LYS B 1 352 ? -10.375 25.469 16.328 1 97.94 352 LYS B O 1
ATOM 5457 N N . VAL B 1 353 ? -8.352 24.844 16.984 1 98.06 353 VAL B N 1
ATOM 5458 C CA . VAL B 1 353 ? -8.094 26.062 17.75 1 98.06 353 VAL B CA 1
ATOM 5459 C C . VAL B 1 353 ? -7.191 26.984 16.938 1 98.06 353 VAL B C 1
ATOM 5461 O O . VAL B 1 353 ? -6.203 26.547 16.344 1 98.06 353 VAL B O 1
ATOM 5464 N N . LEU B 1 354 ? -7.535 28.26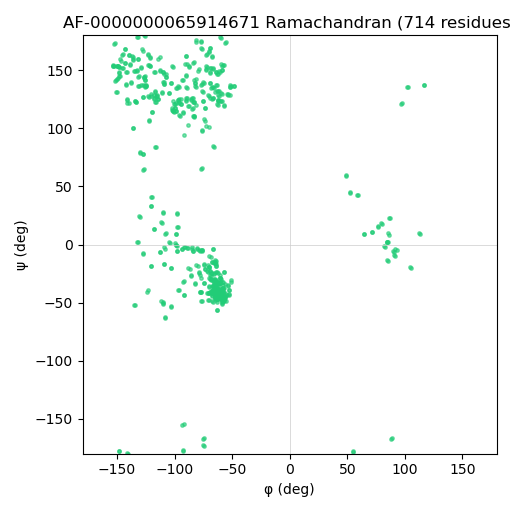6 16.891 1 98.06 354 LEU B N 1
ATOM 5465 C CA . LEU B 1 354 ? -6.746 29.266 16.188 1 98.06 354 LEU B CA 1
ATOM 5466 C C . LEU B 1 354 ? -6.059 30.203 17.172 1 98.06 354 LEU B C 1
ATOM 5468 O O . LEU B 1 354 ? -6.645 30.578 18.188 1 98.06 354 LEU B O 1
ATOM 5472 N N . VAL B 1 355 ? -4.887 30.516 16.859 1 98.38 355 VAL B N 1
ATOM 5473 C CA . VAL B 1 355 ? -4.156 31.562 17.547 1 98.38 355 VAL B CA 1
ATOM 5474 C C . VAL B 1 355 ? -4.16 32.844 16.719 1 98.38 355 VAL B C 1
ATOM 5476 O O . VAL B 1 355 ? -3.594 32.875 15.625 1 98.38 355 VAL B O 1
ATOM 5479 N N . GLU B 1 356 ? -4.758 33.844 17.234 1 98.12 356 GLU B N 1
ATOM 5480 C CA . GLU B 1 356 ? -4.766 35.156 16.578 1 98.12 356 GLU B CA 1
ATOM 5481 C C . GLU B 1 356 ? -3.494 35.938 16.891 1 98.12 356 GLU B C 1
ATOM 5483 O O . GLU B 1 356 ? -3.17 36.156 18.062 1 98.12 356 GLU B O 1
ATOM 5488 N N . ILE B 1 357 ? -2.742 36.344 15.992 1 96.19 357 ILE B N 1
ATOM 5489 C CA . ILE B 1 357 ? -1.443 36.969 16.203 1 96.19 357 ILE B CA 1
ATOM 5490 C C . ILE B 1 357 ? -1.514 38.438 15.797 1 96.19 357 ILE B C 1
ATOM 5492 O O . ILE B 1 357 ? -1.013 39.312 16.516 1 96.19 357 ILE B O 1
ATOM 5496 N N . GLY B 1 358 ? -2.068 38.875 14.57 1 78.81 358 GLY B N 1
ATOM 5497 C CA . GLY B 1 358 ? -2.16 40.25 14.117 1 78.81 358 GLY B CA 1
ATOM 5498 C C . GLY B 1 358 ? -3.467 40.906 14.492 1 78.81 358 GLY B C 1
ATOM 5499 O O . GLY B 1 358 ? -4.543 40.344 14.297 1 78.81 358 GLY B O 1
ATOM 5500 N N . ALA B 1 359 ? -3.432 41.781 15.922 1 55.25 359 ALA B N 1
ATOM 5501 C CA . ALA B 1 359 ? -4.508 42.75 16.109 1 55.25 359 ALA B CA 1
ATOM 5502 C C . ALA B 1 359 ? -4.168 44.094 15.461 1 55.25 359 ALA B C 1
ATOM 5504 O O . ALA B 1 359 ? -2.996 44.438 15.32 1 55.25 359 ALA B O 1
#

Solvent-accessible surface area (backbone atoms only — not comparable to full-atom values): 35750 Å² total; per-residue (Å²): 70,53,31,35,28,30,32,59,60,35,60,73,40,62,41,70,44,81,45,82,69,76,73,49,47,83,47,17,29,23,30,36,26,38,36,25,39,63,50,74,65,55,45,38,32,28,55,18,75,41,55,38,36,23,90,96,46,81,43,25,32,28,32,55,24,32,27,26,27,30,62,40,53,18,63,90,45,78,92,58,47,64,69,41,36,33,32,57,67,42,61,36,55,27,88,80,44,44,74,33,25,67,72,68,30,36,48,61,45,71,78,78,58,49,32,24,32,26,41,31,47,29,56,30,55,40,26,40,56,48,65,43,45,64,93,46,48,41,81,45,61,77,92,40,64,86,48,44,36,48,36,51,61,39,7,32,39,47,40,47,55,50,36,52,57,42,32,45,60,60,46,93,73,81,77,53,29,33,40,22,39,20,49,41,57,61,14,43,48,40,42,51,54,44,38,71,75,68,33,50,36,35,36,28,32,81,50,56,77,80,33,63,54,30,51,55,37,45,73,71,67,22,48,66,41,32,40,81,80,44,46,67,70,56,50,43,62,73,73,43,75,21,37,30,34,41,34,38,67,26,45,35,69,57,50,59,51,49,65,71,57,40,32,61,62,8,36,34,42,36,56,30,62,21,91,56,75,51,65,42,84,36,49,39,13,49,55,41,28,50,27,15,77,28,39,20,37,40,33,19,38,49,64,41,39,67,69,27,41,59,50,26,53,56,46,53,53,51,46,44,68,77,42,69,64,52,70,51,65,42,57,57,44,78,33,43,52,90,43,44,70,63,56,59,56,78,53,94,72,56,51,29,36,34,33,40,49,54,131,68,53,30,36,29,29,34,58,59,36,60,73,39,62,42,72,43,81,45,82,69,74,74,49,48,83,48,16,29,24,28,35,25,37,36,26,37,63,51,74,64,55,45,40,33,30,57,19,77,41,55,36,35,24,90,96,46,81,44,24,32,29,34,54,24,34,26,27,28,30,63,40,53,18,62,90,44,77,90,56,48,65,68,42,37,32,32,60,66,41,60,35,53,28,90,82,43,43,74,33,24,68,71,68,29,35,47,58,44,68,77,77,56,49,33,24,34,26,42,30,46,28,57,30,54,42,27,41,57,48,65,43,46,65,93,47,47,41,81,46,63,76,91,41,64,85,49,45,37,46,35,51,62,40,7,33,41,46,39,48,54,51,37,52,57,42,32,45,61,61,47,92,73,81,77,52,29,32,39,23,40,20,48,42,57,62,14,43,48,41,43,50,51,45,39,72,76,67,34,49,35,34,34,26,33,81,51,56,76,81,32,63,54,30,50,54,38,44,73,72,69,25,47,66,42,32,40,82,80,44,47,68,71,57,50,43,61,73,73,43,75,22,37,30,34,41,34,39,66,27,46,35,69,56,48,60,51,50,65,71,57,39,33,60,63,9,36,33,41,36,56,30,64,22,91,56,76,50,65,44,83,37,49,40,12,49,54,41,28,51,26,14,77,28,38,21,36,40,34,19,37,49,64,39,39,69,68,26,41,57,50,27,53,55,47,53,52,51,47,42,68,76,42,70,64,52,72,51,66,41,56,58,44,76,34,44,50,90,42,43,68,63,57,60,54,78,53,94,71,56,50,29,34,35,32,42,49,56,131

InterPro domains:
  IPR011032 GroES-like superfamily [SSF50129] (4-193)
  IPR013154 Alcohol dehydrogenase-like, N-terminal [PF08240] (25-142)
  IPR026583 Glucose 1-dehydrogenase, archaea [MF_02127] (1-358)
  IPR031640 Glucose dehydrogenase, C-terminal [PF16912] (146-357)
  IPR036291 NAD(P)-binding domain superfamily [SSF51735] (144-315)

Nearest PDB structures (foldseek):
  2b5v-assembly1_A-2  TM=9.273E-01  e=3.537E-38  Haloferax mediterranei
  2b5w-assembly1_A-2  TM=9.223E-01  e=6.935E-38  Haloferax mediterranei
  2cdb-assembly1_A  TM=9.022E-01  e=6.052E-36  Saccharolobus solfataricus
  3wic-assembly1_C  TM=9.113E-01  e=2.474E-35  Thermoplasma volcanium GSS1
  5o8h-assembly1_A  TM=7.842E-01  e=1.914E-20  Rhodococcus sp. M8

Foldseek 3Di:
DWFWKAQAQDAQRTAIDDDDQDDEDAQKFKWFFFKFWDDLLVNCRNGNNFADEAPPDRIARATAQTKTFTCDDHPPDDPHDGGWIKHFAFKAAAPVCPPCRVVFRRQPHPVVRIATDRTGNHHHDRARMDMDHPQGIDTADPVCRLQLSLLFLLLQLLVLVVVQVVVLVVDPDDFAEEEEEDQFSNRVSNQLLCVLVPHAYEYEDQDDCPALSNVLCVLSVHHYDNCVVPPPLRVLVVRDAHQEYEYAPLDVVVVLVRLQSHAQSHEYEYEHHNPDPDDDDDPPVSSVCSCVVRVYYYDYGYGHGDVSSVVSSVSSVSSCVSRPCSSSSLAPEEEESNVVVVQNPDDPRHRMYMYGYDD/DWFWKAQAQDAQRTAIDDDDQDDEDAQKFKWFFFKFWDDLLVNCRNRNNFADEAPPDRIAGAGAQTKTFTCDDHPPDDPHDGGWIKHFAFKAAAPVCPPCRVVFHSQPHPVVRIATDRTGNHHHDRARMDMDHPQGIDTADPVCRLQLSLLFLLLQLLVLVVVQVVVLVVDPDDFAEEEEEDQFSNRVSNQLLCVLVPHAYEYEDQDDCPALSNVLCVLSVHHYDNCVVPPPLRVLVVRDAHQEYEYAPLDVVVVLVVLQSHAQSHEYEYEHHNPDPDDDDDPPVSSVCSCVVRVYYYDYGYGHGDVSSVVSSVSSVSSCVSRPPSSSSLAPEEDESNVVVVQNPDDPRHRMYMYGYDD

Secondary structure (DSSP, 8-state):
-EEEEE-TT-TT--EEEE-PPP---TT-EEEEEEEEE--HHHHHHHTTSS-BPPTT-S-EE---EEEEEEEEE-TT--S--TT-EEEE--EE--TT--HHHHTT-GGG-SSS--EEETTBEE--S-BSEEEE-GGGEEEE-GGGTTTGGGHHHHHHHHHHHHHHHHHHTTS-----EEEEE--SHHHHHHHHHHHHTT-EEEEEESS-TTSHHHHHHHHTT-EEEETTTS-HHHHHHHH-S-SEEEE-S--HHHHHHHHHHS-TT-EEEE-----S---EEE-HHHHHHHHHHTT-EEEE-----HHHHHHHHHHHHHHHHHSTTTTGGGEEEEEEGGGHHHHHS--TT-SEEEEE---/-EEEEE-TT-TT--EEEE-PPP---TT-EEEEEEEEE--HHHHHHHTTSS-BPPTT-S-EE---EEEEEEEEE-TT--S--TT-EEEE--EE--TT--HHHHTT-GGG-SSS--EEETTBEE--S-BSEEEE-GGGEEEE-GGGTTTGGGHHHHHHHHHHHHHHHHHHTTS-----EEEEE--SHHHHHHHHHHHHTT-EEEEEESS-TTSHHHHHHHHTT-EEEETTTS-HHHHHHHH-S-SEEEE-S--HHHHHHHHHHS-TT-EEEE-----S---EEE-HHHHHHHHHHTT-EEEE-----HHHHHHHHHHHHHHHHHSTTTTGGGEEEEEEGGGHHHHHS--TT-SEEEEE---

Radius of gyration: 28.97 Å; Cα contacts (8 Å, |Δi|>4): 1841; chains: 2; bounding box: 50×87×65 Å

Sequence (718 aa):
MKAAAITPGKKDSLRVIDVDRPRPGAGEVLVRMLEAGVCGTDEELNLGIIGEAPAGSDYLIIGHENLGVVEEAGKDVRAFRKGDLVVATVRRSCPGMCFACRTGQPDMCDSDDYLERGIKGMHGYMAEYYTERPENLIPVPQSLRKVAVLLEPLSIVEKGIEQAFKIQERMIWRPRRALVAGAGPIGLLAALILRDVGLEVSTFATRSRESLKARIAEAAGIEYFNVKETPIEQIAELQGPLDMIVEATGSSEIAFKAIGLTDSNGIVCLTGLSPEQRTHSVCTDCVNQDLVMHNKAVFGTVSSNRVHFERGIDRLTSIERRWPGLLERMFSRRVRLENVKEGLKGDKEDVKVLVEIGAMKAAAITPGKKDSLRVIDVDRPRPGAGEVLVRMLEAGVCGTDEELNLGIIGEAPAGSDYLIIGHENLGVVEEAGKDVRAFRKGDLVVATVRRSCPGMCFACRTGQPDMCDSDDYLERGIKGMHGYMAEYYTERPENLIPVPQSLRKVAVLLEPLSIVEKGIEQAFKIQERMIWRPRRALVAGAGPIGLLAALILRDVGLEVSTFATRSRESLKARIAEAAGIEYFNVKETPIEQIAELQGPLDMIVEATGSSEIAFKAIGLTDSNGIVCLTGLSPEQRTHSVCTDCVNQDLVMHNKAVFGTVSSNRVHFERGIDRLTSIERRWPGLLERMFSRRVRLENVKEGLKGDKEDVKVLVEIGA

pLDDT: mean 96.73, std 3.59, range [55.16, 98.94]